Protein AF-0000000066241683 (afdb_homodimer)

Solvent-accessible surface area (backbone atoms only — not comparable to full-atom values): 30512 Å² total; per-residue (Å²): 129,79,74,42,75,42,76,74,38,98,75,38,31,28,34,49,40,86,74,66,66,78,47,90,75,51,71,66,55,51,52,49,51,51,51,48,42,44,70,28,36,32,40,36,34,70,77,44,78,60,50,72,69,34,48,52,57,54,53,53,76,71,37,61,63,39,70,35,85,46,64,78,62,69,60,90,68,86,56,95,47,70,44,50,43,79,68,26,42,50,40,84,86,68,41,68,40,52,83,85,31,67,54,40,51,52,53,52,52,40,45,40,52,26,32,60,52,56,29,41,89,65,25,35,26,39,40,36,41,35,34,70,38,65,4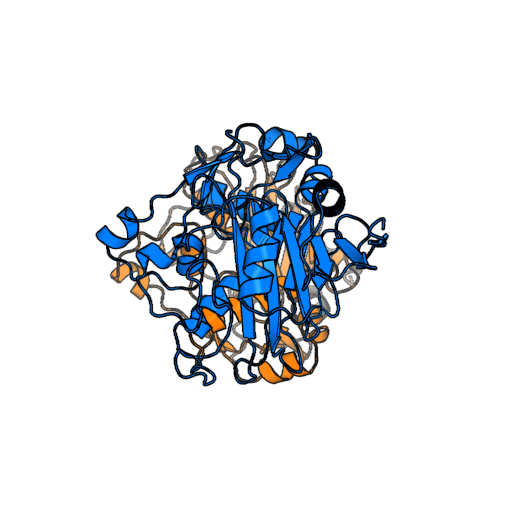4,97,54,62,55,28,38,38,35,23,35,20,36,63,34,46,70,66,46,56,66,70,56,56,60,66,42,61,90,36,31,27,33,11,24,68,59,41,41,39,42,76,37,69,53,68,90,64,53,71,69,60,49,63,74,48,56,62,31,77,39,50,33,61,43,67,39,88,73,64,65,45,51,18,47,56,66,45,44,32,47,62,34,29,65,96,43,60,55,41,62,22,38,51,52,53,50,51,52,49,57,60,29,62,35,70,93,36,45,48,75,45,75,84,49,66,10,25,33,41,35,34,33,32,70,40,30,35,33,24,43,42,71,49,60,70,86,45,58,34,34,32,40,31,40,37,19,41,37,72,67,81,126,130,79,72,42,77,43,77,74,40,98,73,38,32,28,34,50,41,83,73,65,67,77,46,87,74,52,72,65,55,51,52,50,50,51,52,47,43,44,70,28,36,31,42,36,32,71,76,43,78,61,50,73,69,33,47,50,56,52,52,53,75,71,36,61,63,40,70,36,84,46,61,80,63,70,59,90,66,83,57,95,48,70,45,48,43,79,68,25,39,49,40,83,87,69,40,69,41,52,83,85,31,66,53,40,51,54,52,54,52,40,43,40,50,26,33,61,53,56,28,41,90,66,26,34,26,40,40,36,40,35,33,70,38,66,44,97,53,61,55,28,40,38,35,23,36,20,36,62,35,47,70,67,46,57,67,69,56,54,60,65,42,59,88,35,32,26,34,11,23,69,59,41,41,38,41,77,36,68,53,68,92,64,53,70,69,59,52,65,73,48,56,61,32,78,39,50,33,60,42,67,41,87,75,63,65,45,50,19,47,57,65,43,43,32,46,60,37,29,64,96,44,60,55,41,60,23,38,50,51,52,50,51,52,50,57,60,28,63,34,72,94,36,45,48,75,46,78,83,47,65,11,25,33,41,36,34,32,32,70,39,29,35,34,23,42,42,72,50,62,72,84,47,58,34,33,32,40,30,41,37,19,41,37,72,68,83,125

InterPro domains:
  IPR003819 TauD/TfdA-like domain [PF02668] (7-280)
  IPR042098 Glutarate 2-hydroxylase superfamily [G3DSA:3.60.130.10] (1-287)
  IPR051178 TfdA dioxygenase [PTHR43779] (3-284)

pLDDT: mean 92.5, std 10.05, range [39.25, 98.88]

Organism: Cupriavidus pinatubonensis (strain JMP 134 / LMG 1197) (NCBI:txid264198)

Radius of gyration: 25.79 Å; Cα contacts (8 Å, |Δi|>4): 1199; chains: 2; bounding box: 47×79×65 Å

Secondary structure (DSSP, 8-state):
-PPEEEESSSSSEEEEES--TTSPPPHHHHHHHHHHHHH-SEEEE-S----HHHHHHHHHTTS-B---THHHHT---SSS-TTEEE-SSB-TTSSBPPTTSHHHHHHHHTTS-B-TTTTSSS-EEEEEEEEEE--SSB--EEEEEHHHHHHHS-HHHHHHHTT-EEEE-TTHHHHHTT-----HHHHHTS--EEEESEEE-TTT--EEE--STTEEEETTS-HHHHHHHHHHHHHHHTSGGGEEEEPP-TT-EEEEETTTEEEEEPPB-TTS--EEEEEEEE--S--/-PPEEEESSSSSEEEEES--TTSPPPHHHHHHHHHHHHH-SEEEE-S----HHHHHHHHHTTS-B---THHHHT---SSS-TTEEE-SSB-TTSSBPPTTSHHHHHHHHTTS-B-TTTTSSS-EEEEEEEEEE--SSB--EEEEEHHHHHHTS-HHHHHHHTT-EEEE-TTHHHHHTT-----HHHHHTS--EEEESEEE-TTT--EEE--STTEEEETTS-HHHHHHHHHHHHHHHTSGGGEEEEPP-TT-EEEEETTTEEEEEPPB-TTS--EEEEEEEE--S--

Foldseek 3Di:
DQWDWADPAPAAETETDPDALQDQDDPVRLVNVVLSCLRHFKYKYPQHQHDPVSVVNSLVSPADWDLDVCVVVVDDDCDPHSLKDWLWCADSVGHRHDCPDPSNLVQVLLQWWAFQQLFDPQRFFKKKKAWADDFPDFFKKKKFFQLVLLVPDDPVVNVVLPPKKFKFWPCQSVVVVPNDPDDPVRRVVRGIDIDRQWDADPRNRTIGGHAISRGQAIPPDDRVVRVVSRVVSVVSRPPPSRMDIDDDDHNMMMMGTSVGMIMGIIDDDSNTTTTMMMITHTPPPPD/DQWDWADPAPAAETETDPDALQDQDDPVRLVNVVLSCLRHFKYKYPQHQHDPVSVVNSLVSPADWDLDVCVVVVDDDCDPHSLKDWLWCADSVGHRHDCPDPSNLVQVLLQWWAFQQLFDPQRFFKKKKAWADDFPDFFKKKKFFQLVLLVPDDPVVNVVLPPKKFKFWPCQSVVVVPNPDDDPVRRVVRGIDIDRQWDADPSNRTIGGHAISRGQAIPPDDRVVRVVSRVVSVVSRPPPSRMDIDDDDHNMMMMGTSVGMIMGIIDDDSNTTTTMMMITHTPPPPD

Sequence (574 aa):
MSVVANPLHPLFAAGVEDIDLREALGSTEVREIERLMDEKSVLVFRGQPLSQDQQIAFARNFGPLEGGFIKVNQRPSRFKYAELADISNVSLDGKVAQRDAREVVGNFANQLWHSDSSFQQPAARYSMLSAVVVPPSGGDTEFCDMRAAYDALPRDLQSELEGLRAEHYALNSRFLLGDTDYSEAQRNAMPPVNWPLVRTHAGSGRKFLFIGAHASHVEGLPVAEGRMLLAELLEHATQREFVYRHRWNVGDLVMWDNRCVLHRGRRYDISARRELRRATTLDDAVVMSVVANPLHPLFAAGVEDIDLREALGSTEVREIERLMDEKSVLVFRGQPLSQDQQIAFARNFGPLEGGFIKVNQRPSRFKYAELADISNVSLDGKVAQRDAREVVGNFANQLWHSDSSFQQPAARYSMLSAVVVPPSGGDTEFCDMRAAYDALPRDLQSELEGLRAEHYALNSRFLLGDTDYSEAQRNAMPPVNWPLVRTHAGSGRKFLFIGAHASHVEGLPVAEGRMLLAELLEHATQREFVYRHRWNVGDLVMWDNRCVLHRGRRYDISARRELRRATTLDDAVV

Structure (mmCIF, N/CA/C/O backbone):
data_AF-0000000066241683-model_v1
#
loop_
_entity.id
_entity.type
_entity.pdbx_description
1 polymer 'Alpha-ketoglutarate-dependent 2,4-dichlorophenoxyacetate dioxygenase'
#
loop_
_atom_site.group_PDB
_atom_site.id
_atom_site.type_symbol
_atom_site.label_atom_id
_atom_site.label_alt_id
_atom_site.label_comp_id
_atom_site.label_asym_id
_atom_site.label_entity_id
_atom_site.label_seq_id
_atom_site.pdbx_PDB_ins_code
_atom_site.Cartn_x
_atom_site.Cartn_y
_atom_site.Cartn_z
_atom_site.occupancy
_atom_site.B_iso_or_equiv
_atom_site.auth_seq_id
_atom_site.auth_comp_id
_atom_site.auth_asym_id
_atom_site.auth_atom_id
_atom_site.pdbx_PDB_model_num
ATOM 1 N N . MET A 1 1 ? 5.574 -28.016 -34.969 1 59.03 1 MET A N 1
ATOM 2 C CA . MET A 1 1 ? 4.895 -26.766 -35.281 1 59.03 1 MET A CA 1
ATOM 3 C C . MET A 1 1 ? 5.324 -25.641 -34.344 1 59.03 1 MET A C 1
ATOM 5 O O . MET A 1 1 ? 5.656 -25.906 -33.188 1 59.03 1 MET A O 1
ATOM 9 N N . SER A 1 2 ? 5.633 -24.484 -34.875 1 77.62 2 SER A N 1
ATOM 10 C CA . SER A 1 2 ? 6.137 -23.344 -34.094 1 77.62 2 SER A CA 1
ATOM 11 C C . SER A 1 2 ? 5.031 -22.719 -33.281 1 77.62 2 SER A C 1
ATOM 13 O O . SER A 1 2 ? 3.883 -22.625 -33.719 1 77.62 2 SER A O 1
ATOM 15 N N . VAL A 1 3 ? 5.223 -22.5 -31.969 1 84.81 3 VAL A N 1
ATOM 16 C CA . VAL A 1 3 ? 4.246 -21.859 -31.094 1 84.81 3 VAL A CA 1
ATOM 17 C C . VAL A 1 3 ? 4.051 -20.406 -31.516 1 84.81 3 VAL A C 1
ATOM 19 O O . VAL A 1 3 ? 4.996 -19.75 -31.969 1 84.81 3 VAL A O 1
ATOM 22 N N . VAL A 1 4 ? 2.824 -20.031 -31.578 1 89.94 4 VAL A N 1
ATOM 23 C CA . VAL A 1 4 ? 2.48 -18.656 -31.922 1 89.94 4 VAL A CA 1
ATOM 24 C C . VAL A 1 4 ? 2.176 -17.875 -30.641 1 89.94 4 VAL A C 1
ATOM 26 O O . VAL A 1 4 ? 1.384 -18.312 -29.812 1 89.94 4 VAL A O 1
ATOM 29 N N . ALA A 1 5 ? 2.871 -16.734 -30.5 1 94.62 5 ALA A N 1
ATOM 30 C CA . ALA A 1 5 ? 2.656 -15.898 -29.312 1 94.62 5 ALA A CA 1
ATOM 31 C C . ALA A 1 5 ? 2.02 -14.57 -29.703 1 94.62 5 ALA A C 1
ATOM 33 O O . ALA A 1 5 ? 2.514 -13.867 -30.594 1 94.62 5 ALA A O 1
ATOM 34 N N . ASN A 1 6 ? 0.886 -14.227 -29.062 1 96.88 6 ASN A N 1
ATOM 35 C CA . ASN A 1 6 ? 0.207 -12.945 -29.25 1 96.88 6 ASN A CA 1
ATOM 36 C C . ASN A 1 6 ? 0.284 -12.086 -28 1 96.88 6 ASN A C 1
ATOM 38 O O . ASN A 1 6 ? -0.051 -12.539 -26.906 1 96.88 6 ASN A O 1
ATOM 42 N N . PRO A 1 7 ? 0.673 -10.828 -28.219 1 97.38 7 PRO A N 1
ATOM 43 C CA . PRO A 1 7 ? 0.812 -9.977 -27.047 1 97.38 7 PRO A CA 1
ATOM 44 C C . PRO A 1 7 ? -0.518 -9.719 -26.344 1 97.38 7 PRO A C 1
ATOM 46 O O . PRO A 1 7 ? -1.53 -9.469 -27 1 97.38 7 PRO A O 1
ATOM 49 N N . LEU A 1 8 ? -0.566 -9.844 -25.016 1 98.12 8 LEU A N 1
ATOM 50 C CA . LEU A 1 8 ? -1.713 -9.492 -24.188 1 98.12 8 LEU A CA 1
ATOM 51 C C . LEU A 1 8 ? -1.466 -8.188 -23.438 1 98.12 8 LEU A C 1
ATOM 53 O O . LEU A 1 8 ? -2.402 -7.586 -22.906 1 98.12 8 LEU A O 1
ATOM 57 N N . HIS A 1 9 ? -0.288 -7.797 -23.312 1 97.31 9 HIS A N 1
ATOM 58 C CA . HIS A 1 9 ? 0.233 -6.582 -22.703 1 97.31 9 HIS A CA 1
ATOM 59 C C . HIS A 1 9 ? 1.45 -6.059 -23.453 1 97.31 9 HIS A C 1
ATOM 61 O O . HIS A 1 9 ? 2.225 -6.84 -24.016 1 97.31 9 HIS A O 1
ATOM 67 N N . PRO A 1 10 ? 1.666 -4.801 -23.484 1 96.56 10 PRO A N 1
ATOM 68 C CA . PRO A 1 10 ? 2.766 -4.27 -24.297 1 96.56 10 PRO A CA 1
ATOM 69 C C . PRO A 1 10 ? 4.141 -4.664 -23.766 1 96.56 10 PRO A C 1
ATOM 71 O O . PRO A 1 10 ? 5.129 -4.637 -24.5 1 96.56 10 PRO A O 1
ATOM 74 N N . LEU A 1 11 ? 4.203 -5.137 -22.547 1 97.19 11 LEU A N 1
ATOM 75 C CA . LEU A 1 11 ? 5.52 -5.316 -21.953 1 97.19 11 LEU A CA 1
ATOM 76 C C . LEU A 1 11 ? 5.828 -6.797 -21.75 1 97.19 11 LEU A C 1
ATOM 78 O O . LEU A 1 11 ? 6.867 -7.285 -22.203 1 97.19 11 LEU A O 1
ATOM 82 N N . PHE A 1 12 ? 4.922 -7.605 -21.109 1 98.44 12 PHE A N 1
ATOM 83 C CA . PHE A 1 12 ? 5.539 -8.812 -20.562 1 98.44 12 PHE A CA 1
ATOM 84 C C . PHE A 1 12 ? 4.562 -9.977 -20.594 1 98.44 12 PHE A C 1
ATOM 86 O O . PHE A 1 12 ? 4.852 -11.047 -20.062 1 98.44 12 PHE A O 1
ATOM 93 N N . ALA A 1 13 ? 3.355 -9.883 -21.156 1 98.81 13 ALA A N 1
ATOM 94 C CA . ALA A 1 13 ? 2.385 -10.977 -21.172 1 98.81 13 ALA A CA 1
ATOM 95 C C . ALA A 1 13 ? 1.991 -11.336 -22.594 1 98.81 13 ALA A C 1
ATOM 97 O O . ALA A 1 13 ? 1.814 -10.453 -23.438 1 98.81 13 ALA A O 1
ATOM 98 N N . ALA A 1 14 ? 1.837 -12.625 -22.859 1 98.69 14 ALA A N 1
ATOM 99 C CA . ALA A 1 14 ? 1.447 -13.078 -24.188 1 98.69 14 ALA A CA 1
ATOM 100 C C . ALA A 1 14 ? 0.558 -14.32 -24.109 1 98.69 14 ALA A C 1
ATOM 102 O O . ALA A 1 14 ? 0.647 -15.094 -23.141 1 98.69 14 ALA A O 1
ATOM 103 N N . GLY A 1 15 ? -0.296 -14.43 -25.047 1 98.5 15 GLY A N 1
ATOM 104 C CA . GLY A 1 15 ? -1.033 -15.664 -25.266 1 98.5 15 GLY A CA 1
ATOM 105 C C . GLY A 1 15 ? -0.336 -16.625 -26.219 1 98.5 15 GLY A C 1
ATOM 106 O O . GLY A 1 15 ? 0.233 -16.188 -27.219 1 98.5 15 GLY A O 1
ATOM 107 N N . VAL A 1 16 ? -0.313 -17.875 -25.859 1 97.88 16 VAL A N 1
ATOM 108 C CA . VAL A 1 16 ? 0.325 -18.875 -26.703 1 97.88 16 VAL A CA 1
ATOM 109 C C . VAL A 1 16 ? -0.74 -19.75 -27.359 1 97.88 16 VAL A C 1
ATOM 111 O O . VAL A 1 16 ? -1.61 -20.297 -26.672 1 97.88 16 VAL A O 1
ATOM 114 N N . GLU A 1 17 ? -0.61 -19.891 -28.672 1 94.81 17 GLU A N 1
ATOM 115 C CA . GLU A 1 17 ? -1.575 -20.672 -29.438 1 94.81 17 GLU A CA 1
ATOM 116 C C . GLU A 1 17 ? -0.89 -21.797 -30.203 1 94.81 17 GLU A C 1
ATOM 118 O O . GLU A 1 17 ? 0.334 -21.938 -30.141 1 94.81 17 GLU A O 1
ATOM 123 N N . ASP A 1 18 ? -1.758 -22.688 -30.75 1 92.44 18 ASP A N 1
ATOM 124 C CA . ASP A 1 18 ? -1.333 -23.797 -31.609 1 92.44 18 ASP A CA 1
ATOM 125 C C . ASP A 1 18 ? -0.473 -24.781 -30.828 1 92.44 18 ASP A C 1
ATOM 127 O O . ASP A 1 18 ? 0.568 -25.234 -31.312 1 92.44 18 ASP A O 1
ATOM 131 N N . ILE A 1 19 ? -0.9 -24.984 -29.609 1 95.25 19 ILE A N 1
ATOM 132 C CA . ILE A 1 19 ? -0.24 -25.953 -28.766 1 95.25 19 ILE A CA 1
ATOM 133 C C . ILE A 1 19 ? -1.277 -26.672 -27.891 1 95.25 19 ILE A C 1
ATOM 135 O O . ILE A 1 19 ? -2.23 -26.047 -27.422 1 95.25 19 ILE A O 1
ATOM 139 N N . ASP A 1 20 ? -1.196 -27.938 -27.75 1 96.06 20 ASP A N 1
ATOM 140 C CA . ASP A 1 20 ? -2.033 -28.75 -26.859 1 96.06 20 ASP A CA 1
ATOM 141 C C . ASP A 1 20 ? -1.223 -29.297 -25.688 1 96.06 20 ASP A C 1
ATOM 143 O O . ASP A 1 20 ? -0.42 -30.219 -25.859 1 96.06 20 ASP A O 1
ATOM 147 N N . LEU A 1 21 ? -1.474 -28.797 -24.516 1 97.38 21 LEU A N 1
ATOM 148 C CA . LEU A 1 21 ? -0.665 -29.125 -23.344 1 97.38 21 LEU A CA 1
ATOM 149 C C . LEU A 1 21 ? -1.051 -30.484 -22.781 1 97.38 21 LEU A C 1
ATOM 151 O O . LEU A 1 21 ? -0.378 -31 -21.875 1 97.38 21 LEU A O 1
ATOM 155 N N . ARG A 1 22 ? -2.121 -31.094 -23.25 1 95.56 22 ARG A N 1
ATOM 156 C CA . ARG A 1 22 ? -2.555 -32.406 -22.797 1 95.56 22 ARG A CA 1
ATOM 157 C C . ARG A 1 22 ? -1.647 -33.5 -23.344 1 95.56 22 ARG A C 1
ATOM 159 O O . ARG A 1 22 ? -1.632 -34.625 -22.828 1 95.56 22 ARG A O 1
ATOM 166 N N . GLU A 1 23 ? -0.967 -33.062 -24.375 1 95.38 23 GLU A N 1
ATOM 167 C CA . GLU A 1 23 ? -0.037 -34 -25.016 1 95.38 23 GLU A CA 1
ATOM 168 C C . GLU A 1 23 ? 1.399 -33.719 -24.578 1 95.38 23 GLU A C 1
ATOM 170 O O . GLU A 1 23 ? 1.729 -32.625 -24.156 1 95.38 23 GLU A O 1
ATOM 175 N N . ALA A 1 24 ? 2.23 -34.781 -24.719 1 95.5 24 ALA A N 1
ATOM 176 C CA . ALA A 1 24 ? 3.648 -34.594 -24.422 1 95.5 24 ALA A CA 1
ATOM 177 C C . ALA A 1 24 ? 4.281 -33.562 -25.359 1 95.5 24 ALA A C 1
ATOM 179 O O . ALA A 1 24 ? 4.062 -33.594 -26.562 1 95.5 24 ALA A O 1
ATOM 180 N N . LEU A 1 25 ? 5.035 -32.719 -24.75 1 95.12 25 LEU A N 1
ATOM 181 C CA . LEU A 1 25 ? 5.711 -31.703 -25.562 1 95.12 25 LEU A CA 1
ATOM 182 C C . LEU A 1 25 ? 7.055 -32.219 -26.062 1 95.12 25 LEU A C 1
ATOM 184 O O . LEU A 1 25 ? 7.762 -32.938 -25.344 1 95.12 25 LEU A O 1
ATOM 188 N N . GLY A 1 26 ? 7.348 -31.875 -27.266 1 94 26 GLY A N 1
ATOM 189 C CA . GLY A 1 26 ? 8.688 -32.125 -27.766 1 94 26 GLY A CA 1
ATOM 190 C C . GLY A 1 26 ? 9.711 -31.125 -27.234 1 94 26 GLY A C 1
ATOM 191 O O . GLY A 1 26 ? 9.352 -30.094 -26.672 1 94 26 GLY A O 1
ATOM 192 N N . SER A 1 27 ? 10.984 -31.469 -27.5 1 94.88 27 SER A N 1
ATOM 193 C CA . SER A 1 27 ? 12.078 -30.625 -27.016 1 94.88 27 SER A CA 1
ATOM 194 C C . SER A 1 27 ? 12.031 -29.25 -27.656 1 94.88 27 SER A C 1
ATOM 196 O O . SER A 1 27 ? 12.375 -28.25 -27.016 1 94.88 27 SER A O 1
ATOM 198 N N . THR A 1 28 ? 11.633 -29.219 -28.812 1 94.56 28 THR A N 1
ATOM 199 C CA . THR A 1 28 ? 11.562 -27.953 -29.516 1 94.56 28 THR A CA 1
ATOM 200 C C . THR A 1 28 ? 10.492 -27.047 -28.906 1 94.56 28 THR A C 1
ATOM 202 O O . THR A 1 28 ? 10.719 -25.859 -28.703 1 94.56 28 THR A O 1
ATOM 205 N N . GLU A 1 29 ? 9.344 -27.578 -28.578 1 94.88 29 GLU A N 1
ATOM 206 C CA . GLU A 1 29 ? 8.258 -26.812 -27.969 1 94.88 29 GLU A CA 1
ATOM 207 C C . GLU A 1 29 ? 8.664 -26.297 -26.594 1 94.88 29 GLU A C 1
ATOM 209 O O . GLU A 1 29 ? 8.391 -25.141 -26.266 1 94.88 29 GLU A O 1
ATOM 214 N N . VAL A 1 30 ? 9.328 -27.094 -25.891 1 96.56 30 VAL A N 1
ATOM 215 C CA . VAL A 1 30 ? 9.773 -26.719 -24.547 1 96.56 30 VAL A CA 1
ATOM 216 C C . VAL A 1 30 ? 10.75 -25.547 -24.641 1 96.56 30 VAL A C 1
ATOM 218 O O . VAL A 1 30 ? 10.625 -24.562 -23.906 1 96.56 30 VAL A O 1
ATOM 221 N N . ARG A 1 31 ? 11.688 -25.641 -25.531 1 95.5 31 ARG A N 1
ATOM 222 C CA . ARG A 1 31 ? 12.68 -24.578 -25.719 1 95.5 31 ARG A CA 1
ATOM 223 C C . ARG A 1 31 ? 12.008 -23.281 -26.156 1 95.5 31 ARG A C 1
ATOM 225 O O . ARG A 1 31 ? 12.43 -22.203 -25.75 1 95.5 31 ARG A O 1
ATOM 232 N N . GLU A 1 32 ? 11.086 -23.422 -26.953 1 95.81 32 GLU A N 1
ATOM 233 C CA . GLU A 1 32 ? 10.367 -22.25 -27.422 1 95.81 32 GLU A CA 1
ATOM 234 C C . GLU A 1 32 ? 9.609 -21.562 -26.281 1 95.81 32 GLU A C 1
ATOM 236 O O . GLU A 1 32 ? 9.609 -20.344 -26.188 1 95.81 32 GLU A O 1
ATOM 241 N N . ILE A 1 33 ? 8.953 -22.312 -25.453 1 97.12 33 ILE A N 1
ATOM 242 C CA . ILE A 1 33 ? 8.234 -21.766 -24.312 1 97.12 33 ILE A CA 1
ATOM 243 C C . ILE A 1 33 ? 9.211 -21.078 -23.359 1 97.12 33 ILE A C 1
ATOM 245 O O . ILE A 1 33 ? 8.945 -19.984 -22.859 1 97.12 33 ILE A O 1
ATOM 249 N N . GLU A 1 34 ? 10.328 -21.688 -23.188 1 96.25 34 GLU A N 1
ATOM 250 C CA . GLU A 1 34 ? 11.344 -21.078 -22.312 1 96.25 34 GLU A CA 1
ATOM 251 C C . GLU A 1 34 ? 11.844 -19.766 -22.891 1 96.25 34 GLU A C 1
ATOM 253 O O . GLU A 1 34 ? 12.039 -18.797 -22.156 1 96.25 34 GLU A O 1
ATOM 258 N N . ARG A 1 35 ? 12.07 -19.781 -24.156 1 96.12 35 ARG A N 1
ATOM 259 C CA . ARG A 1 35 ? 12.5 -18.547 -24.812 1 96.12 35 ARG A CA 1
ATOM 260 C C . ARG A 1 35 ? 11.461 -17.438 -24.641 1 96.12 35 ARG A C 1
ATOM 262 O O . ARG A 1 35 ? 11.797 -16.297 -24.328 1 96.12 35 ARG A O 1
ATOM 269 N N . LEU A 1 36 ? 10.172 -17.812 -24.828 1 97 36 LEU A N 1
ATOM 270 C CA . LEU A 1 36 ? 9.086 -16.844 -24.672 1 97 36 LEU A CA 1
ATOM 271 C C . LEU A 1 36 ? 9 -16.359 -23.234 1 97 36 LEU A C 1
ATOM 273 O O . LEU A 1 36 ? 8.711 -15.188 -22.984 1 97 36 LEU A O 1
ATOM 277 N N . MET A 1 37 ? 9.25 -17.234 -22.312 1 97.38 37 MET A N 1
ATOM 278 C CA . MET A 1 37 ? 9.234 -16.875 -20.906 1 97.38 37 MET A CA 1
ATOM 279 C C . MET A 1 37 ? 10.336 -15.859 -20.594 1 97.38 37 MET A C 1
ATOM 281 O O . MET A 1 37 ? 10.125 -14.93 -19.812 1 97.38 37 MET A O 1
ATOM 285 N N . ASP A 1 38 ? 11.5 -16.016 -21.234 1 96.44 38 ASP A N 1
ATOM 286 C CA . ASP A 1 38 ? 12.602 -15.086 -21.031 1 96.44 38 ASP A CA 1
ATOM 287 C C . ASP A 1 38 ? 12.273 -13.711 -21.609 1 96.44 38 ASP A C 1
ATOM 289 O O . ASP A 1 38 ? 12.648 -12.688 -21.047 1 96.44 38 ASP A O 1
ATOM 293 N N . GLU A 1 39 ? 11.633 -13.734 -22.703 1 95.56 39 GLU A N 1
ATOM 294 C CA . GLU A 1 39 ? 11.266 -12.492 -23.375 1 95.56 39 GLU A CA 1
ATOM 295 C C . GLU A 1 39 ? 10.086 -11.812 -22.672 1 95.56 39 GLU A C 1
ATOM 297 O O . GLU A 1 39 ? 10.109 -10.609 -22.438 1 95.56 39 GLU A O 1
ATOM 302 N N . LYS A 1 40 ? 9.148 -12.711 -22.453 1 96.5 40 LYS A N 1
ATOM 303 C CA . LYS A 1 40 ? 7.984 -12.273 -21.688 1 96.5 40 LYS A CA 1
ATOM 304 C C . LYS A 1 40 ? 8.078 -12.727 -20.234 1 96.5 40 LYS A C 1
ATOM 306 O O . LYS A 1 40 ? 9.164 -13.055 -19.75 1 96.5 40 LYS A O 1
ATOM 311 N N . SER A 1 41 ? 7.32 -12.891 -19.484 1 97.75 41 SER A N 1
ATOM 312 C CA . SER A 1 41 ? 7.348 -13.375 -18.109 1 97.75 41 SER A CA 1
ATOM 313 C C . SER A 1 41 ? 5.984 -13.906 -17.672 1 97.75 41 SER A C 1
ATOM 315 O O . SER A 1 41 ? 5.84 -14.445 -16.578 1 97.75 41 SER A O 1
ATOM 317 N N . VAL A 1 42 ? 4.945 -13.758 -18.5 1 98.88 42 VAL A N 1
ATOM 318 C CA . VAL A 1 42 ? 3.623 -14.336 -18.281 1 98.88 42 VAL A CA 1
ATOM 319 C C . VAL A 1 42 ? 3.074 -14.898 -19.594 1 98.88 42 VAL A C 1
ATOM 321 O O . VAL A 1 42 ? 2.955 -14.172 -20.578 1 98.88 42 VAL A O 1
ATOM 324 N N . LEU A 1 43 ? 2.783 -16.156 -19.625 1 98.88 43 LEU A N 1
ATOM 325 C CA . LEU A 1 43 ? 2.191 -16.797 -20.781 1 98.88 43 LEU A CA 1
ATOM 326 C C . LEU A 1 43 ? 0.825 -17.391 -20.438 1 98.88 43 LEU A C 1
ATOM 328 O O . LEU A 1 43 ? 0.672 -18.062 -19.422 1 98.88 43 LEU A O 1
ATOM 332 N N . VAL A 1 44 ? -0.105 -17.125 -21.297 1 98.88 44 VAL A N 1
ATOM 333 C CA . VAL A 1 44 ? -1.468 -17.609 -21.109 1 98.88 44 VAL A CA 1
ATOM 334 C C . VAL A 1 44 ? -1.777 -18.672 -22.172 1 98.88 44 VAL A C 1
ATOM 336 O O . VAL A 1 44 ? -1.623 -18.406 -23.375 1 98.88 44 VAL A O 1
ATOM 339 N N . PHE A 1 45 ? -2.135 -19.844 -21.75 1 98.62 45 PHE A N 1
ATOM 340 C CA . PHE A 1 45 ? -2.619 -20.922 -22.609 1 98.62 45 PHE A CA 1
ATOM 341 C C . PHE A 1 45 ? -4.117 -21.125 -22.422 1 98.62 45 PHE A C 1
ATOM 343 O O . PHE A 1 45 ? -4.547 -21.656 -21.391 1 98.62 45 PHE A O 1
ATOM 350 N N . ARG A 1 46 ? -4.887 -20.781 -23.406 1 97.75 46 ARG A N 1
ATOM 351 C CA . ARG A 1 46 ? -6.336 -20.875 -23.281 1 97.75 46 ARG A CA 1
ATOM 352 C C . ARG A 1 46 ? -6.828 -22.266 -23.688 1 97.75 46 ARG A C 1
ATOM 354 O O . ARG A 1 46 ? -6.211 -22.922 -24.531 1 97.75 46 ARG A O 1
ATOM 361 N N . GLY A 1 47 ? -7.891 -22.656 -23.062 1 97.19 47 GLY A N 1
ATOM 362 C CA . GLY A 1 47 ? -8.578 -23.859 -23.484 1 97.19 47 GLY A CA 1
ATOM 363 C C . GLY A 1 47 ? -7.773 -25.125 -23.234 1 97.19 47 GLY A C 1
ATOM 364 O O . GLY A 1 47 ? -7.676 -25.984 -24.109 1 97.19 47 GLY A O 1
ATOM 365 N N . GLN A 1 48 ? -7.121 -25.156 -22.094 1 97.88 48 GLN A N 1
ATOM 366 C CA . GLN A 1 48 ? -6.309 -26.312 -21.719 1 97.88 48 GLN A CA 1
ATOM 367 C C . GLN A 1 48 ? -6.879 -27.016 -20.5 1 97.88 48 GLN A C 1
ATOM 369 O O . GLN A 1 48 ? -6.34 -26.875 -19.391 1 97.88 48 GLN A O 1
ATOM 374 N N . PRO A 1 49 ? -7.941 -27.812 -20.609 1 97 49 PRO A N 1
ATOM 375 C CA . PRO A 1 49 ? -8.516 -28.5 -19.453 1 97 49 PRO A CA 1
ATOM 376 C C . PRO A 1 49 ? -7.652 -29.672 -18.953 1 97 49 PRO A C 1
ATOM 378 O O . PRO A 1 49 ? -8.023 -30.828 -19.109 1 97 49 PRO A O 1
ATOM 381 N N . LEU A 1 50 ? -6.637 -29.406 -18.219 1 98.12 50 LEU A N 1
ATOM 382 C CA . LEU A 1 50 ? -5.602 -30.359 -17.844 1 98.12 50 LEU A CA 1
ATOM 383 C C . LEU A 1 50 ? -6.039 -31.188 -16.641 1 98.12 50 LEU A C 1
ATOM 385 O O . LEU A 1 50 ? -6.566 -30.656 -15.672 1 98.12 50 LEU A O 1
ATOM 389 N N . SER A 1 51 ? -5.777 -32.5 -16.75 1 97.69 51 SER A N 1
ATOM 390 C CA . SER A 1 51 ? -5.797 -33.312 -15.555 1 97.69 51 SER A CA 1
ATOM 391 C C . SER A 1 51 ? -4.59 -33.031 -14.664 1 97.69 51 SER A C 1
ATOM 393 O O . SER A 1 51 ? -3.652 -32.344 -15.086 1 97.69 51 SER A O 1
ATOM 395 N N . GLN A 1 52 ? -4.652 -33.531 -13.422 1 97.19 52 GLN A N 1
ATOM 396 C CA . GLN A 1 52 ? -3.504 -33.375 -12.531 1 97.19 52 GLN A CA 1
ATOM 397 C C . GLN A 1 52 ? -2.246 -33.969 -13.148 1 97.19 52 GLN A C 1
ATOM 399 O O . GLN A 1 52 ? -1.173 -33.375 -13.109 1 97.19 52 GLN A O 1
ATOM 404 N N . ASP A 1 53 ? -2.383 -35.188 -13.758 1 97.62 53 ASP A N 1
ATOM 405 C CA . ASP A 1 53 ? -1.259 -35.875 -14.383 1 97.62 53 ASP A CA 1
ATOM 406 C C . ASP A 1 53 ? -0.663 -35.031 -15.508 1 97.62 53 ASP A C 1
ATOM 408 O O . ASP A 1 53 ? 0.559 -34.906 -15.625 1 97.62 53 ASP A O 1
ATOM 412 N N . GLN A 1 54 ? -1.495 -34.5 -16.297 1 98.19 54 GLN A N 1
ATOM 413 C CA . GLN A 1 54 ? -1.059 -33.719 -17.438 1 98.19 54 GLN A CA 1
ATOM 414 C C . GLN A 1 54 ? -0.375 -32.406 -16.984 1 98.19 54 GLN A C 1
ATOM 416 O O . GLN A 1 54 ? 0.627 -32 -17.578 1 98.19 54 GLN A O 1
ATOM 421 N N . GLN A 1 55 ? -0.916 -31.75 -15.953 1 98 55 GLN A N 1
ATOM 422 C CA . GLN A 1 55 ? -0.305 -30.516 -15.445 1 98 55 GLN A CA 1
ATOM 423 C C . GLN A 1 55 ? 1.085 -30.797 -14.875 1 98 55 GLN A C 1
ATOM 425 O O . GLN A 1 55 ? 2.023 -30.031 -15.117 1 98 55 GLN A O 1
ATOM 430 N N . ILE A 1 56 ? 1.172 -31.875 -14.141 1 97.06 56 ILE A N 1
ATOM 431 C CA . ILE A 1 56 ? 2.455 -32.25 -13.562 1 97.06 56 ILE A CA 1
ATOM 432 C C . ILE A 1 56 ? 3.449 -32.562 -14.68 1 97.06 56 ILE A C 1
ATOM 434 O O . ILE A 1 56 ? 4.598 -32.125 -14.633 1 97.06 56 ILE A O 1
ATOM 438 N N . ALA A 1 57 ? 3.018 -33.312 -15.68 1 97.44 57 ALA A N 1
ATOM 439 C CA . ALA A 1 57 ? 3.879 -33.625 -16.812 1 97.44 57 ALA A CA 1
ATOM 440 C C . ALA A 1 57 ? 4.363 -32.375 -17.516 1 97.44 57 ALA A C 1
ATOM 442 O O . ALA A 1 57 ? 5.539 -32.281 -17.875 1 97.44 57 ALA A O 1
ATOM 443 N N . PHE A 1 58 ? 3.467 -31.484 -17.703 1 98.06 58 PHE A N 1
ATOM 444 C CA . PHE A 1 58 ? 3.818 -30.219 -18.328 1 98.06 58 PHE A CA 1
ATOM 445 C C . PHE A 1 58 ? 4.852 -29.469 -17.484 1 98.06 58 PHE A C 1
ATOM 447 O O . PHE A 1 58 ? 5.875 -29.031 -18.016 1 98.06 58 PHE A O 1
ATOM 454 N N . ALA A 1 59 ? 4.59 -29.297 -16.219 1 97.75 59 ALA A N 1
ATOM 455 C CA . ALA A 1 59 ? 5.441 -28.531 -15.328 1 97.75 59 ALA A CA 1
ATOM 456 C C . ALA A 1 59 ? 6.848 -29.109 -15.25 1 97.75 59 ALA A C 1
ATOM 458 O O . ALA A 1 59 ? 7.836 -28.375 -15.188 1 97.75 59 ALA A O 1
ATOM 459 N N . ARG A 1 60 ? 6.984 -30.406 -15.328 1 96.5 60 ARG A N 1
ATOM 460 C CA . ARG A 1 60 ? 8.258 -31.094 -15.172 1 96.5 60 ARG A CA 1
ATOM 461 C C . ARG A 1 60 ? 9.195 -30.812 -16.344 1 96.5 60 ARG A C 1
ATOM 463 O O . ARG A 1 60 ? 10.398 -31.047 -16.25 1 96.5 60 ARG A O 1
ATOM 470 N N . ASN A 1 61 ? 8.633 -30.328 -17.438 1 97.12 61 ASN A N 1
ATOM 471 C CA . ASN A 1 61 ? 9.477 -29.938 -18.562 1 97.12 61 ASN A CA 1
ATOM 472 C C . ASN A 1 61 ? 10.406 -28.781 -18.203 1 97.12 61 ASN A C 1
ATOM 474 O O . ASN A 1 61 ? 11.398 -28.547 -18.891 1 97.12 61 ASN A O 1
ATOM 478 N N . PHE A 1 62 ? 10.078 -28.078 -17.109 1 96.62 62 PHE A N 1
ATOM 479 C CA . PHE A 1 62 ? 10.742 -26.797 -16.906 1 96.62 62 PHE A CA 1
ATOM 480 C C . PHE A 1 62 ? 11.555 -26.812 -15.625 1 96.62 62 PHE A C 1
ATOM 482 O O . PHE A 1 62 ? 11.969 -25.75 -15.133 1 96.62 62 PHE A O 1
ATOM 489 N N . GLY A 1 63 ? 11.781 -27.922 -15.008 1 93.81 63 GLY A N 1
ATOM 490 C CA . GLY A 1 63 ? 12.641 -28.031 -13.836 1 93.81 63 GLY A CA 1
ATOM 491 C C . GLY A 1 63 ? 12.016 -28.844 -12.711 1 93.81 63 GLY A C 1
ATOM 492 O O . GLY A 1 63 ? 10.891 -29.328 -12.844 1 93.81 63 GLY A O 1
ATOM 493 N N . PRO A 1 64 ? 12.844 -29.016 -11.625 1 94.25 64 PRO A N 1
ATOM 494 C CA . PRO A 1 64 ? 12.305 -29.734 -10.461 1 94.25 64 PRO A CA 1
ATOM 495 C C . PRO A 1 64 ? 11.133 -29 -9.812 1 94.25 64 PRO A C 1
ATOM 497 O O . PRO A 1 64 ? 11.133 -27.766 -9.719 1 94.25 64 PRO A O 1
ATOM 500 N N . LEU A 1 65 ? 10.133 -29.781 -9.461 1 94.31 65 LEU A N 1
ATOM 501 C CA . LEU A 1 65 ? 8.953 -29.203 -8.82 1 94.31 65 LEU A CA 1
ATOM 502 C C . LEU A 1 65 ? 9.195 -28.969 -7.332 1 94.31 65 LEU A C 1
ATOM 504 O O . LEU A 1 65 ? 9.898 -29.75 -6.688 1 94.31 65 LEU A O 1
ATOM 508 N N . GLU A 1 66 ? 8.672 -27.875 -6.898 1 87.12 66 GLU A N 1
ATOM 509 C CA . GLU A 1 66 ? 8.703 -27.578 -5.469 1 87.12 66 GLU A CA 1
ATOM 510 C C . GLU A 1 66 ? 7.855 -28.578 -4.684 1 87.12 66 GLU A C 1
ATOM 512 O O . GLU A 1 66 ? 6.73 -28.891 -5.082 1 87.12 66 GLU A O 1
ATOM 517 N N . GLY A 1 67 ? 8.562 -29.422 -3.902 1 69.94 67 GLY A N 1
ATOM 518 C CA . GLY A 1 67 ? 7.879 -30.438 -3.123 1 69.94 67 GLY A CA 1
ATOM 519 C C . GLY A 1 67 ? 6.977 -29.875 -2.047 1 69.94 67 GLY A C 1
ATOM 520 O O . GLY A 1 67 ? 6.555 -30.578 -1.137 1 69.94 67 GLY A O 1
ATOM 521 N N . GLY A 1 68 ? 6.27 -28.719 -2.32 1 54.88 68 GLY A N 1
ATOM 522 C CA . GLY A 1 68 ? 5.266 -28.109 -1.472 1 54.88 68 GLY A CA 1
ATOM 523 C C . GLY A 1 68 ? 5.824 -27.594 -0.156 1 54.88 68 GLY A C 1
ATOM 524 O O . GLY A 1 68 ? 6.711 -28.219 0.43 1 54.88 68 GLY A O 1
ATOM 525 N N . PHE A 1 69 ? 5.934 -26.328 0.074 1 50.88 69 PHE A N 1
ATOM 526 C CA . PHE A 1 69 ? 5.977 -25.891 1.462 1 50.88 69 PHE A CA 1
ATOM 527 C C . PHE A 1 69 ? 5.137 -26.797 2.35 1 50.88 69 PHE A C 1
ATOM 529 O O . PHE A 1 69 ? 5.066 -26.594 3.564 1 50.88 69 PHE A O 1
ATOM 536 N N . ILE A 1 70 ? 4.312 -27.609 1.714 1 47.31 70 ILE A N 1
ATOM 537 C CA . ILE A 1 70 ? 3.389 -28.547 2.34 1 47.31 70 ILE A CA 1
ATOM 538 C C . ILE A 1 70 ? 4.168 -29.547 3.203 1 47.31 70 ILE A C 1
ATOM 540 O O . ILE A 1 70 ? 3.586 -30.219 4.051 1 47.31 70 ILE A O 1
ATOM 544 N N . LYS A 1 71 ? 5.285 -29.781 2.797 1 46.75 71 LYS A N 1
ATOM 545 C CA . LYS A 1 71 ? 5.918 -30.766 3.666 1 46.75 71 LYS A CA 1
ATOM 546 C C . LYS A 1 71 ? 5.812 -30.359 5.133 1 46.75 71 LYS A C 1
ATOM 548 O O . LYS A 1 71 ? 5.668 -31.219 6.012 1 46.75 71 LYS A O 1
ATOM 553 N N . VAL A 1 72 ? 5.965 -29.016 5.324 1 44.03 72 VAL A N 1
ATOM 554 C CA . VAL A 1 72 ? 5.969 -28.656 6.738 1 44.03 72 VAL A CA 1
ATOM 555 C C . VAL A 1 72 ? 4.578 -28.875 7.328 1 44.03 72 VAL A C 1
ATOM 557 O O . VAL A 1 72 ? 4.441 -29.234 8.5 1 44.03 72 VAL A O 1
ATOM 560 N N . ASN A 1 73 ? 3.484 -28.625 6.516 1 50.28 73 ASN A N 1
ATOM 561 C CA . ASN A 1 73 ? 2.219 -28.641 7.242 1 50.28 73 ASN A CA 1
ATOM 562 C C . ASN A 1 73 ? 1.521 -29.984 7.141 1 50.28 73 ASN A C 1
ATOM 564 O O . ASN A 1 73 ? 0.472 -30.203 7.754 1 50.28 73 ASN A O 1
ATOM 568 N N . GLN A 1 74 ? 2.322 -31.031 6.496 1 54.31 74 GLN A N 1
ATOM 569 C CA . GLN A 1 74 ? 1.752 -32.375 6.445 1 54.31 74 GLN A CA 1
ATOM 570 C C . GLN A 1 74 ? 0.234 -32.312 6.301 1 54.31 74 GLN A C 1
ATOM 572 O O . GLN A 1 74 ? -0.482 -33.094 6.93 1 54.31 74 GLN A O 1
ATOM 577 N N . ARG A 1 75 ? -0.26 -31.375 5.586 1 64.12 75 ARG A N 1
ATOM 578 C CA . ARG A 1 75 ? -1.713 -31.25 5.543 1 64.12 75 ARG A CA 1
ATOM 579 C C . ARG A 1 75 ? -2.311 -32.156 4.465 1 64.12 75 ARG A C 1
ATOM 581 O O . ARG A 1 75 ? -1.703 -32.344 3.414 1 64.12 75 ARG A O 1
ATOM 588 N N . PRO A 1 76 ? -3.428 -32.719 4.84 1 74.88 76 PRO A N 1
ATOM 589 C CA . PRO A 1 76 ? -4.148 -33.5 3.83 1 74.88 76 PRO A CA 1
ATOM 590 C C . PRO A 1 76 ? -4.48 -32.688 2.58 1 74.88 76 PRO A C 1
ATOM 592 O O . PRO A 1 76 ? -4.699 -31.484 2.666 1 74.88 76 PRO A O 1
ATOM 595 N N . SER A 1 77 ? -4.285 -33.375 1.415 1 80.62 77 SER A N 1
ATOM 596 C CA . SER A 1 77 ? -4.555 -32.719 0.139 1 80.62 77 SER A CA 1
ATOM 597 C C . SER A 1 77 ? -5.656 -33.438 -0.632 1 80.62 77 SER A C 1
ATOM 599 O O . SER A 1 77 ? -5.801 -34.656 -0.52 1 80.62 77 SER A O 1
ATOM 601 N N . ARG A 1 78 ? -6.43 -32.656 -1.349 1 87.31 78 ARG A N 1
ATOM 602 C CA . ARG A 1 78 ? -7.457 -33.188 -2.229 1 87.31 78 ARG A CA 1
ATOM 603 C C . ARG A 1 78 ? -6.844 -33.75 -3.518 1 87.31 78 ARG A C 1
ATOM 605 O O . ARG A 1 78 ? -7.516 -34.406 -4.297 1 87.31 78 ARG A O 1
ATOM 612 N N . PHE A 1 79 ? -5.516 -33.531 -3.641 1 90.62 79 PHE A N 1
ATOM 613 C CA . PHE A 1 79 ? -4.906 -33.844 -4.934 1 90.62 79 PHE A CA 1
ATOM 614 C C . PHE A 1 79 ? -4.062 -35.094 -4.867 1 90.62 79 PHE A C 1
ATOM 616 O O . PHE A 1 79 ? -3.623 -35.5 -3.787 1 90.62 79 PHE A O 1
ATOM 623 N N . LYS A 1 80 ? -3.893 -35.625 -6 1 91.44 80 LYS A N 1
ATOM 624 C CA . LYS A 1 80 ? -3.098 -36.844 -6.176 1 91.44 80 LYS A CA 1
ATOM 625 C C . LYS A 1 80 ? -1.615 -36.562 -5.941 1 91.44 80 LYS A C 1
ATOM 627 O O . LYS A 1 80 ? -0.892 -37.406 -5.434 1 91.44 80 LYS A O 1
ATOM 632 N N . TYR A 1 81 ? -1.188 -35.406 -6.305 1 92.44 81 TYR A N 1
ATOM 633 C CA . TYR A 1 81 ? 0.226 -35.031 -6.258 1 92.44 81 TYR A CA 1
ATOM 634 C C . TYR A 1 81 ? 0.491 -34 -5.176 1 92.44 81 TYR A C 1
ATOM 636 O O . TYR A 1 81 ? -0.152 -32.938 -5.145 1 92.44 81 TYR A O 1
ATOM 644 N N . ALA A 1 82 ? 1.461 -34.219 -4.395 1 89.19 82 ALA A N 1
ATOM 645 C CA . ALA A 1 82 ? 1.861 -33.281 -3.354 1 89.19 82 ALA A CA 1
ATOM 646 C C . ALA A 1 82 ? 2.443 -32 -3.963 1 89.19 82 ALA A C 1
ATOM 648 O O . ALA A 1 82 ? 2.447 -30.938 -3.326 1 89.19 82 ALA A O 1
ATOM 649 N N . GLU A 1 83 ? 2.914 -32.125 -5.18 1 92.31 83 GLU A N 1
ATOM 650 C CA . GLU A 1 83 ? 3.561 -31 -5.859 1 92.31 83 GLU A CA 1
ATOM 651 C C . GLU A 1 83 ? 2.533 -29.984 -6.371 1 92.31 83 GLU A C 1
ATOM 653 O O . GLU A 1 83 ? 2.885 -28.875 -6.75 1 92.31 83 GLU A O 1
ATOM 658 N N . LEU A 1 84 ? 1.27 -30.422 -6.324 1 93.69 84 LEU A N 1
ATOM 659 C CA . LEU A 1 84 ? 0.216 -29.484 -6.719 1 93.69 84 LEU A CA 1
ATOM 660 C C . LEU A 1 84 ? -0.345 -28.75 -5.5 1 93.69 84 LEU A C 1
ATOM 662 O O . LEU A 1 84 ? -0.817 -29.391 -4.555 1 93.69 84 LEU A O 1
ATOM 666 N N . ALA A 1 85 ? -0.253 -27.484 -5.52 1 91.88 85 ALA A N 1
ATOM 667 C CA . ALA A 1 85 ? -0.867 -26.672 -4.473 1 91.88 85 ALA A CA 1
ATOM 668 C C . ALA A 1 85 ? -2.338 -26.406 -4.777 1 91.88 85 ALA A C 1
ATOM 670 O O . ALA A 1 85 ? -2.693 -26.078 -5.914 1 91.88 85 ALA A O 1
ATOM 671 N N . ASP A 1 86 ? -3.145 -26.562 -3.781 1 91.75 86 ASP A N 1
ATOM 672 C CA . ASP A 1 86 ? -4.57 -26.281 -3.895 1 91.75 86 ASP A CA 1
ATOM 673 C C . ASP A 1 86 ? -4.867 -24.812 -3.584 1 91.75 86 ASP A C 1
ATOM 675 O O . ASP A 1 86 ? -4.887 -24.406 -2.418 1 91.75 86 ASP A O 1
ATOM 679 N N . ILE A 1 87 ? -5.152 -24.031 -4.551 1 91.44 87 ILE A N 1
ATOM 680 C CA . ILE A 1 87 ? -5.441 -22.594 -4.426 1 91.44 87 ILE A CA 1
ATOM 681 C C . ILE A 1 87 ? -6.949 -22.375 -4.484 1 91.44 87 ILE A C 1
ATOM 683 O O . ILE A 1 87 ? -7.414 -21.359 -5.008 1 91.44 87 ILE A O 1
ATOM 687 N N . SER A 1 88 ? -7.703 -23.297 -4.07 1 92.06 88 SER A N 1
ATOM 688 C CA . SER A 1 88 ? -9.164 -23.266 -4.137 1 92.06 88 SER A CA 1
ATOM 689 C C . SER A 1 88 ? -9.758 -22.766 -2.824 1 92.06 88 SER A C 1
ATOM 691 O O . SER A 1 88 ? -9.047 -22.609 -1.832 1 92.06 88 SER A O 1
ATOM 693 N N . ASN A 1 89 ? -11.023 -22.375 -2.873 1 92.19 89 ASN A N 1
ATOM 694 C CA . ASN A 1 89 ? -11.766 -22.109 -1.646 1 92.19 89 ASN A CA 1
ATOM 695 C C . ASN A 1 89 ? -12.656 -23.281 -1.259 1 92.19 89 ASN A C 1
ATOM 697 O O . ASN A 1 89 ? -13.766 -23.094 -0.77 1 92.19 89 ASN A O 1
ATOM 701 N N . VAL A 1 90 ? -12.172 -24.484 -1.538 1 91.44 90 VAL A N 1
ATOM 702 C CA . VAL A 1 90 ? -12.938 -25.688 -1.271 1 91.44 90 VAL A CA 1
ATOM 703 C C . VAL A 1 90 ? -12.227 -26.531 -0.202 1 91.44 90 VAL A C 1
ATOM 705 O O . VAL A 1 90 ? -11 -26.625 -0.204 1 91.44 90 VAL A O 1
ATOM 708 N N . SER A 1 91 ? -13.023 -27.062 0.671 1 88.31 91 SER A N 1
ATOM 709 C CA . SER A 1 91 ? -12.508 -27.875 1.757 1 88.31 91 SER A CA 1
ATOM 710 C C . SER A 1 91 ? -12.141 -29.281 1.264 1 88.31 91 SER A C 1
ATOM 712 O O . SER A 1 91 ? -12.359 -29.609 0.096 1 88.31 91 SER A O 1
ATOM 714 N N . LEU A 1 92 ? -11.555 -30.109 2.145 1 86.69 92 LEU A N 1
ATOM 715 C CA . LEU A 1 92 ? -11.094 -31.453 1.813 1 86.69 92 LEU A CA 1
ATOM 716 C C . LEU A 1 92 ? -12.25 -32.312 1.292 1 86.69 92 LEU A C 1
ATOM 718 O O . LEU A 1 92 ? -12.055 -33.188 0.442 1 86.69 92 LEU A O 1
ATOM 722 N N . ASP A 1 93 ? -13.453 -31.938 1.755 1 87.5 93 ASP A N 1
ATOM 723 C CA . ASP A 1 93 ? -14.617 -32.719 1.344 1 87.5 93 ASP A CA 1
ATOM 724 C C . ASP A 1 93 ? -15.227 -32.188 0.06 1 87.5 93 ASP A C 1
ATOM 726 O O . ASP A 1 93 ? -16.281 -32.625 -0.379 1 87.5 93 ASP A O 1
ATOM 730 N N . GLY A 1 94 ? -14.656 -31.172 -0.456 1 87.44 94 GLY A N 1
ATOM 731 C CA . GLY A 1 94 ? -15.055 -30.672 -1.763 1 87.44 94 GLY A CA 1
ATOM 732 C C . GLY A 1 94 ? -16.125 -29.594 -1.691 1 87.44 94 GLY A C 1
ATOM 733 O O . GLY A 1 94 ? -16.703 -29.219 -2.709 1 87.44 94 GLY A O 1
ATOM 734 N N . LYS A 1 95 ? -16.375 -29.156 -0.49 1 91.38 95 LYS A N 1
ATOM 735 C CA . LYS A 1 95 ? -17.359 -28.094 -0.328 1 91.38 95 LYS A CA 1
ATOM 736 C C . LYS A 1 95 ? -16.688 -26.734 -0.162 1 91.38 95 LYS A C 1
ATOM 738 O O . LYS A 1 95 ? -15.539 -26.656 0.265 1 91.38 95 LYS A O 1
ATOM 743 N N . VAL A 1 96 ? -17.453 -25.719 -0.6 1 93.06 96 VAL A N 1
ATOM 744 C CA . VAL A 1 96 ? -16.938 -24.375 -0.396 1 93.06 96 VAL A CA 1
ATOM 745 C C . VAL A 1 96 ? -16.656 -24.141 1.09 1 93.06 96 VAL A C 1
ATOM 747 O O . VAL A 1 96 ? -17.531 -24.375 1.931 1 93.06 96 VAL A O 1
ATOM 750 N N . ALA A 1 97 ? -15.461 -23.719 1.392 1 89.25 97 ALA A N 1
ATOM 751 C CA . ALA A 1 97 ? -15.031 -23.547 2.775 1 89.25 97 ALA A CA 1
ATOM 752 C C . ALA A 1 97 ? -15.742 -22.375 3.432 1 89.25 97 ALA A C 1
ATOM 754 O O . ALA A 1 97 ? -16.156 -21.422 2.75 1 89.25 97 ALA A O 1
ATOM 755 N N . GLN A 1 98 ? -15.828 -22.469 4.68 1 85 98 GLN A N 1
ATOM 756 C CA . GLN A 1 98 ? -16.422 -21.375 5.434 1 85 98 GLN A CA 1
ATOM 757 C C . GLN A 1 98 ? -15.5 -20.156 5.422 1 85 98 GLN A C 1
ATOM 759 O O . GLN A 1 98 ? -14.297 -20.266 5.203 1 85 98 GLN A O 1
ATOM 764 N N . ARG A 1 99 ? -16.094 -19.047 5.68 1 81 99 ARG A N 1
ATOM 765 C CA . ARG A 1 99 ? -15.438 -17.75 5.559 1 81 99 ARG A CA 1
ATOM 766 C C . ARG A 1 99 ? -14.195 -17.672 6.445 1 81 99 ARG A C 1
ATOM 768 O O . ARG A 1 99 ? -13.211 -17.016 6.098 1 81 99 ARG A O 1
ATOM 775 N N . ASP A 1 100 ? -14.219 -18.328 7.559 1 78 100 ASP A N 1
ATOM 776 C CA . ASP A 1 100 ? -13.125 -18.234 8.523 1 78 100 ASP A CA 1
ATOM 777 C C . ASP A 1 100 ? -12.18 -19.422 8.406 1 78 100 ASP A C 1
ATOM 779 O O . ASP A 1 100 ? -11.242 -19.562 9.195 1 78 100 ASP A O 1
ATOM 783 N N . ALA A 1 101 ? -12.484 -20.219 7.395 1 81 101 ALA A N 1
ATOM 784 C CA . ALA A 1 101 ? -11.648 -21.406 7.207 1 81 101 ALA A CA 1
ATOM 785 C C . ALA A 1 101 ? -10.25 -21.016 6.727 1 81 101 ALA A C 1
ATOM 787 O O . ALA A 1 101 ? -10.062 -19.953 6.148 1 81 101 ALA A O 1
ATOM 788 N N . ARG A 1 102 ? -9.305 -21.859 6.996 1 75.56 102 ARG A N 1
ATOM 789 C CA . ARG A 1 102 ? -7.906 -21.641 6.652 1 75.56 102 ARG A CA 1
ATOM 790 C C . ARG A 1 102 ? -7.738 -21.391 5.156 1 75.56 102 ARG A C 1
ATOM 792 O O . ARG A 1 102 ? -6.93 -20.562 4.746 1 75.56 102 ARG A O 1
ATOM 799 N N . GLU A 1 103 ? -8.445 -22.172 4.363 1 78.12 103 GLU A N 1
ATOM 800 C CA . GLU A 1 103 ? -8.375 -22.031 2.912 1 78.12 103 GLU A CA 1
ATOM 801 C C . GLU A 1 103 ? -8.711 -20.609 2.486 1 78.12 103 GLU A C 1
ATOM 803 O O . GLU A 1 103 ? -8.07 -20.047 1.597 1 78.12 103 GLU A O 1
ATOM 808 N N . VAL A 1 104 ? -9.625 -20.094 3.168 1 79.38 104 VAL A N 1
ATOM 809 C CA . VAL A 1 104 ? -10.109 -18.766 2.818 1 79.38 104 VAL A CA 1
ATOM 810 C C . VAL A 1 104 ? -9.117 -17.719 3.289 1 79.38 104 VAL A C 1
ATOM 812 O O . VAL A 1 104 ? -8.797 -16.781 2.553 1 79.38 104 VAL A O 1
ATOM 815 N N . VAL A 1 105 ? -8.562 -17.875 4.461 1 77.31 105 VAL A N 1
ATOM 816 C CA . VAL A 1 105 ? -7.578 -16.938 4.996 1 77.31 105 VAL A CA 1
ATOM 817 C C . VAL A 1 105 ? -6.344 -16.922 4.098 1 77.31 105 VAL A C 1
ATOM 819 O O . VAL A 1 105 ? -5.789 -15.852 3.814 1 77.31 105 VAL A O 1
ATOM 822 N N . GLY A 1 106 ? -5.926 -18.094 3.709 1 79.94 106 GLY A N 1
ATOM 823 C CA . GLY A 1 106 ? -4.812 -18.188 2.775 1 79.94 106 GLY A CA 1
ATOM 824 C C . GLY A 1 106 ? -5.059 -17.438 1.48 1 79.94 106 GLY A C 1
ATOM 825 O O . GLY A 1 106 ? -4.145 -16.812 0.939 1 79.94 106 GLY A O 1
ATOM 826 N N . ASN A 1 107 ? -6.23 -17.484 1.063 1 85 107 ASN A N 1
ATOM 827 C CA . ASN A 1 107 ? -6.59 -16.812 -0.177 1 85 107 ASN A CA 1
ATOM 828 C C . ASN A 1 107 ? -6.5 -15.297 -0.03 1 85 107 ASN A C 1
ATOM 830 O O . ASN A 1 107 ? -6.211 -14.594 -0.998 1 85 107 ASN A O 1
ATOM 834 N N . PHE A 1 108 ? -6.695 -14.797 1.189 1 88.12 108 PHE A N 1
ATOM 835 C CA . PHE A 1 108 ? -6.539 -13.367 1.405 1 88.12 108 PHE A CA 1
ATOM 836 C C . PHE A 1 108 ? -5.074 -12.961 1.317 1 88.12 108 PHE A C 1
ATOM 838 O O . PHE A 1 108 ? -4.746 -11.922 0.746 1 88.12 108 PHE A O 1
ATOM 845 N N . ALA A 1 109 ? -4.266 -13.812 1.807 1 88.56 109 ALA A N 1
ATOM 846 C CA . ALA A 1 109 ? -2.836 -13.531 1.72 1 88.56 109 ALA A CA 1
ATOM 847 C C . ALA A 1 109 ? -2.373 -13.484 0.266 1 88.56 109 ALA A C 1
ATOM 849 O O . ALA A 1 109 ? -1.479 -12.711 -0.084 1 88.56 109 ALA A O 1
ATOM 850 N N . ASN A 1 110 ? -3.051 -14.273 -0.563 1 93.5 110 ASN A N 1
ATOM 851 C CA . ASN A 1 110 ? -2.713 -14.328 -1.981 1 93.5 110 ASN A CA 1
ATOM 852 C C . ASN A 1 110 ? -3.135 -13.047 -2.703 1 93.5 110 ASN A C 1
ATOM 854 O O . ASN A 1 110 ? -2.795 -12.852 -3.869 1 93.5 110 ASN A O 1
ATOM 858 N N . GLN A 1 111 ? -3.816 -12.227 -1.985 1 95.88 111 GLN A N 1
ATOM 859 C CA . GLN A 1 111 ? -4.219 -10.953 -2.586 1 95.88 111 GLN A CA 1
ATOM 860 C C . GLN A 1 111 ? -3.164 -9.875 -2.355 1 95.88 111 GLN A C 1
ATOM 862 O O . GLN A 1 111 ? -3.297 -8.758 -2.852 1 95.88 111 GLN A O 1
ATOM 867 N N . LEU A 1 112 ? -2.152 -10.203 -1.632 1 96.94 112 LEU A N 1
ATOM 868 C CA . LEU A 1 112 ? -0.974 -9.352 -1.53 1 96.94 112 LEU A CA 1
ATOM 869 C C . LEU A 1 112 ? -0.022 -9.594 -2.695 1 96.94 112 LEU A C 1
ATOM 871 O O . LEU A 1 112 ? 0.15 -10.734 -3.133 1 96.94 112 LEU A O 1
ATOM 875 N N . TRP A 1 113 ? 0.561 -8.516 -3.23 1 98.5 113 TRP A N 1
ATOM 876 C CA . TRP A 1 113 ? 1.576 -8.688 -4.266 1 98.5 113 TRP A CA 1
ATOM 877 C C . TRP A 1 113 ? 2.748 -9.516 -3.748 1 98.5 113 TRP A C 1
ATOM 879 O O . TRP A 1 113 ? 3.402 -9.133 -2.775 1 98.5 113 TRP A O 1
ATOM 889 N N . HIS A 1 114 ? 3.023 -10.656 -4.422 1 98.19 114 HIS A N 1
ATOM 890 C CA . HIS A 1 114 ? 4.094 -11.516 -3.924 1 98.19 114 HIS A CA 1
ATOM 891 C C . HIS A 1 114 ? 4.742 -12.297 -5.059 1 98.19 114 HIS A C 1
ATOM 893 O O . HIS A 1 114 ? 4.203 -12.352 -6.168 1 98.19 114 HIS A O 1
ATOM 899 N N . SER A 1 115 ? 5.926 -12.758 -4.844 1 97.5 115 SER A N 1
ATOM 900 C CA . SER A 1 115 ? 6.586 -13.82 -5.594 1 97.5 115 SER A CA 1
ATOM 901 C C . SER A 1 115 ? 6.555 -15.133 -4.824 1 97.5 115 SER A C 1
ATOM 903 O O . SER A 1 115 ? 6.848 -15.172 -3.627 1 97.5 115 SER A O 1
ATOM 905 N N . ASP A 1 116 ? 6.164 -16.141 -5.508 1 95.69 116 ASP A N 1
ATOM 906 C CA . ASP A 1 116 ? 6.066 -17.422 -4.828 1 95.69 116 ASP A CA 1
ATOM 907 C C . ASP A 1 116 ? 7.422 -17.859 -4.285 1 95.69 116 ASP A C 1
ATOM 909 O O . ASP A 1 116 ? 8.438 -17.781 -4.98 1 95.69 116 ASP A O 1
ATOM 913 N N . SER A 1 117 ? 7.441 -18.266 -3.006 1 93.69 117 SER A N 1
ATOM 914 C CA . SER A 1 117 ? 8.562 -18.922 -2.346 1 93.69 117 SER A CA 1
ATOM 915 C C . SER A 1 117 ? 9.805 -18.031 -2.35 1 93.69 117 SER A C 1
ATOM 917 O O . SER A 1 117 ? 10.93 -18.531 -2.432 1 93.69 117 SER A O 1
ATOM 919 N N . SER A 1 118 ? 9.625 -16.766 -2.359 1 95.44 118 SER A N 1
ATOM 920 C CA . SER A 1 118 ? 10.766 -15.852 -2.262 1 95.44 118 SER A CA 1
ATOM 921 C C . SER A 1 118 ? 11.438 -15.953 -0.895 1 95.44 118 SER A C 1
ATOM 923 O O . SER A 1 118 ? 12.539 -15.438 -0.697 1 95.44 118 SER A O 1
ATOM 925 N N . PHE A 1 119 ? 10.82 -16.641 0.063 1 95.19 119 PHE A N 1
ATOM 926 C CA . PHE A 1 119 ? 11.297 -16.766 1.437 1 95.19 119 PHE A CA 1
ATOM 927 C C . PHE A 1 119 ? 12.164 -18 1.599 1 95.19 119 PHE A C 1
ATOM 929 O O . PHE A 1 119 ? 12.516 -18.375 2.719 1 95.19 119 PHE A O 1
ATOM 936 N N . GLN A 1 120 ? 12.484 -18.656 0.491 1 91.81 120 GLN A N 1
ATOM 937 C CA . GLN A 1 120 ? 13.359 -19.812 0.558 1 91.81 120 GLN A CA 1
ATOM 938 C C . GLN A 1 120 ? 14.438 -19.75 -0.516 1 91.81 120 GLN A C 1
ATOM 940 O O . GLN A 1 120 ? 14.344 -18.969 -1.46 1 91.81 120 GLN A O 1
ATOM 945 N N . GLN A 1 121 ? 15.469 -20.609 -0.273 1 89.75 121 GLN A N 1
ATOM 946 C CA . GLN A 1 121 ? 16.562 -20.781 -1.227 1 89.75 121 GLN A CA 1
ATOM 947 C C . GLN A 1 121 ? 16.75 -22.25 -1.596 1 89.75 121 GLN A C 1
ATOM 949 O O . GLN A 1 121 ? 17.016 -23.078 -0.728 1 89.75 121 GLN A O 1
ATOM 954 N N . PRO A 1 122 ? 16.625 -22.562 -2.967 1 92.12 122 PRO A N 1
ATOM 955 C CA . PRO A 1 122 ? 16.281 -21.672 -4.07 1 92.12 122 PRO A CA 1
ATOM 956 C C . PRO A 1 122 ? 14.836 -21.172 -4.012 1 92.12 122 PRO A C 1
ATOM 958 O O . PRO A 1 122 ? 13.977 -21.859 -3.443 1 92.12 122 PRO A O 1
ATOM 961 N N . ALA A 1 123 ? 14.602 -20.047 -4.609 1 93.81 123 ALA A N 1
ATOM 962 C CA . ALA A 1 123 ? 13.242 -19.531 -4.758 1 93.81 123 ALA A CA 1
ATOM 963 C C . ALA A 1 123 ? 12.531 -20.203 -5.93 1 93.81 123 ALA A C 1
ATOM 965 O O . ALA A 1 123 ? 13.117 -21.031 -6.633 1 93.81 123 ALA A O 1
ATOM 966 N N . ALA A 1 124 ? 11.289 -19.891 -6.078 1 96.06 124 ALA A N 1
ATOM 967 C CA . ALA A 1 124 ? 10.539 -20.422 -7.207 1 96.06 124 ALA A CA 1
ATOM 968 C C . ALA A 1 124 ? 11.016 -19.812 -8.523 1 96.06 124 ALA A C 1
ATOM 970 O O . ALA A 1 124 ? 11.414 -18.641 -8.562 1 96.06 124 ALA A O 1
ATOM 971 N N . ARG A 1 125 ? 10.977 -20.594 -9.562 1 96.5 125 ARG A N 1
ATOM 972 C CA . ARG A 1 125 ? 11.242 -20.125 -10.914 1 96.5 125 ARG A CA 1
ATOM 973 C C . ARG A 1 125 ? 9.938 -19.844 -11.664 1 96.5 125 ARG A C 1
ATOM 975 O O . ARG A 1 125 ? 9.516 -18.688 -11.758 1 96.5 125 ARG A O 1
ATOM 982 N N . TYR A 1 126 ? 9.219 -20.891 -12.055 1 97.88 126 TYR A N 1
ATOM 983 C CA . TYR A 1 126 ? 7.941 -20.734 -12.734 1 97.88 126 TYR A CA 1
ATOM 984 C C . TYR A 1 126 ? 6.797 -21.25 -11.875 1 97.88 126 TYR A C 1
ATOM 986 O O . TYR A 1 126 ? 6.922 -22.297 -11.234 1 97.88 126 TYR A O 1
ATOM 994 N N . SER A 1 127 ? 5.785 -20.547 -11.805 1 98.06 127 SER A N 1
ATOM 995 C CA . SER A 1 127 ? 4.504 -21.062 -11.336 1 98.06 127 SER A CA 1
ATOM 996 C C . SER A 1 127 ? 3.514 -21.203 -12.484 1 98.06 127 SER A C 1
ATOM 998 O O . SER A 1 127 ? 3.582 -20.469 -13.469 1 98.06 127 SER A O 1
ATOM 1000 N N . MET A 1 128 ? 2.719 -22.203 -12.391 1 98.44 128 MET A N 1
ATOM 1001 C CA . MET A 1 128 ? 1.726 -22.547 -13.406 1 98.44 128 MET A CA 1
ATOM 1002 C C . MET A 1 128 ? 0.375 -22.844 -12.766 1 98.44 128 MET A C 1
ATOM 1004 O O . MET A 1 128 ? 0.22 -23.844 -12.055 1 98.44 128 MET A O 1
ATOM 1008 N N . LEU A 1 129 ? -0.559 -22.016 -13.016 1 98.12 129 LEU A N 1
ATOM 1009 C CA . LEU A 1 129 ? -1.883 -22.094 -12.414 1 98.12 129 LEU A CA 1
ATOM 1010 C C . LEU A 1 129 ? -2.926 -22.531 -13.438 1 98.12 129 LEU A C 1
ATOM 1012 O O . LEU A 1 129 ? -3.037 -21.922 -14.508 1 98.12 129 LEU A O 1
ATOM 1016 N N . SER A 1 130 ? -3.623 -23.594 -13.109 1 98.44 130 SER A N 1
ATOM 1017 C CA . SER A 1 130 ? -4.668 -24.125 -13.977 1 98.44 130 SER A CA 1
ATOM 1018 C C . SER A 1 130 ? -6.055 -23.844 -13.398 1 98.44 130 SER A C 1
ATOM 1020 O O . SER A 1 130 ? -6.309 -24.109 -12.227 1 98.44 130 SER A O 1
ATOM 1022 N N . ALA A 1 131 ? -6.934 -23.391 -14.211 1 98.44 131 ALA A N 1
ATOM 1023 C CA . ALA A 1 131 ? -8.281 -23.031 -13.766 1 98.44 131 ALA A CA 1
ATOM 1024 C C . ALA A 1 131 ? -9.25 -24.188 -13.992 1 98.44 131 ALA A C 1
ATOM 1026 O O . ALA A 1 131 ? -9.539 -24.547 -15.133 1 98.44 131 ALA A O 1
ATOM 1027 N N . VAL A 1 132 ? -9.805 -24.688 -12.953 1 97.44 132 VAL A N 1
ATOM 1028 C CA . VAL A 1 132 ? -10.758 -25.797 -13.016 1 97.44 132 VAL A CA 1
ATOM 1029 C C . VAL A 1 132 ? -12.18 -25.25 -12.867 1 97.44 132 VAL A C 1
ATOM 1031 O O . VAL A 1 132 ? -13.07 -25.609 -13.648 1 97.44 132 VAL A O 1
ATOM 1034 N N . VAL A 1 133 ? -12.438 -24.422 -11.859 1 97.62 133 VAL A N 1
ATOM 1035 C CA . VAL A 1 133 ? -13.688 -23.703 -11.633 1 97.62 133 VAL A CA 1
ATOM 1036 C C . VAL A 1 133 ? -13.398 -22.219 -11.367 1 97.62 133 VAL A C 1
ATOM 1038 O O . VAL A 1 133 ? -12.539 -21.891 -10.547 1 97.62 133 VAL A O 1
ATOM 1041 N N . VAL A 1 134 ? -14.086 -21.375 -12.062 1 97.5 134 VAL A N 1
ATOM 1042 C CA . VAL A 1 134 ? -13.883 -19.938 -11.914 1 97.5 134 VAL A CA 1
ATOM 1043 C C . VAL A 1 134 ? -15.172 -19.281 -11.43 1 97.5 134 VAL A C 1
ATOM 1045 O O . VAL A 1 134 ? -16.266 -19.656 -11.867 1 97.5 134 VAL A O 1
ATOM 1048 N N . PRO A 1 135 ? -15.07 -18.344 -10.508 1 96.06 135 PRO A N 1
ATOM 1049 C CA . PRO A 1 135 ? -16.281 -17.641 -10.07 1 96.06 135 PRO A CA 1
ATOM 1050 C C . PRO A 1 135 ? -16.891 -16.766 -11.172 1 96.06 135 PRO A C 1
ATOM 1052 O O . PRO A 1 135 ? -16.203 -16.422 -12.133 1 96.06 135 PRO A O 1
ATOM 1055 N N . PRO A 1 136 ? -18.188 -16.438 -11.031 1 94.69 136 PRO A N 1
ATOM 1056 C CA . PRO A 1 136 ? -18.859 -15.672 -12.07 1 94.69 136 PRO A CA 1
ATOM 1057 C C . PRO A 1 136 ? -18.297 -14.266 -12.227 1 94.69 136 PRO A C 1
ATOM 1059 O O . PRO A 1 136 ? -18.406 -13.672 -13.297 1 94.69 136 PRO A O 1
ATOM 1062 N N . SER A 1 137 ? -17.828 -13.742 -11.117 1 92.69 137 SER A N 1
ATOM 1063 C CA . SER A 1 137 ? -17.219 -12.414 -11.172 1 92.69 137 SER A CA 1
ATOM 1064 C C . SER A 1 137 ? -16.047 -12.297 -10.211 1 92.69 137 SER A C 1
ATOM 1066 O O . SER A 1 137 ? -16.016 -12.953 -9.172 1 92.69 137 SER A O 1
ATOM 1068 N N . GLY A 1 138 ? -15.078 -11.43 -10.688 1 93.25 138 GLY A N 1
ATOM 1069 C CA . GLY A 1 138 ? -13.898 -11.25 -9.859 1 93.25 138 GLY A CA 1
ATOM 1070 C C . GLY A 1 138 ? -12.938 -12.422 -9.93 1 93.25 138 GLY A C 1
ATOM 1071 O O . GLY A 1 138 ? -13.016 -13.242 -10.852 1 93.25 138 GLY A O 1
ATOM 1072 N N . GLY A 1 139 ? -11.969 -12.422 -9.055 1 95.44 139 GLY A N 1
ATOM 1073 C CA . GLY A 1 139 ? -11.016 -13.516 -8.93 1 95.44 139 GLY A CA 1
ATOM 1074 C C . GLY A 1 139 ? -9.906 -13.461 -9.961 1 95.44 139 GLY A C 1
ATOM 1075 O O . GLY A 1 139 ? -9.188 -14.445 -10.164 1 95.44 139 GLY A O 1
ATOM 1076 N N . ASP A 1 140 ? -9.766 -12.344 -10.594 1 97.75 140 ASP A N 1
ATOM 1077 C CA . ASP A 1 140 ? -8.68 -12.164 -11.555 1 97.75 140 ASP A CA 1
ATOM 1078 C C . ASP A 1 140 ? -7.316 -12.281 -10.883 1 97.75 140 ASP A C 1
ATOM 1080 O O . ASP A 1 140 ? -7.219 -12.219 -9.656 1 97.75 140 ASP A O 1
ATOM 1084 N N . THR A 1 141 ? -6.34 -12.578 -11.648 1 98.56 141 THR A N 1
ATOM 1085 C CA . THR A 1 141 ? -4.957 -12.516 -11.195 1 98.56 141 THR A CA 1
ATOM 1086 C C . THR A 1 141 ? -4.223 -11.352 -11.859 1 98.56 141 THR A C 1
ATOM 1088 O O . THR A 1 141 ? -4.305 -11.18 -13.078 1 98.56 141 THR A O 1
ATOM 1091 N N . GLU A 1 142 ? -3.604 -10.531 -11.078 1 98.69 142 GLU A N 1
ATOM 1092 C CA . GLU A 1 142 ? -2.773 -9.453 -11.602 1 98.69 142 GLU A CA 1
ATOM 1093 C C . GLU A 1 142 ? -1.29 -9.797 -11.5 1 98.69 142 GLU A C 1
ATOM 1095 O O . GLU A 1 142 ? -0.855 -10.406 -10.516 1 98.69 142 GLU A O 1
ATOM 1100 N N . PHE A 1 143 ? -0.591 -9.406 -12.531 1 98.88 143 PHE A N 1
ATOM 1101 C CA . PHE A 1 143 ? 0.853 -9.594 -12.617 1 98.88 143 PHE A CA 1
ATOM 1102 C C . PHE A 1 143 ? 1.559 -8.266 -12.852 1 98.88 143 PHE A C 1
ATOM 1104 O O . PHE A 1 143 ? 1.081 -7.43 -13.625 1 98.88 143 PHE A O 1
ATOM 1111 N N . CYS A 1 144 ? 2.648 -8.023 -12.211 1 98.31 144 CYS A N 1
ATOM 1112 C CA . CYS A 1 144 ? 3.393 -6.812 -12.531 1 98.31 144 CYS A CA 1
ATOM 1113 C C . CYS A 1 144 ? 4.816 -7.141 -12.961 1 98.31 144 CYS A C 1
ATOM 1115 O O . CYS A 1 144 ? 5.438 -8.055 -12.414 1 98.31 144 CYS A O 1
ATOM 1117 N N . ASP A 1 145 ? 5.332 -6.488 -13.93 1 98.75 145 ASP A N 1
ATOM 1118 C CA . ASP A 1 145 ? 6.656 -6.652 -14.523 1 98.75 145 ASP A CA 1
ATOM 1119 C C . ASP A 1 145 ? 7.723 -5.926 -13.711 1 98.75 145 ASP A C 1
ATOM 1121 O O . ASP A 1 145 ? 7.883 -4.707 -13.836 1 98.75 145 ASP A O 1
ATOM 1125 N N . MET A 1 146 ? 8.555 -6.66 -13.062 1 98.69 146 MET A N 1
ATOM 1126 C CA . MET A 1 146 ? 9.523 -6.066 -12.141 1 98.69 146 MET A CA 1
ATOM 1127 C C . MET A 1 146 ? 10.766 -5.594 -12.891 1 98.69 146 MET A C 1
ATOM 1129 O O . MET A 1 146 ? 11.555 -4.816 -12.359 1 98.69 146 MET A O 1
ATOM 1133 N N . ARG A 1 147 ? 10.992 -6.098 -14.133 1 98.62 147 ARG A N 1
ATOM 1134 C CA . ARG A 1 147 ? 12.07 -5.574 -14.969 1 98.62 147 ARG A CA 1
ATOM 1135 C C . ARG A 1 147 ? 11.734 -4.18 -15.484 1 98.62 147 ARG A C 1
ATOM 1137 O O . ARG A 1 147 ? 12.555 -3.262 -15.375 1 98.62 147 ARG A O 1
ATOM 1144 N N . ALA A 1 148 ? 10.547 -4.074 -16 1 98.62 148 ALA A N 1
ATOM 1145 C CA . ALA A 1 148 ? 10.109 -2.768 -16.5 1 98.62 148 ALA A CA 1
ATOM 1146 C C . ALA A 1 148 ? 10.039 -1.75 -15.367 1 98.62 148 ALA A C 1
ATOM 1148 O O . ALA A 1 148 ? 10.391 -0.583 -15.547 1 98.62 148 ALA A O 1
ATOM 1149 N N . ALA A 1 149 ? 9.555 -2.182 -14.219 1 98.62 149 ALA A N 1
ATOM 1150 C CA . ALA A 1 149 ? 9.484 -1.292 -13.062 1 98.62 149 ALA A CA 1
ATOM 1151 C C . ALA A 1 149 ? 10.867 -0.772 -12.688 1 98.62 149 ALA A C 1
ATOM 1153 O O . ALA A 1 149 ? 11.039 0.414 -12.398 1 98.62 149 ALA A O 1
ATOM 1154 N N . TYR A 1 150 ? 11.82 -1.671 -12.672 1 98.69 150 TYR A N 1
ATOM 1155 C CA . TYR A 1 150 ? 13.18 -1.257 -12.352 1 98.69 150 TYR A CA 1
ATOM 1156 C C . TYR A 1 150 ? 13.695 -0.25 -13.375 1 98.69 150 TYR A C 1
ATOM 1158 O O . TYR A 1 150 ? 14.258 0.785 -13.008 1 98.69 150 TYR A O 1
ATOM 1166 N N . ASP A 1 151 ? 13.469 -0.551 -14.656 1 98.56 151 ASP A N 1
ATOM 1167 C CA . ASP A 1 151 ? 13.922 0.324 -15.734 1 98.56 151 ASP A CA 1
ATOM 1168 C C . ASP A 1 151 ? 13.352 1.731 -15.57 1 98.56 151 ASP A C 1
ATOM 1170 O O . ASP A 1 151 ? 13.992 2.715 -15.938 1 98.56 151 ASP A O 1
ATOM 1174 N N . ALA A 1 152 ? 12.203 1.795 -15.008 1 98.38 152 ALA A N 1
ATOM 1175 C CA . ALA A 1 152 ? 11.477 3.062 -14.961 1 98.38 152 ALA A CA 1
ATOM 1176 C C . ALA A 1 152 ? 11.836 3.854 -13.703 1 98.38 152 ALA A C 1
ATOM 1178 O O . ALA A 1 152 ? 11.414 5 -13.547 1 98.38 152 ALA A O 1
ATOM 1179 N N . LEU A 1 153 ? 12.602 3.301 -12.797 1 97.69 153 LEU A N 1
ATOM 1180 C CA . LEU A 1 153 ? 13.023 4.039 -11.609 1 97.69 153 LEU A CA 1
ATOM 1181 C C . LEU A 1 153 ? 13.93 5.203 -11.992 1 97.69 153 LEU A C 1
ATOM 1183 O O . LEU A 1 153 ? 14.758 5.086 -12.898 1 97.69 153 LEU A O 1
ATOM 1187 N N . PRO A 1 154 ? 13.797 6.266 -11.227 1 94.5 154 PRO A N 1
ATOM 1188 C CA . PRO A 1 154 ? 14.82 7.305 -11.391 1 94.5 154 PRO A CA 1
ATOM 1189 C C . PRO A 1 154 ? 16.234 6.785 -11.141 1 94.5 154 PRO A C 1
ATOM 1191 O O . PRO A 1 154 ? 16.438 5.934 -10.273 1 94.5 154 PRO A O 1
ATOM 1194 N N . ARG A 1 155 ? 17.203 7.355 -11.805 1 95.69 155 ARG A N 1
ATOM 1195 C CA . ARG A 1 155 ? 18.594 6.883 -11.75 1 95.69 155 ARG A CA 1
ATOM 1196 C C . ARG A 1 155 ? 19.141 6.969 -10.336 1 95.69 155 ARG A C 1
ATOM 1198 O O . ARG A 1 155 ? 19.891 6.094 -9.898 1 95.69 155 ARG A O 1
ATOM 1205 N N . ASP A 1 156 ? 18.797 7.984 -9.648 1 92.56 156 ASP A N 1
ATOM 1206 C CA . ASP A 1 156 ? 19.297 8.156 -8.289 1 92.56 156 ASP A CA 1
ATOM 1207 C C . ASP A 1 156 ? 18.781 7.055 -7.367 1 92.56 156 ASP A C 1
ATOM 1209 O O . ASP A 1 156 ? 19.516 6.555 -6.512 1 92.56 156 ASP A O 1
ATOM 1213 N N . LEU A 1 157 ? 17.594 6.668 -7.586 1 93.88 157 LEU A N 1
ATOM 1214 C CA . LEU A 1 157 ? 17.047 5.586 -6.773 1 93.88 157 LEU A CA 1
ATOM 1215 C C . LEU A 1 157 ? 17.656 4.246 -7.176 1 93.88 157 LEU A C 1
ATOM 1217 O O . LEU A 1 157 ? 17.938 3.406 -6.316 1 93.88 157 LEU A O 1
ATOM 1221 N N . GLN A 1 158 ? 17.859 4.008 -8.477 1 97.25 158 GLN A N 1
ATOM 1222 C CA . GLN A 1 158 ? 18.562 2.799 -8.906 1 97.25 158 GLN A CA 1
ATOM 1223 C C . GLN A 1 158 ? 19.922 2.676 -8.227 1 97.25 158 GLN A C 1
ATOM 1225 O O . GLN A 1 158 ? 20.281 1.607 -7.727 1 97.25 158 GLN A O 1
ATOM 1230 N N . SER A 1 159 ? 20.594 3.773 -8.141 1 96.38 159 SER A N 1
ATOM 1231 C CA . SER A 1 159 ? 21.906 3.793 -7.52 1 96.38 159 SER A CA 1
ATOM 1232 C C . SER A 1 159 ? 21.812 3.5 -6.023 1 96.38 159 SER A C 1
ATOM 1234 O O . SER A 1 159 ? 22.656 2.77 -5.48 1 96.38 159 SER A O 1
ATOM 1236 N N . GLU A 1 160 ? 20.844 4.039 -5.398 1 93.94 160 GLU A N 1
ATOM 1237 C CA . GLU A 1 160 ? 20.641 3.832 -3.969 1 93.94 160 GLU A CA 1
ATOM 1238 C C . GLU A 1 160 ? 20.375 2.361 -3.658 1 93.94 160 GLU A C 1
ATOM 1240 O O . GLU A 1 160 ? 20.75 1.869 -2.594 1 93.94 160 GLU A O 1
ATOM 1245 N N . LEU A 1 161 ? 19.719 1.686 -4.562 1 97.5 161 LEU A N 1
ATOM 1246 C CA . LEU A 1 161 ? 19.281 0.314 -4.32 1 97.5 161 LEU A CA 1
ATOM 1247 C C . LEU A 1 161 ? 20.438 -0.664 -4.512 1 97.5 161 LEU A C 1
ATOM 1249 O O . LEU A 1 161 ? 20.375 -1.811 -4.062 1 97.5 161 LEU A O 1
ATOM 1253 N N . GLU A 1 162 ? 21.453 -0.247 -5.207 1 95 162 GLU A N 1
ATOM 1254 C CA . GLU A 1 162 ? 22.578 -1.124 -5.48 1 95 162 GLU A CA 1
ATOM 1255 C C . GLU A 1 162 ? 23.234 -1.618 -4.188 1 95 162 GLU A C 1
ATOM 1257 O O . GLU A 1 162 ? 23.531 -0.822 -3.301 1 95 162 GLU A O 1
ATOM 1262 N N . GLY A 1 163 ? 23.328 -2.938 -4.07 1 95.81 163 GLY A N 1
ATOM 1263 C CA . GLY A 1 163 ? 24 -3.551 -2.936 1 95.81 163 GLY A CA 1
ATOM 1264 C C . GLY A 1 163 ? 23.062 -3.828 -1.771 1 95.81 163 GLY A C 1
ATOM 1265 O O . GLY A 1 163 ? 23.422 -4.559 -0.845 1 95.81 163 GLY A O 1
ATOM 1266 N N . LEU A 1 164 ? 21.906 -3.24 -1.756 1 97.88 164 LEU A N 1
ATOM 1267 C CA . LEU A 1 164 ? 20.969 -3.486 -0.67 1 97.88 164 LEU A CA 1
ATOM 1268 C C . LEU A 1 164 ? 20.391 -4.891 -0.767 1 97.88 164 LEU A C 1
ATOM 1270 O O . LEU A 1 164 ? 20.281 -5.449 -1.86 1 97.88 164 LEU A O 1
ATOM 1274 N N . ARG A 1 165 ? 20.062 -5.434 0.355 1 98.44 165 ARG A N 1
ATOM 1275 C CA . ARG A 1 165 ? 19.469 -6.758 0.457 1 98.44 165 ARG A CA 1
ATOM 1276 C C . ARG A 1 165 ? 18.219 -6.723 1.331 1 98.44 165 ARG A C 1
ATOM 1278 O O . ARG A 1 165 ? 18.141 -5.941 2.279 1 98.44 165 ARG A O 1
ATOM 1285 N N . ALA A 1 166 ? 17.297 -7.539 1.021 1 98.19 166 ALA A N 1
ATOM 1286 C CA . ALA A 1 166 ? 16.062 -7.629 1.799 1 98.19 166 ALA A CA 1
ATOM 1287 C C . ALA A 1 166 ? 15.867 -9.031 2.361 1 98.19 166 ALA A C 1
ATOM 1289 O O . ALA A 1 166 ? 16.141 -10.023 1.682 1 98.19 166 ALA A O 1
ATOM 1290 N N . GLU A 1 167 ? 15.406 -9.047 3.553 1 97.88 167 GLU A N 1
ATOM 1291 C CA . GLU A 1 167 ? 15.023 -10.305 4.191 1 97.88 167 GLU A CA 1
ATOM 1292 C C . GLU A 1 167 ? 13.602 -10.711 3.807 1 97.88 167 GLU A C 1
ATOM 1294 O O . GLU A 1 167 ? 12.664 -9.938 3.982 1 97.88 167 GLU A O 1
ATOM 1299 N N . HIS A 1 168 ? 13.508 -11.875 3.227 1 97.56 168 HIS A N 1
ATOM 1300 C CA . HIS A 1 168 ? 12.203 -12.453 2.912 1 97.56 168 HIS A CA 1
ATOM 1301 C C . HIS A 1 168 ? 11.805 -13.508 3.939 1 97.56 168 HIS A C 1
ATOM 1303 O O . HIS A 1 168 ? 12.547 -14.461 4.18 1 97.56 168 HIS A O 1
ATOM 1309 N N . TYR A 1 169 ? 10.68 -13.297 4.5 1 96.12 169 TYR A N 1
ATOM 1310 C CA . TYR A 1 169 ? 10.195 -14.133 5.594 1 96.12 169 TYR A CA 1
ATOM 1311 C C . TYR A 1 169 ? 8.781 -14.625 5.312 1 96.12 169 TYR A C 1
ATOM 1313 O O . TYR A 1 169 ? 7.879 -13.82 5.043 1 96.12 169 TYR A O 1
ATOM 1321 N N . ALA A 1 170 ? 8.57 -15.898 5.391 1 92.88 170 ALA A N 1
ATOM 1322 C CA . ALA A 1 170 ? 7.309 -16.531 5.012 1 92.88 170 ALA A CA 1
ATOM 1323 C C . ALA A 1 170 ? 6.148 -15.977 5.832 1 92.88 170 ALA A C 1
ATOM 1325 O O . ALA A 1 170 ? 5.062 -15.734 5.301 1 92.88 170 ALA A O 1
ATOM 1326 N N . LEU A 1 171 ? 6.371 -15.695 7.082 1 92.19 171 LEU A N 1
ATOM 1327 C CA . LEU A 1 171 ? 5.289 -15.328 7.988 1 92.19 171 LEU A CA 1
ATOM 1328 C C . LEU A 1 171 ? 4.984 -13.836 7.887 1 92.19 171 LEU A C 1
ATOM 1330 O O . LEU A 1 171 ? 3.986 -13.359 8.438 1 92.19 171 LEU A O 1
ATOM 1334 N N . ASN A 1 172 ? 5.812 -13.055 7.195 1 94 172 ASN A N 1
ATOM 1335 C CA . ASN A 1 172 ? 5.566 -11.617 7.098 1 94 172 ASN A CA 1
ATOM 1336 C C . ASN A 1 172 ? 4.207 -11.32 6.473 1 94 172 ASN A C 1
ATOM 1338 O O . ASN A 1 172 ? 3.48 -10.445 6.945 1 94 172 ASN A O 1
ATOM 1342 N N . SER A 1 173 ? 3.852 -12.062 5.426 1 92.31 173 SER A N 1
ATOM 1343 C CA . SER A 1 173 ? 2.557 -11.859 4.781 1 92.31 173 SER A CA 1
ATOM 1344 C C . SER A 1 173 ? 1.41 -12.18 5.734 1 92.31 173 SER A C 1
ATOM 1346 O O . SER A 1 173 ? 0.369 -11.523 5.707 1 92.31 173 SER A O 1
ATOM 1348 N N . ARG A 1 174 ? 1.603 -13.164 6.59 1 89.12 174 ARG A N 1
ATOM 1349 C CA . ARG A 1 174 ? 0.599 -13.539 7.578 1 89.12 174 ARG A CA 1
ATOM 1350 C C . ARG A 1 174 ? 0.487 -12.484 8.672 1 89.12 174 ARG A C 1
ATOM 1352 O O . ARG A 1 174 ? -0.617 -12.141 9.102 1 89.12 174 ARG A O 1
ATOM 1359 N N . PHE A 1 175 ? 1.655 -11.969 9.062 1 89.81 175 PHE A N 1
ATOM 1360 C CA . PHE A 1 175 ? 1.679 -10.914 10.07 1 89.81 175 PHE A CA 1
ATOM 1361 C C . PHE A 1 175 ? 0.93 -9.68 9.594 1 89.81 175 PHE A C 1
ATOM 1363 O O . PHE A 1 175 ? 0.164 -9.078 10.344 1 89.81 175 PHE A O 1
ATOM 1370 N N . LEU A 1 176 ? 1.102 -9.336 8.359 1 90.38 176 LEU A N 1
ATOM 1371 C CA . LEU A 1 176 ? 0.444 -8.18 7.77 1 90.38 176 LEU A CA 1
ATOM 1372 C C . LEU A 1 176 ? -1.073 -8.312 7.848 1 90.38 176 LEU A C 1
ATOM 1374 O O . LEU A 1 176 ? -1.788 -7.312 7.906 1 90.38 176 LEU A O 1
ATOM 1378 N N . LEU A 1 177 ? -1.518 -9.547 7.914 1 89.75 177 LEU A N 1
ATOM 1379 C CA . LEU A 1 177 ? -2.953 -9.797 7.906 1 89.75 177 LEU A CA 1
ATOM 1380 C C . LEU A 1 177 ? -3.447 -10.18 9.297 1 89.75 177 LEU A C 1
ATOM 1382 O O . LEU A 1 177 ? -4.57 -10.664 9.445 1 89.75 177 LEU A O 1
ATOM 1386 N N . GLY A 1 178 ? -2.576 -10.039 10.273 1 86.69 178 GLY A N 1
ATOM 1387 C CA . GLY A 1 178 ? -2.992 -10.148 11.664 1 86.69 178 GLY A CA 1
ATOM 1388 C C . GLY A 1 178 ? -2.812 -11.539 12.234 1 86.69 178 GLY A C 1
ATOM 1389 O O . GLY A 1 178 ? -3.199 -11.805 13.375 1 86.69 178 GLY A O 1
ATOM 1390 N N . ASP A 1 179 ? -2.324 -12.398 11.43 1 86.5 179 ASP A N 1
ATOM 1391 C CA . ASP A 1 179 ? -2.008 -13.734 11.93 1 86.5 179 ASP A CA 1
ATOM 1392 C C . ASP A 1 179 ? -0.609 -13.781 12.539 1 86.5 179 ASP A C 1
ATOM 1394 O O . ASP A 1 179 ? 0.371 -14.039 11.836 1 86.5 179 ASP A O 1
ATOM 1398 N N . THR A 1 180 ? -0.565 -13.57 13.859 1 86 180 THR A N 1
ATOM 1399 C CA . THR A 1 180 ? 0.734 -13.43 14.508 1 86 180 THR A CA 1
ATOM 1400 C C . THR A 1 180 ? 0.947 -14.531 15.539 1 86 180 THR A C 1
ATOM 1402 O O . THR A 1 180 ? 1.91 -14.492 16.312 1 86 180 THR A O 1
ATOM 1405 N N . ASP A 1 181 ? 0.06 -15.453 15.547 1 85.75 181 ASP A N 1
ATOM 1406 C CA . ASP A 1 181 ? 0.084 -16.453 16.609 1 85.75 181 ASP A CA 1
ATOM 1407 C C . ASP A 1 181 ? 0.95 -17.656 16.203 1 85.75 181 ASP A C 1
ATOM 1409 O O . ASP A 1 181 ? 0.43 -18.703 15.82 1 85.75 181 ASP A O 1
ATOM 1413 N N . TYR A 1 182 ? 2.17 -17.516 16.281 1 89.19 182 TYR A N 1
ATOM 1414 C CA . TYR A 1 182 ? 3.152 -18.547 16 1 89.19 182 TYR A CA 1
ATOM 1415 C C . TYR A 1 182 ? 4.125 -18.703 17.172 1 89.19 182 TYR A C 1
ATOM 1417 O O . TYR A 1 182 ? 4.57 -17.703 17.75 1 89.19 182 TYR A O 1
ATOM 1425 N N . SER A 1 183 ? 4.395 -19.906 17.562 1 90.94 183 SER A N 1
ATOM 1426 C CA . SER A 1 183 ? 5.387 -20.172 18.594 1 90.94 183 SER A CA 1
ATOM 1427 C C . SER A 1 183 ? 6.801 -19.891 18.094 1 90.94 183 SER A C 1
ATOM 1429 O O . SER A 1 183 ? 7.02 -19.781 16.891 1 90.94 183 SER A O 1
ATOM 1431 N N . GLU A 1 184 ? 7.637 -19.703 19.031 1 91 184 GLU A N 1
ATOM 1432 C CA . GLU A 1 184 ? 9.039 -19.516 18.656 1 91 184 GLU A CA 1
ATOM 1433 C C . GLU A 1 184 ? 9.547 -20.703 17.828 1 91 184 GLU A C 1
ATOM 1435 O O . GLU A 1 184 ? 10.312 -20.516 16.891 1 91 184 GLU A O 1
ATOM 1440 N N . ALA A 1 185 ? 9.164 -21.859 18.203 1 90.38 185 ALA A N 1
ATOM 1441 C CA . ALA A 1 185 ? 9.57 -23.062 17.484 1 90.38 185 ALA A CA 1
ATOM 1442 C C . ALA A 1 185 ? 9.078 -23.031 16.047 1 90.38 185 ALA A C 1
ATOM 1444 O O . ALA A 1 185 ? 9.812 -23.391 15.125 1 90.38 185 ALA A O 1
ATOM 1445 N N . GLN A 1 186 ? 7.871 -22.578 15.812 1 87.19 186 GLN A N 1
ATOM 1446 C CA . GLN A 1 186 ? 7.301 -22.469 14.469 1 87.19 186 GLN A CA 1
ATOM 1447 C C . GLN A 1 186 ? 8.047 -21.422 13.641 1 87.19 186 GLN A C 1
ATOM 1449 O O . GLN A 1 186 ? 8.336 -21.656 12.461 1 87.19 186 GLN A O 1
ATOM 1454 N N . ARG A 1 187 ? 8.328 -20.328 14.242 1 89 187 ARG A N 1
ATOM 1455 C CA . ARG A 1 187 ? 9.055 -19.266 13.57 1 89 187 ARG A CA 1
ATOM 1456 C C . ARG A 1 187 ? 10.461 -19.703 13.188 1 89 187 ARG A C 1
ATOM 1458 O O . ARG A 1 187 ? 10.922 -19.453 12.07 1 89 187 ARG A O 1
ATOM 1465 N N . ASN A 1 188 ? 11.094 -20.469 14.094 1 89.06 188 ASN A N 1
ATOM 1466 C CA . ASN A 1 188 ? 12.453 -20.922 13.859 1 89.06 188 ASN A CA 1
ATOM 1467 C C . ASN A 1 188 ? 12.508 -21.984 12.75 1 89.06 188 ASN A C 1
ATOM 1469 O O . ASN A 1 188 ? 13.547 -22.172 12.117 1 89.06 188 ASN A O 1
ATOM 1473 N N . ALA A 1 189 ? 11.438 -22.641 12.539 1 86.75 189 ALA A N 1
ATOM 1474 C CA . ALA A 1 189 ? 11.359 -23.672 11.508 1 86.75 189 ALA A CA 1
ATOM 1475 C C . ALA A 1 189 ? 11.266 -23.031 10.117 1 86.75 189 ALA A C 1
ATOM 1477 O O . ALA A 1 189 ? 11.453 -23.719 9.109 1 86.75 189 ALA A O 1
ATOM 1478 N N . MET A 1 190 ? 11.039 -21.766 10.039 1 88.12 190 MET A N 1
ATOM 1479 C CA . MET A 1 190 ? 10.922 -21.031 8.789 1 88.12 190 MET A CA 1
ATOM 1480 C C . MET A 1 190 ? 11.836 -19.812 8.781 1 88.12 190 MET A C 1
ATOM 1482 O O . MET A 1 190 ? 11.367 -18.672 8.711 1 88.12 190 MET A O 1
ATOM 1486 N N . PRO A 1 191 ? 13.094 -20.109 8.797 1 91.69 191 PRO A N 1
ATOM 1487 C CA . PRO A 1 191 ? 14 -18.953 8.844 1 91.69 191 PRO A CA 1
ATOM 1488 C C . PRO A 1 191 ? 13.898 -18.078 7.598 1 91.69 191 PRO A C 1
ATOM 1490 O O . PRO A 1 191 ? 13.641 -18.594 6.5 1 91.69 191 PRO A O 1
ATOM 1493 N N . PRO A 1 192 ? 14.07 -16.781 7.758 1 94.56 192 PRO A N 1
ATOM 1494 C CA . PRO A 1 192 ? 14.07 -15.891 6.602 1 94.56 192 PRO A CA 1
ATOM 1495 C C . PRO A 1 192 ? 15.289 -16.078 5.703 1 94.56 192 PRO A C 1
ATOM 1497 O O . PRO A 1 192 ? 16.266 -16.719 6.109 1 94.56 192 PRO A O 1
ATOM 1500 N N . VAL A 1 193 ? 15.18 -15.641 4.516 1 95.81 193 VAL A N 1
ATOM 1501 C CA . VAL A 1 193 ? 16.266 -15.664 3.547 1 95.81 193 VAL A CA 1
ATOM 1502 C C . VAL A 1 193 ? 16.547 -14.242 3.051 1 95.81 193 VAL A C 1
ATOM 1504 O O . VAL A 1 193 ? 15.617 -13.469 2.818 1 95.81 193 VAL A O 1
ATOM 1507 N N . ASN A 1 194 ? 17.812 -13.961 2.826 1 97.06 194 ASN A N 1
ATOM 1508 C CA . ASN A 1 194 ? 18.203 -12.648 2.342 1 97.06 194 ASN A CA 1
ATOM 1509 C C . ASN A 1 194 ? 18.469 -12.656 0.842 1 97.06 194 ASN A C 1
ATOM 1511 O O . ASN A 1 194 ? 19.172 -13.539 0.343 1 97.06 194 ASN A O 1
ATOM 1515 N N . TRP A 1 195 ? 17.906 -11.688 0.138 1 97.5 195 TRP A N 1
ATOM 1516 C CA . TRP A 1 195 ? 18.109 -11.539 -1.298 1 97.5 195 TRP A CA 1
ATOM 1517 C C . TRP A 1 195 ? 18.562 -10.125 -1.636 1 97.5 195 TRP A C 1
ATOM 1519 O O . TRP A 1 195 ? 18.156 -9.164 -0.979 1 97.5 195 TRP A O 1
ATOM 1529 N N . PRO A 1 196 ? 19.438 -9.984 -2.703 1 97.81 196 PRO A N 1
ATOM 1530 C CA . PRO A 1 196 ? 19.609 -8.625 -3.223 1 97.81 196 PRO A CA 1
ATOM 1531 C C . PRO A 1 196 ? 18.297 -7.992 -3.67 1 97.81 196 PRO A C 1
ATOM 1533 O O . PRO A 1 196 ? 17.453 -8.672 -4.254 1 97.81 196 PRO A O 1
ATOM 1536 N N . LEU A 1 197 ? 18.125 -6.703 -3.398 1 98 197 LEU A N 1
ATOM 1537 C CA . LEU A 1 197 ? 16.938 -5.977 -3.828 1 98 197 LEU A CA 1
ATOM 1538 C C . LEU A 1 197 ? 16.859 -5.895 -5.348 1 98 197 LEU A C 1
ATOM 1540 O O . LEU A 1 197 ? 15.773 -5.844 -5.926 1 98 197 LEU A O 1
ATOM 1544 N N . VAL A 1 198 ? 18.031 -5.816 -5.949 1 98.38 198 VAL A N 1
ATOM 1545 C CA . VAL A 1 198 ? 18.141 -5.773 -7.402 1 98.38 198 VAL A CA 1
ATOM 1546 C C . VAL A 1 198 ? 18.906 -7.004 -7.895 1 98.38 198 VAL A C 1
ATOM 1548 O O . VAL A 1 198 ? 20.047 -7.238 -7.48 1 98.38 198 VAL A O 1
ATOM 1551 N N . ARG A 1 199 ? 18.234 -7.73 -8.695 1 97.25 199 ARG A N 1
ATOM 1552 C CA . ARG A 1 199 ? 18.828 -8.953 -9.234 1 97.25 199 ARG A CA 1
ATOM 1553 C C . ARG A 1 199 ? 18.844 -8.93 -10.758 1 97.25 199 ARG A C 1
ATOM 1555 O O . ARG A 1 199 ? 18.156 -8.117 -11.383 1 97.25 199 ARG A O 1
ATOM 1562 N N . THR A 1 200 ? 19.625 -9.773 -11.359 1 97 200 THR A N 1
ATOM 1563 C CA . THR A 1 200 ? 19.719 -9.898 -12.812 1 97 200 THR A CA 1
ATOM 1564 C C . THR A 1 200 ? 19.047 -11.18 -13.281 1 97 200 THR A C 1
ATOM 1566 O O . THR A 1 200 ? 19.328 -12.266 -12.766 1 97 200 THR A O 1
ATOM 1569 N N . HIS A 1 201 ? 18.219 -11.031 -14.242 1 96.38 201 HIS A N 1
ATOM 1570 C CA . HIS A 1 201 ? 17.484 -12.164 -14.797 1 96.38 201 HIS A CA 1
ATOM 1571 C C . HIS A 1 201 ? 18.391 -13.023 -15.672 1 96.38 201 HIS A C 1
ATOM 1573 O O . HIS A 1 201 ? 18.969 -12.531 -16.641 1 96.38 201 HIS A O 1
ATOM 1579 N N . ALA A 1 202 ? 18.625 -14.266 -15.383 1 91.94 202 ALA A N 1
ATOM 1580 C CA . ALA A 1 202 ? 19.531 -15.156 -16.094 1 91.94 202 ALA A CA 1
ATOM 1581 C C . ALA A 1 202 ? 19.125 -15.305 -17.562 1 91.94 202 ALA A C 1
ATOM 1583 O O . ALA A 1 202 ? 19.984 -15.406 -18.438 1 91.94 202 ALA A O 1
ATOM 1584 N N . GLY A 1 203 ? 17.969 -15.227 -17.984 1 91.62 203 GLY A N 1
ATOM 1585 C CA . GLY A 1 203 ? 17.516 -15.414 -19.359 1 91.62 203 GLY A CA 1
ATOM 1586 C C . GLY A 1 203 ? 17.609 -14.156 -20.188 1 91.62 203 GLY A C 1
ATOM 1587 O O . GLY A 1 203 ? 18.234 -14.156 -21.25 1 91.62 203 GLY A O 1
ATOM 1588 N N . SER A 1 204 ? 17.25 -13.078 -19.672 1 94.44 204 SER A N 1
ATOM 1589 C CA . SER A 1 204 ? 17.172 -11.844 -20.453 1 94.44 204 SER A CA 1
ATOM 1590 C C . SER A 1 204 ? 18.344 -10.922 -20.141 1 94.44 204 SER A C 1
ATOM 1592 O O . SER A 1 204 ? 18.609 -9.984 -20.891 1 94.44 204 SER A O 1
ATOM 1594 N N . GLY A 1 205 ? 18.984 -11.078 -19.016 1 96.56 205 GLY A N 1
ATOM 1595 C CA . GLY A 1 205 ? 20.078 -10.203 -18.609 1 96.56 205 GLY A CA 1
ATOM 1596 C C . GLY A 1 205 ? 19.609 -8.891 -18.031 1 96.56 205 GLY A C 1
ATOM 1597 O O . GLY A 1 205 ? 20.406 -8.078 -17.578 1 96.56 205 GLY A O 1
ATOM 1598 N N . ARG A 1 206 ? 18.328 -8.664 -17.969 1 97.25 206 ARG A N 1
ATOM 1599 C CA . ARG A 1 206 ? 17.781 -7.422 -17.438 1 97.25 206 ARG A CA 1
ATOM 1600 C C . ARG A 1 206 ? 17.719 -7.449 -15.914 1 97.25 206 ARG A C 1
ATOM 1602 O O . ARG A 1 206 ? 17.625 -8.523 -15.312 1 97.25 206 ARG A O 1
ATOM 1609 N N . LYS A 1 207 ? 17.812 -6.266 -15.344 1 98 207 LYS A N 1
ATOM 1610 C CA . LYS A 1 207 ? 17.688 -6.156 -13.891 1 98 207 LYS A CA 1
ATOM 1611 C C . LYS A 1 207 ? 16.234 -6.07 -13.469 1 98 207 LYS A C 1
ATOM 1613 O O . LYS A 1 207 ? 15.375 -5.648 -14.25 1 98 207 LYS A O 1
ATOM 1618 N N . PHE A 1 208 ? 15.945 -6.516 -12.266 1 98 208 PHE A N 1
ATOM 1619 C CA . PHE A 1 208 ? 14.586 -6.457 -11.734 1 98 208 PHE A CA 1
ATOM 1620 C C . PHE A 1 208 ? 14.609 -6.25 -10.227 1 98 208 PHE A C 1
ATOM 1622 O O . PHE A 1 208 ? 15.625 -6.504 -9.57 1 98 208 PHE A O 1
ATOM 1629 N N . LEU A 1 209 ? 13.531 -5.684 -9.68 1 98.38 209 LEU A N 1
ATOM 1630 C CA . LEU A 1 209 ? 13.312 -5.559 -8.242 1 98.38 209 LEU A CA 1
ATOM 1631 C C . LEU A 1 209 ? 12.82 -6.875 -7.652 1 98.38 209 LEU A C 1
ATOM 1633 O O . LEU A 1 209 ? 11.906 -7.5 -8.188 1 98.38 209 LEU A O 1
ATOM 1637 N N . PHE A 1 210 ? 13.461 -7.395 -6.57 1 98.06 210 PHE A N 1
ATOM 1638 C CA . PHE A 1 210 ? 13.016 -8.602 -5.895 1 98.06 210 PHE A CA 1
ATOM 1639 C C . PHE A 1 210 ? 12.469 -8.281 -4.512 1 98.06 210 PHE A C 1
ATOM 1641 O O . PHE A 1 210 ? 13.203 -8.32 -3.523 1 98.06 210 PHE A O 1
ATOM 1648 N N . ILE A 1 211 ? 11.18 -7.945 -4.43 1 98.31 211 ILE A N 1
ATOM 1649 C CA . ILE A 1 211 ? 10.453 -7.48 -3.254 1 98.31 211 ILE A CA 1
ATOM 1650 C C . ILE A 1 211 ? 9.094 -8.172 -3.18 1 98.31 211 ILE A C 1
ATOM 1652 O O . ILE A 1 211 ? 8.914 -9.258 -3.74 1 98.31 211 ILE A O 1
ATOM 1656 N N . GLY A 1 212 ? 8.133 -7.613 -2.463 1 97.75 212 GLY A N 1
ATOM 1657 C CA . GLY A 1 212 ? 6.809 -8.188 -2.307 1 97.75 212 GLY A CA 1
ATOM 1658 C C . GLY A 1 212 ? 6.406 -8.383 -0.856 1 97.75 212 GLY A C 1
ATOM 1659 O O . GLY A 1 212 ? 7.094 -7.91 0.051 1 97.75 212 GLY A O 1
ATOM 1660 N N . ALA A 1 213 ? 5.375 -9.125 -0.691 1 96.88 213 ALA A N 1
ATOM 1661 C CA . ALA A 1 213 ? 4.727 -9.258 0.611 1 96.88 213 ALA A CA 1
ATOM 1662 C C . ALA A 1 213 ? 5.637 -9.969 1.607 1 96.88 213 ALA A C 1
ATOM 1664 O O . ALA A 1 213 ? 5.488 -9.805 2.82 1 96.88 213 ALA A O 1
ATOM 1665 N N . HIS A 1 214 ? 6.594 -10.734 1.14 1 97.5 214 HIS A N 1
ATOM 1666 C CA . HIS A 1 214 ? 7.449 -11.5 2.039 1 97.5 214 HIS A CA 1
ATOM 1667 C C . HIS A 1 214 ? 8.695 -10.711 2.416 1 97.5 214 HIS A C 1
ATOM 1669 O O . HIS A 1 214 ? 9.43 -11.102 3.33 1 97.5 214 HIS A O 1
ATOM 1675 N N . ALA A 1 215 ? 9 -9.641 1.684 1 97.81 215 ALA A N 1
ATOM 1676 C CA . ALA A 1 215 ? 10.125 -8.781 2.045 1 97.81 215 ALA A CA 1
ATOM 1677 C C . ALA A 1 215 ? 9.789 -7.934 3.271 1 97.81 215 ALA A C 1
ATOM 1679 O O . ALA A 1 215 ? 8.961 -7.023 3.201 1 97.81 215 ALA A O 1
ATOM 1680 N N . SER A 1 216 ? 10.5 -8.195 4.352 1 95.19 216 SER A N 1
ATOM 1681 C CA . SER A 1 216 ? 10.086 -7.641 5.633 1 95.19 216 SER A CA 1
ATOM 1682 C C . SER A 1 216 ? 11.023 -6.527 6.086 1 95.19 216 SER A C 1
ATOM 1684 O O . SER A 1 216 ? 10.609 -5.609 6.797 1 95.19 216 SER A O 1
ATOM 1686 N N . HIS A 1 217 ? 12.266 -6.711 5.703 1 94 217 HIS A N 1
ATOM 1687 C CA . HIS A 1 217 ? 13.312 -5.809 6.172 1 94 217 HIS A CA 1
ATOM 1688 C C . HIS A 1 217 ? 14.406 -5.641 5.121 1 94 217 HIS A C 1
ATOM 1690 O O . HIS A 1 217 ? 14.641 -6.539 4.312 1 94 217 HIS A O 1
ATOM 1696 N N . VAL A 1 218 ? 14.977 -4.418 5.188 1 96.88 218 VAL A N 1
ATOM 1697 C CA . VAL A 1 218 ? 16.172 -4.195 4.379 1 96.88 218 VAL A CA 1
ATOM 1698 C C . VAL A 1 218 ? 17.406 -4.215 5.27 1 96.88 218 VAL A C 1
ATOM 1700 O O . VAL A 1 218 ? 17.484 -3.488 6.262 1 96.88 218 VAL A O 1
ATOM 1703 N N . GLU A 1 219 ? 18.359 -5.047 4.961 1 96.69 219 GLU A N 1
ATOM 1704 C CA . GLU A 1 219 ? 19.578 -5.199 5.746 1 96.69 219 GLU A CA 1
ATOM 1705 C C . GLU A 1 219 ? 20.328 -3.881 5.852 1 96.69 219 GLU A C 1
ATOM 1707 O O . GLU A 1 219 ? 20.531 -3.189 4.848 1 96.69 219 GLU A O 1
ATOM 1712 N N . GLY A 1 220 ? 20.719 -3.555 7.098 1 92.75 220 GLY A N 1
ATOM 1713 C CA . GLY A 1 220 ? 21.547 -2.381 7.301 1 92.75 220 GLY A CA 1
ATOM 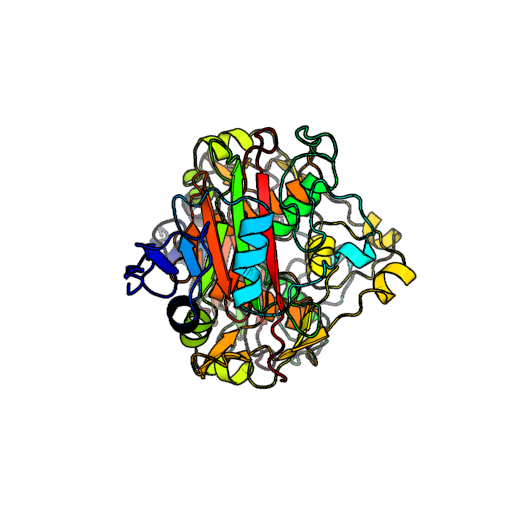1714 C C . GLY A 1 220 ? 20.75 -1.107 7.504 1 92.75 220 GLY A C 1
ATOM 1715 O O . GLY A 1 220 ? 21.312 -0.053 7.797 1 92.75 220 GLY A O 1
ATOM 1716 N N . LEU A 1 221 ? 19.484 -1.133 7.324 1 91 221 LEU A N 1
ATOM 1717 C CA . LEU A 1 221 ? 18.625 0.02 7.562 1 91 221 LEU A CA 1
ATOM 1718 C C . LEU A 1 221 ? 17.75 -0.194 8.797 1 91 221 LEU A C 1
ATOM 1720 O O . LEU A 1 221 ? 17.359 -1.323 9.094 1 91 221 LEU A O 1
ATOM 1724 N N . PRO A 1 222 ? 17.516 0.965 9.492 1 89.25 222 PRO A N 1
ATOM 1725 C CA . PRO A 1 222 ? 16.469 0.83 10.516 1 89.25 222 PRO A CA 1
ATOM 1726 C C . PRO A 1 222 ? 15.172 0.26 9.953 1 89.25 222 PRO A C 1
ATOM 1728 O O . PRO A 1 222 ? 14.82 0.525 8.797 1 89.25 222 PRO A O 1
ATOM 1731 N N . VAL A 1 223 ? 14.422 -0.498 10.766 1 90.5 223 VAL A N 1
ATOM 1732 C CA . VAL A 1 223 ? 13.258 -1.267 10.32 1 90.5 223 VAL A CA 1
ATOM 1733 C C . VAL A 1 223 ? 12.258 -0.342 9.633 1 90.5 223 VAL A C 1
ATOM 1735 O O . VAL A 1 223 ? 11.789 -0.639 8.531 1 90.5 223 VAL A O 1
ATOM 1738 N N . ALA A 1 224 ? 11.977 0.779 10.242 1 90.94 224 ALA A N 1
ATOM 1739 C CA . ALA A 1 224 ? 10.992 1.702 9.695 1 90.94 224 ALA A CA 1
ATOM 1740 C C . ALA A 1 224 ? 11.43 2.229 8.336 1 90.94 224 ALA A C 1
ATOM 1742 O O . ALA A 1 224 ? 10.633 2.27 7.391 1 90.94 224 ALA A O 1
ATOM 1743 N N . GLU A 1 225 ? 12.648 2.604 8.234 1 91.5 225 GLU A N 1
ATOM 1744 C CA . GLU A 1 225 ? 13.195 3.121 6.98 1 91.5 225 GLU A CA 1
ATOM 1745 C C . GLU A 1 225 ? 13.164 2.061 5.883 1 91.5 225 GLU A C 1
ATOM 1747 O O . GLU A 1 225 ? 12.781 2.346 4.746 1 91.5 225 GLU A O 1
ATOM 1752 N N . GLY A 1 226 ? 13.609 0.888 6.242 1 94.44 226 GLY A N 1
ATOM 1753 C CA . GLY A 1 226 ? 13.586 -0.205 5.281 1 94.44 226 GLY A CA 1
ATOM 1754 C C . GLY A 1 226 ? 12.195 -0.543 4.789 1 94.44 226 GLY A C 1
ATOM 1755 O O . GLY A 1 226 ? 11.984 -0.75 3.59 1 94.44 226 GLY A O 1
ATOM 1756 N N . ARG A 1 227 ? 11.227 -0.585 5.688 1 94.69 227 ARG A N 1
ATOM 1757 C CA . ARG A 1 227 ? 9.859 -0.909 5.312 1 94.69 227 ARG A CA 1
ATOM 1758 C C . ARG A 1 227 ? 9.258 0.187 4.438 1 94.69 227 ARG A C 1
ATOM 1760 O O . ARG A 1 227 ? 8.516 -0.101 3.492 1 94.69 227 ARG A O 1
ATOM 1767 N N . MET A 1 228 ? 9.562 1.409 4.727 1 94.5 228 MET A N 1
ATOM 1768 C CA . MET A 1 228 ? 9.07 2.502 3.895 1 94.5 228 MET A CA 1
ATOM 1769 C C . MET A 1 228 ? 9.672 2.441 2.496 1 94.5 228 MET A C 1
ATOM 1771 O O . MET A 1 228 ? 8.992 2.723 1.509 1 94.5 228 MET A O 1
ATOM 1775 N N . LEU A 1 229 ? 10.969 2.104 2.432 1 95.38 229 LEU A N 1
ATOM 1776 C CA . LEU A 1 229 ? 11.602 1.926 1.129 1 95.38 229 LEU A CA 1
ATOM 1777 C C . LEU A 1 229 ? 10.914 0.819 0.336 1 95.38 229 LEU A C 1
ATOM 1779 O O . LEU A 1 229 ? 10.586 1.004 -0.838 1 95.38 229 LEU A O 1
ATOM 1783 N N . LEU A 1 230 ? 10.664 -0.309 0.976 1 97.62 230 LEU A N 1
ATOM 1784 C CA . LEU A 1 230 ? 10 -1.431 0.324 1 97.62 230 LEU A CA 1
ATOM 1785 C C . LEU A 1 230 ? 8.602 -1.033 -0.146 1 97.62 230 LEU A C 1
ATOM 1787 O O . LEU A 1 230 ? 8.188 -1.395 -1.25 1 97.62 230 LEU A O 1
ATOM 1791 N N . ALA A 1 231 ? 7.906 -0.307 0.69 1 96.19 231 ALA A N 1
ATOM 1792 C CA . ALA A 1 231 ? 6.566 0.153 0.334 1 96.19 231 ALA A CA 1
ATOM 1793 C C . ALA A 1 231 ? 6.609 1.075 -0.881 1 96.19 231 ALA A C 1
ATOM 1795 O O . ALA A 1 231 ? 5.766 0.975 -1.773 1 96.19 231 ALA A O 1
ATOM 1796 N N . GLU A 1 232 ? 7.531 1.966 -0.903 1 95.19 232 GLU A N 1
ATOM 1797 C CA . GLU A 1 232 ? 7.688 2.891 -2.021 1 95.19 232 GLU A CA 1
ATOM 1798 C C . GLU A 1 232 ? 7.98 2.145 -3.318 1 95.19 232 GLU A C 1
ATOM 1800 O O . GLU A 1 232 ? 7.406 2.457 -4.363 1 95.19 232 GLU A O 1
ATOM 1805 N N . LEU A 1 233 ? 8.875 1.206 -3.221 1 98 233 LEU A N 1
ATOM 1806 C CA . LEU A 1 233 ? 9.227 0.421 -4.398 1 98 233 LEU A CA 1
ATOM 1807 C C . LEU A 1 233 ? 8.031 -0.391 -4.891 1 98 233 LEU A C 1
ATOM 1809 O O . LEU A 1 233 ? 7.812 -0.503 -6.098 1 98 233 LEU A O 1
ATOM 1813 N N . LEU A 1 234 ? 7.293 -0.942 -3.965 1 98.06 234 LEU A N 1
ATOM 1814 C CA . LEU A 1 234 ? 6.113 -1.713 -4.34 1 98.06 234 LEU A CA 1
ATOM 1815 C C . LEU A 1 234 ? 5.07 -0.821 -5.008 1 98.06 234 LEU A C 1
ATOM 1817 O O . LEU A 1 234 ? 4.473 -1.203 -6.016 1 98.06 234 LEU A O 1
ATOM 1821 N N . GLU A 1 235 ? 4.859 0.333 -4.434 1 96.44 235 GLU A N 1
ATOM 1822 C CA . GLU A 1 235 ? 3.939 1.298 -5.027 1 96.44 235 GLU A CA 1
ATOM 1823 C C . GLU A 1 235 ? 4.352 1.647 -6.453 1 96.44 235 GLU A C 1
ATOM 1825 O O . GLU A 1 235 ? 3.508 1.71 -7.352 1 96.44 235 GLU A O 1
ATOM 1830 N N . HIS A 1 236 ? 5.602 1.878 -6.68 1 96.81 236 HIS A N 1
ATOM 1831 C CA . HIS A 1 236 ? 6.125 2.168 -8.008 1 96.81 236 HIS A CA 1
ATOM 1832 C C . HIS A 1 236 ? 5.895 0.998 -8.961 1 96.81 236 HIS A C 1
ATOM 1834 O O . HIS A 1 236 ? 5.379 1.183 -10.07 1 96.81 236 HIS A O 1
ATOM 1840 N N . ALA A 1 237 ? 6.16 -0.184 -8.484 1 98.31 237 ALA A N 1
ATOM 1841 C CA . ALA A 1 237 ? 6.184 -1.366 -9.344 1 98.31 237 ALA A CA 1
ATOM 1842 C C . ALA A 1 237 ? 4.77 -1.783 -9.742 1 98.31 237 ALA A C 1
ATOM 1844 O O . ALA A 1 237 ? 4.578 -2.484 -10.734 1 98.31 237 ALA A O 1
ATOM 1845 N N . THR A 1 238 ? 3.783 -1.396 -8.961 1 97.88 238 THR A N 1
ATOM 1846 C CA . THR A 1 238 ? 2.439 -1.912 -9.195 1 97.88 238 THR A CA 1
ATOM 1847 C C . THR A 1 238 ? 1.56 -0.854 -9.859 1 97.88 238 THR A C 1
ATOM 1849 O O . THR A 1 238 ? 0.331 -0.944 -9.812 1 97.88 238 THR A O 1
ATOM 1852 N N . GLN A 1 239 ? 2.18 0.153 -10.461 1 96.25 239 GLN A N 1
ATOM 1853 C CA . GLN A 1 239 ? 1.448 1.102 -11.289 1 96.25 239 GLN A CA 1
ATOM 1854 C C . GLN A 1 239 ? 0.824 0.407 -12.5 1 96.25 239 GLN A C 1
ATOM 1856 O O . GLN A 1 239 ? 1.347 -0.601 -12.984 1 96.25 239 GLN A O 1
ATOM 1861 N N . ARG A 1 240 ? -0.22 0.943 -13.008 1 95 240 ARG A N 1
ATOM 1862 C CA . ARG A 1 240 ? -1.066 0.306 -14.016 1 95 240 ARG A CA 1
ATOM 1863 C C . ARG A 1 240 ? -0.27 -0.024 -15.273 1 95 240 ARG A C 1
ATOM 1865 O O . ARG A 1 240 ? -0.536 -1.029 -15.938 1 95 240 ARG A O 1
ATOM 1872 N N . GLU A 1 241 ? 0.708 0.794 -15.609 1 96.44 241 GLU A N 1
ATOM 1873 C CA . GLU A 1 241 ? 1.462 0.597 -16.844 1 96.44 241 GLU A CA 1
ATOM 1874 C C . GLU A 1 241 ? 2.314 -0.667 -16.766 1 96.44 241 GLU A C 1
ATOM 1876 O O . GLU A 1 241 ? 2.732 -1.197 -17.797 1 96.44 241 GLU A O 1
ATOM 1881 N N . PHE A 1 242 ? 2.545 -1.181 -15.531 1 98.25 242 PHE A N 1
ATOM 1882 C CA . PHE A 1 242 ? 3.395 -2.354 -15.367 1 98.25 242 PHE A CA 1
ATOM 1883 C C . PHE A 1 242 ? 2.559 -3.586 -15.047 1 98.25 242 PHE A C 1
ATOM 1885 O O . PHE A 1 242 ? 3.1 -4.637 -14.695 1 98.25 242 PHE A O 1
ATOM 1892 N N . VAL A 1 243 ? 1.226 -3.49 -15.109 1 98.5 243 VAL A N 1
ATOM 1893 C CA . VAL A 1 243 ? 0.387 -4.559 -14.57 1 98.5 243 VAL A CA 1
ATOM 1894 C C . VAL A 1 243 ? -0.458 -5.164 -15.688 1 98.5 243 VAL A C 1
ATOM 1896 O O . VAL A 1 243 ? -1.023 -4.438 -16.516 1 98.5 243 VAL A O 1
ATOM 1899 N N . TYR A 1 244 ? -0.482 -6.426 -15.812 1 98.81 244 TYR A N 1
ATOM 1900 C CA . TYR A 1 244 ? -1.41 -7.199 -16.625 1 98.81 244 TYR A CA 1
ATOM 1901 C C . TYR A 1 244 ? -2.451 -7.898 -15.758 1 98.81 244 TYR A C 1
ATOM 1903 O O . TYR A 1 244 ? -2.107 -8.547 -14.773 1 98.81 244 TYR A O 1
ATOM 1911 N N . ARG A 1 245 ? -3.666 -7.746 -16.047 1 98.38 245 ARG A N 1
ATOM 1912 C CA . ARG A 1 245 ? -4.762 -8.406 -15.344 1 98.38 245 ARG A CA 1
ATOM 1913 C C . ARG A 1 245 ? -5.359 -9.523 -16.188 1 98.38 245 ARG A C 1
ATOM 1915 O O . ARG A 1 245 ? -5.867 -9.281 -17.281 1 98.38 245 ARG A O 1
ATOM 1922 N N . HIS A 1 246 ? -5.332 -10.734 -15.664 1 98.81 246 HIS A N 1
ATOM 1923 C CA . HIS A 1 246 ? -5.863 -11.891 -16.375 1 98.81 246 HIS A CA 1
ATOM 1924 C C . HIS A 1 246 ? -7.262 -12.242 -15.875 1 98.81 246 HIS A C 1
ATOM 1926 O O . HIS A 1 246 ? -7.445 -12.555 -14.695 1 98.81 246 HIS A O 1
ATOM 1932 N N . ARG A 1 247 ? -8.164 -12.234 -16.75 1 98.06 247 ARG A N 1
ATOM 1933 C CA . ARG A 1 247 ? -9.508 -12.75 -16.484 1 98.06 247 ARG A CA 1
ATOM 1934 C C . ARG A 1 247 ? -9.602 -14.227 -16.859 1 98.06 247 ARG A C 1
ATOM 1936 O O . ARG A 1 247 ? -9.438 -14.594 -18.016 1 98.06 247 ARG A O 1
ATOM 1943 N N . TRP A 1 248 ? -10 -14.984 -15.938 1 98.38 248 TRP A N 1
ATOM 1944 C CA . TRP A 1 248 ? -9.898 -16.438 -16.062 1 98.38 248 TRP A CA 1
ATOM 1945 C C . TRP A 1 248 ? -11.078 -16.984 -16.859 1 98.38 248 TRP A C 1
ATOM 1947 O O . TRP A 1 248 ? -12.211 -16.547 -16.688 1 98.38 248 TRP A O 1
ATOM 1957 N N . ASN A 1 249 ? -10.781 -17.922 -17.688 1 97.81 249 ASN A N 1
ATOM 1958 C CA . ASN A 1 249 ? -11.727 -18.906 -18.219 1 97.81 249 ASN A CA 1
ATOM 1959 C C . ASN A 1 249 ? -11.383 -20.312 -17.766 1 97.81 249 ASN A C 1
ATOM 1961 O O . ASN A 1 249 ? -10.211 -20.656 -17.594 1 97.81 249 ASN A O 1
ATOM 1965 N N . VAL A 1 250 ? -12.453 -21.062 -17.594 1 98.12 250 VAL A N 1
ATOM 1966 C CA . VAL A 1 250 ? -12.211 -22.469 -17.297 1 98.12 250 VAL A CA 1
ATOM 1967 C C . VAL A 1 250 ? -11.32 -23.078 -18.375 1 98.12 250 VAL A C 1
ATOM 1969 O O . VAL A 1 250 ? -11.539 -22.859 -19.562 1 98.12 250 VAL A O 1
ATOM 1972 N N . GLY A 1 251 ? -10.234 -23.766 -17.938 1 98.25 251 GLY A N 1
ATOM 1973 C CA . GLY A 1 251 ? -9.32 -24.406 -18.859 1 98.25 251 GLY A CA 1
ATOM 1974 C C . GLY A 1 251 ? -8.078 -23.594 -19.141 1 98.25 251 GLY A C 1
ATOM 1975 O O . GLY A 1 251 ? -7.133 -24.094 -19.766 1 98.25 251 GLY A O 1
ATOM 1976 N N . ASP A 1 252 ? -8.031 -22.375 -18.656 1 98.62 252 ASP A N 1
ATOM 1977 C CA . ASP A 1 252 ? -6.824 -21.578 -18.812 1 98.62 252 ASP A CA 1
ATOM 1978 C C . ASP A 1 252 ? -5.672 -22.156 -18 1 98.62 252 ASP A C 1
ATOM 1980 O O . ASP A 1 252 ? -5.867 -22.625 -16.875 1 98.62 252 ASP A O 1
ATOM 1984 N N . LEU A 1 253 ? -4.531 -22.172 -18.562 1 98.81 253 LEU A N 1
ATOM 1985 C CA . LEU A 1 253 ? -3.283 -22.281 -17.812 1 98.81 253 LEU A CA 1
ATOM 1986 C C . LEU A 1 253 ? -2.445 -21.016 -17.969 1 98.81 253 LEU A C 1
ATOM 1988 O O . LEU A 1 253 ? -2.178 -20.578 -19.078 1 98.81 253 LEU A O 1
ATOM 1992 N N . VAL A 1 254 ? -2.08 -20.406 -16.828 1 98.88 254 VAL A N 1
ATOM 1993 C CA . VAL A 1 254 ? -1.191 -19.25 -16.859 1 98.88 254 VAL A CA 1
ATOM 1994 C C . VAL A 1 254 ? 0.136 -19.609 -16.188 1 98.88 254 VAL A C 1
ATOM 1996 O O . VAL A 1 254 ? 0.156 -20.125 -15.07 1 98.88 254 VAL A O 1
ATOM 1999 N N . MET A 1 255 ? 1.18 -19.406 -16.906 1 98.88 255 MET A N 1
ATOM 2000 C CA . MET A 1 255 ? 2.549 -19.625 -16.453 1 98.88 255 MET A CA 1
ATOM 2001 C C . MET A 1 255 ? 3.287 -18.297 -16.281 1 98.88 255 MET A C 1
ATOM 2003 O O . MET A 1 255 ? 3.213 -17.438 -17.156 1 98.88 255 MET A O 1
ATOM 2007 N N . TRP A 1 256 ? 3.955 -18.109 -15.117 1 98.81 256 TRP A N 1
ATOM 2008 C CA . TRP A 1 256 ? 4.691 -16.859 -14.961 1 98.81 256 TRP A CA 1
ATOM 2009 C C . TRP A 1 256 ? 6.039 -17.094 -14.289 1 98.81 256 TRP A C 1
ATOM 2011 O O . TRP A 1 256 ? 6.242 -18.125 -13.648 1 98.81 256 TRP A O 1
ATOM 2021 N N . ASP A 1 257 ? 6.941 -16.203 -14.477 1 98.44 257 ASP A N 1
ATOM 2022 C CA . ASP A 1 257 ? 8.312 -16.25 -13.984 1 98.44 257 ASP A CA 1
ATOM 2023 C C . ASP A 1 257 ? 8.453 -15.5 -12.656 1 98.44 257 ASP A C 1
ATOM 2025 O O . ASP A 1 257 ? 8.57 -14.273 -12.641 1 98.44 257 ASP A O 1
ATOM 2029 N N . ASN A 1 258 ? 8.547 -16.219 -11.562 1 97.81 258 ASN A N 1
ATOM 2030 C CA . ASN A 1 258 ? 8.578 -15.641 -10.227 1 97.81 258 ASN A CA 1
ATOM 2031 C C . ASN A 1 258 ? 9.836 -14.805 -10 1 97.81 258 ASN A C 1
ATOM 2033 O O . ASN A 1 258 ? 9.898 -14 -9.078 1 97.81 258 ASN A O 1
ATOM 2037 N N . ARG A 1 259 ? 10.828 -14.961 -10.828 1 96.25 259 ARG A N 1
ATOM 2038 C CA . ARG A 1 259 ? 12.07 -14.219 -10.664 1 96.25 259 ARG A CA 1
ATOM 2039 C C . ARG A 1 259 ? 11.867 -12.734 -10.938 1 96.25 259 ARG A C 1
ATOM 2041 O O . ARG A 1 259 ? 12.492 -11.883 -10.305 1 96.25 259 ARG A O 1
ATOM 2048 N N . CYS A 1 260 ? 10.906 -12.469 -11.852 1 97.69 260 CYS A N 1
ATOM 2049 C CA . CYS A 1 260 ? 10.82 -11.078 -12.266 1 97.69 260 CYS A CA 1
ATOM 2050 C C . CYS A 1 260 ? 9.375 -10.617 -12.367 1 97.69 260 CYS A C 1
ATOM 2052 O O . CYS A 1 260 ? 9.07 -9.656 -13.07 1 97.69 260 CYS A O 1
ATOM 2054 N N . VAL A 1 261 ? 8.438 -11.336 -11.695 1 98.5 261 VAL A N 1
ATOM 2055 C CA . VAL A 1 261 ? 7.02 -10.984 -11.688 1 98.5 261 VAL A CA 1
ATOM 2056 C C . VAL A 1 261 ? 6.477 -11.086 -10.258 1 98.5 261 VAL A C 1
ATOM 2058 O O . VAL A 1 261 ? 6.762 -12.055 -9.547 1 98.5 261 VAL A O 1
ATOM 2061 N N . LEU A 1 262 ? 5.812 -10.055 -9.781 1 98.75 262 LEU A N 1
ATOM 2062 C CA . LEU A 1 262 ? 4.891 -10.211 -8.664 1 98.75 262 LEU A CA 1
ATOM 2063 C C . LEU A 1 262 ? 3.482 -10.523 -9.156 1 98.75 262 LEU A C 1
ATOM 2065 O O . LEU A 1 262 ? 3.119 -10.172 -10.281 1 98.75 262 LEU A O 1
ATOM 2069 N N . HIS A 1 263 ? 2.758 -11.188 -8.359 1 98.81 263 HIS A N 1
ATOM 2070 C CA . HIS A 1 263 ? 1.364 -11.445 -8.703 1 98.81 263 HIS A CA 1
ATOM 2071 C C . HIS A 1 263 ? 0.473 -11.398 -7.469 1 98.81 263 HIS A C 1
ATOM 2073 O O . HIS A 1 263 ? 0.966 -11.445 -6.34 1 98.81 263 HIS A O 1
ATOM 2079 N N . ARG A 1 264 ? -0.782 -11.25 -7.684 1 98.25 264 ARG A N 1
ATOM 2080 C CA . ARG A 1 264 ? -1.788 -11.297 -6.625 1 98.25 264 ARG A CA 1
ATOM 2081 C C . ARG A 1 264 ? -3.146 -11.719 -7.18 1 98.25 264 ARG A C 1
ATOM 2083 O O . ARG A 1 264 ? -3.455 -11.445 -8.344 1 98.25 264 ARG A O 1
ATOM 2090 N N . GLY A 1 265 ? -3.883 -12.391 -6.359 1 96.81 265 GLY A N 1
ATOM 2091 C CA . GLY A 1 265 ? -5.289 -12.609 -6.664 1 96.81 265 GLY A CA 1
ATOM 2092 C C . GLY A 1 265 ? -6.168 -11.43 -6.297 1 96.81 265 GLY A C 1
ATOM 2093 O O . GLY A 1 265 ? -5.883 -10.711 -5.336 1 96.81 265 GLY A O 1
ATOM 2094 N N . ARG A 1 266 ? -7.184 -11.258 -7.043 1 95.31 266 ARG A N 1
ATOM 2095 C CA . ARG A 1 266 ? -8.148 -10.211 -6.734 1 95.31 266 ARG A CA 1
ATOM 2096 C C . ARG A 1 266 ? -9.375 -10.789 -6.035 1 95.31 266 ARG A C 1
ATOM 2098 O O . ARG A 1 266 ? -9.641 -11.992 -6.117 1 95.31 266 ARG A O 1
ATOM 2105 N N . ARG A 1 267 ? -10.023 -9.922 -5.418 1 91.31 267 ARG A N 1
ATOM 2106 C CA . ARG A 1 267 ? -11.164 -10.32 -4.602 1 91.31 267 ARG A CA 1
ATOM 2107 C C . ARG A 1 267 ? -12.289 -10.875 -5.473 1 91.31 267 ARG A C 1
ATOM 2109 O O . ARG A 1 267 ? -12.438 -10.484 -6.633 1 91.31 267 ARG A O 1
ATOM 2116 N N . TYR A 1 268 ? -13.055 -11.781 -4.906 1 91.81 268 TYR A N 1
ATOM 2117 C CA . TYR A 1 268 ? -14.289 -12.336 -5.449 1 91.81 268 TYR A CA 1
ATOM 2118 C C . TYR A 1 268 ? -15.227 -12.781 -4.332 1 91.81 268 TYR A C 1
ATOM 2120 O O . TYR A 1 268 ? -14.852 -12.766 -3.158 1 91.81 268 TYR A O 1
ATOM 2128 N N . ASP A 1 269 ? -16.438 -13.086 -4.68 1 90.5 269 ASP A N 1
ATOM 2129 C CA . ASP A 1 269 ? -17.391 -13.625 -3.703 1 90.5 269 ASP A CA 1
ATOM 2130 C C . ASP A 1 269 ? -16.922 -14.977 -3.174 1 90.5 269 ASP A C 1
ATOM 2132 O O . ASP A 1 269 ? -16.938 -15.977 -3.898 1 90.5 269 ASP A O 1
ATOM 2136 N N . ILE A 1 270 ? -16.578 -15.016 -1.931 1 88.69 270 ILE A N 1
ATOM 2137 C CA . ILE A 1 270 ? -15.953 -16.203 -1.349 1 88.69 270 ILE A CA 1
ATOM 2138 C C . ILE A 1 270 ? -16.969 -17.344 -1.273 1 88.69 270 ILE A C 1
ATOM 2140 O O . ILE A 1 270 ? -16.609 -18.484 -1.028 1 88.69 270 ILE A O 1
ATOM 2144 N N . SER A 1 271 ? -18.203 -17 -1.419 1 90.19 271 SER A N 1
ATOM 2145 C CA . SER A 1 271 ? -19.219 -18.031 -1.44 1 90.19 271 SER A CA 1
ATOM 2146 C C . SER A 1 271 ? -19.297 -18.703 -2.807 1 90.19 271 SER A C 1
ATOM 2148 O O . SER A 1 271 ? -19.906 -19.766 -2.949 1 90.19 271 SER A O 1
ATOM 2150 N N . ALA A 1 272 ? -18.719 -18.109 -3.783 1 93.81 272 ALA A N 1
ATOM 2151 C CA . ALA A 1 272 ? -18.672 -18.719 -5.113 1 93.81 272 ALA A CA 1
ATOM 2152 C C . ALA A 1 272 ? -17.516 -19.703 -5.219 1 93.81 272 ALA A C 1
ATOM 2154 O O . ALA A 1 272 ? -16.391 -19.391 -4.82 1 93.81 272 ALA A O 1
ATOM 2155 N N . ARG A 1 273 ? -17.812 -20.844 -5.727 1 94.94 273 ARG A N 1
ATOM 2156 C CA . ARG A 1 273 ? -16.812 -21.891 -5.859 1 94.94 273 ARG A CA 1
ATOM 2157 C C . ARG A 1 273 ? -15.695 -21.469 -6.816 1 94.94 273 ARG A C 1
ATOM 2159 O O . ARG A 1 273 ? -15.969 -20.922 -7.883 1 94.94 273 ARG A O 1
ATOM 2166 N N . ARG A 1 274 ? -14.508 -21.703 -6.422 1 95.81 274 ARG A N 1
ATOM 2167 C CA . ARG A 1 274 ? -13.305 -21.453 -7.211 1 95.81 274 ARG A CA 1
ATOM 2168 C C . ARG A 1 274 ? -12.273 -22.547 -7.008 1 95.81 274 ARG A C 1
ATOM 2170 O O . ARG A 1 274 ? -11.922 -22.875 -5.871 1 95.81 274 ARG A O 1
ATOM 2177 N N . GLU A 1 275 ? -11.812 -23.125 -8.109 1 95.62 275 GLU A N 1
ATOM 2178 C CA . GLU A 1 275 ? -10.805 -24.188 -8.023 1 95.62 275 GLU A CA 1
ATOM 2179 C C . GLU A 1 275 ? -9.656 -23.938 -8.992 1 95.62 275 GLU A C 1
ATOM 2181 O O . GLU A 1 275 ? -9.844 -24 -10.211 1 95.62 275 GLU A O 1
ATOM 2186 N N . LEU A 1 276 ? -8.523 -23.688 -8.43 1 95.62 276 LEU A N 1
ATOM 2187 C CA . LEU A 1 276 ? -7.273 -23.547 -9.164 1 95.62 276 LEU A CA 1
ATOM 2188 C C . LEU A 1 276 ? -6.203 -24.469 -8.594 1 95.62 276 LEU A C 1
ATOM 2190 O O . LEU A 1 276 ? -6.156 -24.703 -7.387 1 95.62 276 LEU A O 1
ATOM 2194 N N . ARG A 1 277 ? -5.355 -24.984 -9.453 1 95.25 277 ARG A N 1
ATOM 2195 C CA . ARG A 1 277 ? -4.223 -25.828 -9.078 1 95.25 277 ARG A CA 1
ATOM 2196 C C . ARG A 1 277 ? -2.906 -25.219 -9.555 1 95.25 277 ARG A C 1
ATOM 2198 O O . ARG A 1 277 ? -2.791 -24.797 -10.703 1 95.25 277 ARG A O 1
ATOM 2205 N N . ARG A 1 278 ? -1.952 -25.266 -8.664 1 96.56 278 ARG A N 1
ATOM 2206 C CA . ARG A 1 278 ? -0.69 -24.641 -9.031 1 96.56 278 ARG A CA 1
ATOM 2207 C C . ARG A 1 278 ? 0.467 -25.625 -8.93 1 96.56 278 ARG A C 1
ATOM 2209 O O . ARG A 1 278 ? 0.58 -26.359 -7.945 1 96.56 278 ARG A O 1
ATOM 2216 N N . ALA A 1 279 ? 1.234 -25.719 -9.93 1 96.88 279 ALA A N 1
ATOM 2217 C CA . ALA A 1 279 ? 2.559 -26.328 -9.898 1 96.88 279 ALA A CA 1
ATOM 2218 C C . ALA A 1 279 ? 3.656 -25.266 -9.922 1 96.88 279 ALA A C 1
ATOM 2220 O O . ALA A 1 279 ? 3.516 -24.234 -10.586 1 96.88 279 ALA A O 1
ATOM 2221 N N . THR A 1 280 ? 4.711 -25.469 -9.195 1 97.06 280 THR A N 1
ATOM 2222 C CA . THR A 1 280 ? 5.793 -24.5 -9.109 1 97.06 280 THR A CA 1
ATOM 2223 C C . THR A 1 280 ? 7.148 -25.188 -9.266 1 97.06 280 THR A C 1
ATOM 2225 O O . THR A 1 280 ? 7.398 -26.219 -8.656 1 97.06 280 THR A O 1
ATOM 2228 N N . THR A 1 281 ? 7.988 -24.656 -10.148 1 96.56 281 THR A N 1
ATOM 2229 C CA . THR A 1 281 ? 9.352 -25.156 -10.281 1 96.56 281 THR A CA 1
ATOM 2230 C C . THR A 1 281 ? 10.32 -24.281 -9.492 1 96.56 281 THR A C 1
ATOM 2232 O O . THR A 1 281 ? 10.016 -23.141 -9.172 1 96.56 281 THR A O 1
ATOM 2235 N N . LEU A 1 282 ? 11.461 -24.828 -9.172 1 94.75 282 LEU A N 1
ATOM 2236 C CA . LEU A 1 282 ? 12.484 -24.125 -8.398 1 94.75 282 LEU A CA 1
ATOM 2237 C C . LEU A 1 282 ? 13.508 -23.469 -9.32 1 94.75 282 LEU A C 1
ATOM 2239 O O . LEU A 1 282 ? 13.781 -23.969 -10.406 1 94.75 282 LEU A O 1
ATOM 2243 N N . ASP A 1 283 ? 13.984 -22.297 -8.875 1 91.88 283 ASP A N 1
ATOM 2244 C CA . ASP A 1 283 ? 15.055 -21.609 -9.586 1 91.88 283 ASP A CA 1
ATOM 2245 C C . ASP A 1 283 ? 16.422 -22.203 -9.258 1 91.88 283 ASP A C 1
ATOM 2247 O O . ASP A 1 283 ? 17.188 -21.641 -8.484 1 91.88 283 ASP A O 1
ATOM 2251 N N . ASP A 1 284 ? 16.766 -23.359 -9.648 1 75.06 284 ASP A N 1
ATOM 2252 C CA . ASP A 1 284 ? 17.953 -24.109 -9.273 1 75.06 284 ASP A CA 1
ATOM 2253 C C . ASP A 1 284 ? 19.188 -23.594 -10.016 1 75.06 284 ASP A C 1
ATOM 2255 O O . ASP A 1 284 ? 20.234 -24.25 -10.023 1 75.06 284 ASP A O 1
ATOM 2259 N N . ALA A 1 285 ? 18.953 -22.531 -10.711 1 60.19 285 ALA A N 1
ATOM 2260 C CA . ALA A 1 285 ? 20.172 -22.031 -11.344 1 60.19 285 ALA A CA 1
ATOM 2261 C C . ALA A 1 285 ? 21.172 -21.562 -10.289 1 60.19 285 ALA A C 1
ATOM 2263 O O . ALA A 1 285 ? 20.797 -20.984 -9.273 1 60.19 285 ALA A O 1
ATOM 2264 N N . VAL A 1 286 ? 22.031 -22.453 -9.789 1 44.81 286 VAL A N 1
ATOM 2265 C CA . VAL A 1 286 ? 23.125 -22.188 -8.852 1 44.81 286 VAL A CA 1
ATOM 2266 C C . VAL A 1 286 ? 23.5 -20.719 -8.898 1 44.81 286 VAL A C 1
ATOM 2268 O O . VAL A 1 286 ? 23.875 -20.188 -9.953 1 44.81 286 VAL A O 1
ATOM 2271 N N . VAL A 1 287 ? 22.766 -19.828 -8.047 1 39.25 287 VAL A N 1
ATOM 2272 C CA . VAL A 1 287 ? 23.391 -18.531 -7.887 1 39.25 287 VAL A CA 1
ATOM 2273 C C . VAL A 1 287 ? 24.812 -18.703 -7.355 1 39.25 287 VAL A C 1
ATOM 2275 O O . VAL A 1 287 ? 25.062 -19.531 -6.48 1 39.25 287 VAL A O 1
ATOM 2278 N N . MET B 1 1 ? -11.195 42.812 1.052 1 59.09 1 MET B N 1
ATOM 2279 C CA . MET B 1 1 ? -10.82 42.344 -0.274 1 59.09 1 MET B CA 1
ATOM 2280 C C . MET B 1 1 ? -11.102 40.844 -0.407 1 59.09 1 MET B C 1
ATOM 2282 O O . MET B 1 1 ? -11.047 40.094 0.58 1 59.09 1 MET B O 1
ATOM 2286 N N . SER B 1 2 ? -11.703 40.438 -1.514 1 77.44 2 SER B N 1
ATOM 2287 C CA . SER B 1 2 ? -12.109 39.062 -1.739 1 77.44 2 SER B CA 1
ATOM 2288 C C . SER B 1 2 ? -10.898 38.156 -2.023 1 77.44 2 SER B C 1
ATOM 2290 O O . SER B 1 2 ? -9.953 38.594 -2.689 1 77.44 2 SER B O 1
ATOM 2292 N N . VAL B 1 3 ? -10.742 37.031 -1.34 1 84.69 3 VAL B N 1
ATOM 2293 C CA . VAL B 1 3 ? -9.648 36.094 -1.573 1 84.69 3 VAL B CA 1
ATOM 2294 C C . VAL B 1 3 ? -9.781 35.469 -2.969 1 84.69 3 VAL B C 1
ATOM 2296 O O . VAL B 1 3 ? -10.891 35.25 -3.447 1 84.69 3 VAL B O 1
ATOM 2299 N N . VAL B 1 4 ? -8.68 35.469 -3.645 1 89.81 4 VAL B N 1
ATOM 2300 C CA . VAL B 1 4 ? -8.625 34.875 -4.973 1 89.81 4 VAL B CA 1
ATOM 2301 C C . VAL B 1 4 ? -8.078 33.438 -4.871 1 89.81 4 VAL B C 1
ATOM 2303 O O . VAL B 1 4 ? -7.027 33.219 -4.262 1 89.81 4 VAL B O 1
ATOM 2306 N N . ALA B 1 5 ? -8.852 32.531 -5.438 1 94.69 5 ALA B N 1
ATOM 2307 C CA . ALA B 1 5 ? -8.422 31.125 -5.414 1 94.69 5 ALA B CA 1
ATOM 2308 C C . ALA B 1 5 ? -8.102 30.625 -6.82 1 94.69 5 ALA B C 1
ATOM 2310 O O . ALA B 1 5 ? -8.914 30.766 -7.734 1 94.69 5 ALA B O 1
ATOM 2311 N N . ASN B 1 6 ? -6.883 30.078 -7.02 1 96.88 6 ASN B N 1
ATOM 2312 C CA . ASN B 1 6 ? -6.465 29.469 -8.281 1 96.88 6 ASN B CA 1
ATOM 2313 C C . ASN B 1 6 ? -6.293 27.969 -8.148 1 96.88 6 ASN B C 1
ATOM 2315 O O . ASN B 1 6 ? -5.602 27.484 -7.246 1 96.88 6 ASN B O 1
ATOM 2319 N N . PRO B 1 7 ? -6.895 27.25 -9.102 1 97.31 7 PRO B N 1
ATOM 2320 C CA . PRO B 1 7 ? -6.801 25.797 -8.984 1 97.31 7 PRO B CA 1
ATOM 2321 C C . PRO B 1 7 ? -5.371 25.281 -9.133 1 97.31 7 PRO B C 1
ATOM 2323 O O . PRO B 1 7 ? -4.633 25.734 -10.008 1 97.31 7 PRO B O 1
ATOM 2326 N N . LEU B 1 8 ? -4.934 24.391 -8.266 1 98.12 8 LEU B N 1
ATOM 2327 C CA . LEU B 1 8 ? -3.654 23.703 -8.352 1 98.12 8 LEU B CA 1
ATOM 2328 C C . LEU B 1 8 ? -3.848 22.25 -8.805 1 98.12 8 LEU B C 1
ATOM 2330 O O . LEU B 1 8 ? -2.889 21.594 -9.211 1 98.12 8 LEU B O 1
ATOM 2334 N N . HIS B 1 9 ? -4.992 21.75 -8.695 1 97.31 9 HIS B N 1
ATOM 2335 C CA . HIS B 1 9 ? -5.469 20.422 -9.086 1 97.31 9 HIS B CA 1
ATOM 2336 C C . HIS B 1 9 ? -6.91 20.484 -9.586 1 97.31 9 HIS B C 1
ATOM 2338 O O . HIS B 1 9 ? -7.699 21.312 -9.125 1 97.31 9 HIS B O 1
ATOM 2344 N N . PRO B 1 10 ? -7.289 19.672 -10.477 1 96.62 10 PRO B N 1
ATOM 2345 C CA . PRO B 1 10 ? -8.633 19.781 -11.055 1 96.62 10 PRO B CA 1
ATOM 2346 C C . PRO B 1 10 ? -9.734 19.453 -10.039 1 96.62 10 PRO B C 1
ATOM 2348 O O . PRO B 1 10 ? -10.883 19.859 -10.227 1 96.62 10 PRO B O 1
ATOM 2351 N N . LEU B 1 11 ? -9.383 18.859 -8.945 1 97.19 11 LEU B N 1
ATOM 2352 C CA . LEU B 1 11 ? -10.438 18.344 -8.07 1 97.19 11 LEU B CA 1
ATOM 2353 C C . LEU B 1 11 ? -10.477 19.125 -6.758 1 97.19 11 LEU B C 1
ATOM 2355 O O . LEU B 1 11 ? -11.523 19.641 -6.371 1 97.19 11 LEU B O 1
ATOM 2359 N N . PHE B 1 12 ? -9.328 19.297 -6.027 1 98.44 12 PHE B N 1
ATOM 2360 C CA . PHE B 1 12 ? -9.602 19.578 -4.625 1 98.44 12 PHE B CA 1
ATOM 2361 C C . PHE B 1 12 ? -8.531 20.5 -4.047 1 98.44 12 PHE B C 1
ATOM 2363 O O . PHE B 1 12 ? -8.508 20.75 -2.84 1 98.44 12 PHE B O 1
ATOM 2370 N N . ALA B 1 13 ? -7.551 21 -4.789 1 98.81 13 ALA B N 1
ATOM 2371 C CA . ALA B 1 13 ? -6.488 21.859 -4.262 1 98.81 13 ALA B CA 1
ATOM 2372 C C . ALA B 1 13 ? -6.477 23.219 -4.961 1 98.81 13 ALA B C 1
ATOM 2374 O O . ALA B 1 13 ? -6.664 23.297 -6.18 1 98.81 13 ALA B O 1
ATOM 2375 N N . ALA B 1 14 ? -6.23 24.266 -4.207 1 98.69 14 ALA B N 1
ATOM 2376 C CA . ALA B 1 14 ? -6.18 25.609 -4.773 1 98.69 14 ALA B CA 1
ATOM 2377 C C . ALA B 1 14 ? -5.148 26.469 -4.055 1 98.69 14 ALA B C 1
ATOM 2379 O O . ALA B 1 14 ? -4.855 26.25 -2.877 1 98.69 14 ALA B O 1
ATOM 2380 N N . GLY B 1 15 ? -4.594 27.359 -4.781 1 98.56 15 GLY B N 1
ATOM 2381 C CA . GLY B 1 15 ? -3.791 28.422 -4.199 1 98.56 15 GLY B CA 1
ATOM 2382 C C . GLY B 1 15 ? -4.598 29.672 -3.865 1 98.56 15 GLY B C 1
ATOM 2383 O O . GLY B 1 15 ? -5.48 30.062 -4.629 1 98.56 15 GLY B O 1
ATOM 2384 N N . VAL B 1 16 ? -4.352 30.219 -2.701 1 97.88 16 VAL B N 1
ATOM 2385 C CA . VAL B 1 16 ? -5.066 31.422 -2.277 1 97.88 16 VAL B CA 1
ATOM 2386 C C . VAL B 1 16 ? -4.125 32.625 -2.32 1 97.88 16 VAL B C 1
ATOM 2388 O O . VAL B 1 16 ? -3.037 32.594 -1.744 1 97.88 16 VAL B O 1
ATOM 2391 N N . GLU B 1 17 ? -4.605 33.656 -2.973 1 94.69 17 GLU B N 1
ATOM 2392 C CA . GLU B 1 17 ? -3.807 34.875 -3.131 1 94.69 17 GLU B CA 1
ATOM 2393 C C . GLU B 1 17 ? -4.523 36.094 -2.553 1 94.69 17 GLU B C 1
ATOM 2395 O O . GLU B 1 17 ? -5.645 35.969 -2.053 1 94.69 17 GLU B O 1
ATOM 2400 N N . ASP B 1 18 ? -3.75 37.188 -2.465 1 92.31 18 ASP B N 1
ATOM 2401 C CA . ASP B 1 18 ? -4.25 38.5 -2.025 1 92.31 18 ASP B CA 1
ATOM 2402 C C . ASP B 1 18 ? -4.707 38.438 -0.571 1 92.31 18 ASP B C 1
ATOM 2404 O O . ASP B 1 18 ? -5.777 38.969 -0.233 1 92.31 18 ASP B O 1
ATOM 2408 N N . ILE B 1 19 ? -3.92 37.719 0.173 1 95.19 19 ILE B N 1
ATOM 2409 C CA . ILE B 1 19 ? -4.172 37.625 1.607 1 95.19 19 ILE B CA 1
ATOM 2410 C C . ILE B 1 19 ? -2.848 37.562 2.363 1 95.19 19 ILE B C 1
ATOM 2412 O O . ILE B 1 19 ? -1.889 36.938 1.909 1 95.19 19 ILE B O 1
ATOM 2416 N N . ASP B 1 20 ? -2.721 38.281 3.426 1 96.06 20 ASP B N 1
ATOM 2417 C CA . ASP B 1 20 ? -1.568 38.281 4.32 1 96.06 20 ASP B CA 1
ATOM 2418 C C . ASP B 1 20 ? -1.931 37.656 5.668 1 96.06 20 ASP B C 1
ATOM 2420 O O . ASP B 1 20 ? -2.617 38.281 6.48 1 96.06 20 ASP B O 1
ATOM 2424 N N . LEU B 1 21 ? -1.416 36.469 5.93 1 97.31 21 LEU B N 1
ATOM 2425 C CA . LEU B 1 21 ? -1.81 35.719 7.109 1 97.31 21 LEU B CA 1
ATOM 2426 C C . LEU B 1 21 ? -1.101 36.219 8.359 1 97.31 21 LEU B C 1
ATOM 2428 O O . LEU B 1 21 ? -1.415 35.812 9.469 1 97.31 21 LEU B O 1
ATOM 2432 N N . ARG B 1 22 ? -0.139 37.125 8.219 1 95.69 22 ARG B N 1
ATOM 2433 C CA . ARG B 1 22 ? 0.577 37.688 9.352 1 95.69 22 ARG B CA 1
ATOM 2434 C C . ARG B 1 22 ? -0.296 38.719 10.094 1 95.69 22 ARG B C 1
ATOM 2436 O O . ARG B 1 22 ? -0.015 39.062 11.242 1 95.69 22 ARG B O 1
ATOM 2443 N N . GLU B 1 23 ? -1.297 39.094 9.344 1 95.38 23 GLU B N 1
ATOM 2444 C CA . GLU B 1 23 ? -2.24 40.062 9.914 1 95.38 23 GLU B CA 1
ATOM 2445 C C . GLU B 1 23 ? -3.512 39.344 10.391 1 95.38 23 GLU B C 1
ATOM 2447 O O . GLU B 1 23 ? -3.852 38.281 9.898 1 95.38 23 GLU B O 1
ATOM 2452 N N . ALA B 1 24 ? -4.207 40.031 11.312 1 95.44 24 ALA B N 1
ATOM 2453 C CA . ALA B 1 24 ? -5.492 39.5 11.766 1 95.44 24 ALA B CA 1
ATOM 2454 C C . ALA B 1 24 ? -6.496 39.438 10.617 1 95.44 24 ALA B C 1
ATOM 2456 O O . ALA B 1 24 ? -6.625 40.406 9.852 1 95.44 24 ALA B O 1
ATOM 2457 N N . LEU B 1 25 ? -7.145 38.344 10.562 1 95.12 25 LEU B N 1
ATOM 2458 C CA . LEU B 1 25 ? -8.156 38.188 9.516 1 95.12 25 LEU B CA 1
ATOM 2459 C C . LEU B 1 25 ? -9.5 38.719 9.984 1 95.12 25 LEU B C 1
ATOM 2461 O O . LEU B 1 25 ? -9.875 38.562 11.148 1 95.12 25 LEU B O 1
ATOM 2465 N N . GLY B 1 26 ? -10.172 39.375 9.078 1 94 26 GLY B N 1
ATOM 2466 C CA . GLY B 1 26 ? -11.555 39.719 9.352 1 94 26 GLY B CA 1
ATOM 2467 C C . GLY B 1 26 ? -12.508 38.531 9.219 1 94 26 GLY B C 1
ATOM 2468 O O . GLY B 1 26 ? -12.148 37.5 8.688 1 94 26 GLY B O 1
ATOM 2469 N N . SER B 1 27 ? -13.75 38.781 9.68 1 94.88 27 SER B N 1
ATOM 2470 C CA . SER B 1 27 ? -14.766 37.75 9.648 1 94.88 27 SER B CA 1
ATOM 2471 C C . SER B 1 27 ? -15.094 37.312 8.219 1 94.88 27 SER B C 1
ATOM 2473 O O . SER B 1 27 ? -15.367 36.156 7.957 1 94.88 27 SER B O 1
ATOM 2475 N N . THR B 1 28 ? -15.047 38.219 7.398 1 94.5 28 THR B N 1
ATOM 2476 C CA . THR B 1 28 ? -15.344 37.938 6 1 94.5 28 THR B CA 1
ATOM 2477 C C . THR B 1 28 ? -14.273 37.031 5.391 1 94.5 28 THR B C 1
ATOM 2479 O O . THR B 1 28 ? -14.594 36.062 4.691 1 94.5 28 THR B O 1
ATOM 2482 N N . GLU B 1 29 ? -13.016 37.281 5.656 1 94.88 29 GLU B N 1
ATOM 2483 C CA . GLU B 1 29 ? -11.914 36.469 5.148 1 94.88 29 GLU B CA 1
ATOM 2484 C C . GLU B 1 29 ? -11.977 35.062 5.691 1 94.88 29 GLU B C 1
ATOM 2486 O O . GLU B 1 29 ? -11.781 34.094 4.953 1 94.88 29 GLU B O 1
ATOM 2491 N N . VAL B 1 30 ? -12.305 34.969 6.91 1 96.56 30 VAL B N 1
ATOM 2492 C CA . VAL B 1 30 ? -12.391 33.656 7.559 1 96.56 30 VAL B CA 1
ATOM 2493 C C . VAL B 1 30 ? -13.5 32.812 6.914 1 96.56 30 VAL B C 1
ATOM 2495 O O . VAL B 1 30 ? -13.297 31.656 6.582 1 96.56 30 VAL B O 1
ATOM 2498 N N . ARG B 1 31 ? -14.625 33.438 6.703 1 95.5 31 ARG B N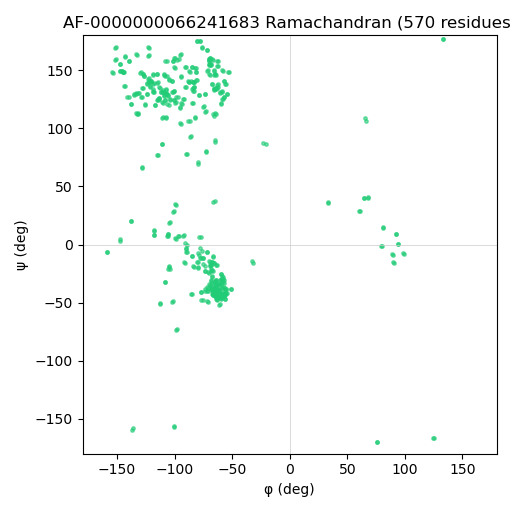 1
ATOM 2499 C CA . ARG B 1 31 ? -15.75 32.75 6.082 1 95.5 31 ARG B CA 1
ATOM 2500 C C . ARG B 1 31 ? -15.414 32.312 4.66 1 95.5 31 ARG B C 1
ATOM 2502 O O . ARG B 1 31 ? -15.836 31.25 4.215 1 95.5 31 ARG B O 1
ATOM 2509 N N . GLU B 1 32 ? -14.742 33.125 4.027 1 95.75 32 GLU B N 1
ATOM 2510 C CA . GLU B 1 32 ? -14.352 32.812 2.654 1 95.75 32 GLU B CA 1
ATOM 2511 C C . GLU B 1 32 ? -13.398 31.625 2.615 1 95.75 32 GLU B C 1
ATOM 2513 O O . GLU B 1 32 ? -13.523 30.734 1.76 1 95.75 32 GLU B O 1
ATOM 2518 N N . ILE B 1 33 ? -12.453 31.562 3.494 1 97.12 33 ILE B N 1
ATOM 2519 C CA . ILE B 1 33 ? -11.508 30.453 3.568 1 97.12 33 ILE B CA 1
ATOM 2520 C C . ILE B 1 33 ? -12.258 29.172 3.904 1 97.12 33 ILE B C 1
ATOM 2522 O O . ILE B 1 33 ? -12.008 28.125 3.303 1 97.12 33 ILE B O 1
ATOM 2526 N N . GLU B 1 34 ? -13.195 29.281 4.762 1 96.25 34 GLU B N 1
ATOM 2527 C CA . GLU B 1 34 ? -13.992 28.109 5.125 1 96.25 34 GLU B CA 1
ATOM 2528 C C . GLU B 1 34 ? -14.805 27.609 3.936 1 96.25 34 GLU B C 1
ATOM 2530 O O . GLU B 1 34 ? -14.906 26.391 3.715 1 96.25 34 GLU B O 1
ATOM 2535 N N . ARG B 1 35 ? -15.367 28.531 3.26 1 96.06 35 ARG B N 1
ATOM 2536 C CA . ARG B 1 35 ? -16.125 28.172 2.066 1 96.06 35 ARG B CA 1
ATOM 2537 C C . ARG B 1 35 ? -15.234 27.469 1.051 1 96.06 35 ARG B C 1
ATOM 2539 O O . ARG B 1 35 ? -15.617 26.438 0.478 1 96.06 35 ARG B O 1
ATOM 2546 N N . LEU B 1 36 ? -14.016 28.016 0.856 1 97 36 LEU B N 1
ATOM 2547 C CA . LEU B 1 36 ? -13.062 27.406 -0.078 1 97 36 LEU B CA 1
ATOM 2548 C C . LEU B 1 36 ? -12.641 26.031 0.396 1 97 36 LEU B C 1
ATOM 2550 O O . LEU B 1 36 ? -12.453 25.109 -0.417 1 97 36 LEU B O 1
ATOM 2554 N N . MET B 1 37 ? -12.508 25.875 1.675 1 97.38 37 MET B N 1
ATOM 2555 C CA . MET B 1 37 ? -12.141 24.578 2.24 1 97.38 37 MET B CA 1
ATOM 2556 C C . MET B 1 37 ? -13.227 23.547 1.987 1 97.38 37 MET B C 1
ATOM 2558 O O . MET B 1 37 ? -12.938 22.391 1.701 1 97.38 37 MET B O 1
ATOM 2562 N N . ASP B 1 38 ? -14.492 23.984 2.049 1 96.44 38 ASP B N 1
ATOM 2563 C CA . ASP B 1 38 ? -15.609 23.078 1.785 1 96.44 38 ASP B CA 1
ATOM 2564 C C . ASP B 1 38 ? -15.641 22.656 0.319 1 96.44 38 ASP B C 1
ATOM 2566 O O . ASP B 1 38 ? -15.961 21.5 0.005 1 96.44 38 ASP B O 1
ATOM 2570 N N . GLU B 1 39 ? -15.328 23.562 -0.508 1 95.5 39 GLU B N 1
ATOM 2571 C CA . GLU B 1 39 ? -15.336 23.297 -1.942 1 95.5 39 GLU B CA 1
ATOM 2572 C C . GLU B 1 39 ? -14.109 22.5 -2.359 1 95.5 39 GLU B C 1
ATOM 2574 O O . GLU B 1 39 ? -14.219 21.531 -3.115 1 95.5 39 GLU B O 1
ATOM 2579 N N . LYS B 1 40 ? -13.039 23.062 -1.821 1 96.5 40 LYS B N 1
ATOM 2580 C CA . LYS B 1 40 ? -11.773 22.359 -2.018 1 96.5 40 LYS B CA 1
ATOM 2581 C C . LYS B 1 40 ? -11.391 21.562 -0.774 1 96.5 40 LYS B C 1
ATOM 2583 O O . LYS B 1 40 ? -12.242 21.266 0.073 1 96.5 40 LYS B O 1
ATOM 2588 N N . SER B 1 41 ? -10.422 21.203 -0.415 1 97.69 41 SER B N 1
ATOM 2589 C CA . SER B 1 41 ? -9.992 20.484 0.783 1 97.69 41 SER B CA 1
ATOM 2590 C C . SER B 1 41 ? -8.508 20.688 1.049 1 97.69 41 SER B C 1
ATOM 2592 O O . SER B 1 41 ? -7.984 20.234 2.072 1 97.69 41 SER B O 1
ATOM 2594 N N . VAL B 1 42 ? -7.785 21.344 0.142 1 98.88 42 VAL B N 1
ATOM 2595 C CA . VAL B 1 42 ? -6.387 21.734 0.327 1 98.88 42 VAL B CA 1
ATOM 2596 C C . VAL B 1 42 ? -6.168 23.156 -0.197 1 98.88 42 VAL B C 1
ATOM 2598 O O . VAL B 1 42 ? -6.43 23.438 -1.368 1 98.88 42 VAL B O 1
ATOM 2601 N N . LEU B 1 43 ? -5.738 24.031 0.642 1 98.88 43 LEU B N 1
ATOM 2602 C CA . LEU B 1 43 ? -5.422 25.406 0.262 1 98.88 43 LEU B CA 1
ATOM 2603 C C . LEU B 1 43 ? -3.951 25.719 0.516 1 98.88 43 LEU B C 1
ATOM 2605 O O . LEU B 1 43 ? -3.426 25.406 1.591 1 98.88 43 LEU B O 1
ATOM 2609 N N . VAL B 1 44 ? -3.344 26.281 -0.459 1 98.88 44 VAL B N 1
ATOM 2610 C CA . VAL B 1 44 ? -1.935 26.656 -0.378 1 98.88 44 VAL B CA 1
ATOM 2611 C C . VAL B 1 44 ? -1.803 28.172 -0.32 1 98.88 44 VAL B C 1
ATOM 2613 O O . VAL B 1 44 ? -2.322 28.891 -1.187 1 98.88 44 VAL B O 1
ATOM 2616 N N . PHE B 1 45 ? -1.193 28.688 0.711 1 98.56 45 PHE B N 1
ATOM 2617 C CA . PHE B 1 45 ? -0.835 30.094 0.862 1 98.56 45 PHE B CA 1
ATOM 2618 C C . PHE B 1 45 ? 0.668 30.281 0.707 1 98.56 45 PHE B C 1
ATOM 2620 O O . PHE B 1 45 ? 1.44 29.938 1.6 1 98.56 45 PHE B O 1
ATOM 2627 N N . ARG B 1 46 ? 1.075 30.875 -0.372 1 97.75 46 ARG B N 1
ATOM 2628 C CA . ARG B 1 46 ? 2.5 31.047 -0.643 1 97.75 46 ARG B CA 1
ATOM 2629 C C . ARG B 1 46 ? 3.031 32.312 0.006 1 97.75 46 ARG B C 1
ATOM 2631 O O . ARG B 1 46 ? 2.297 33.281 0.165 1 97.75 46 ARG B O 1
ATOM 2638 N N . GLY B 1 47 ? 4.27 32.25 0.385 1 97.19 47 GLY B N 1
ATOM 2639 C CA . GLY B 1 47 ? 4.965 33.438 0.841 1 97.19 47 GLY B CA 1
ATOM 2640 C C . GLY B 1 47 ? 4.438 33.969 2.162 1 97.19 47 GLY B C 1
ATOM 2641 O O . GLY B 1 47 ? 4.203 35.156 2.305 1 97.19 47 GLY B O 1
ATOM 2642 N N . GLN B 1 48 ? 4.148 33.031 3.066 1 97.81 48 GLN B N 1
ATOM 2643 C CA . GLN B 1 48 ? 3.635 33.406 4.383 1 97.81 48 GLN B CA 1
ATOM 2644 C C . GLN B 1 48 ? 4.617 33.031 5.484 1 97.81 48 GLN B C 1
ATOM 2646 O O . GLN B 1 48 ? 4.402 32.062 6.207 1 97.81 48 GLN B O 1
ATOM 2651 N N . PRO B 1 49 ? 5.711 33.781 5.711 1 96.94 49 PRO B N 1
ATOM 2652 C CA . PRO B 1 49 ? 6.676 33.438 6.758 1 96.94 49 PRO B CA 1
ATOM 2653 C C . PRO B 1 49 ? 6.145 33.719 8.164 1 96.94 49 PRO B C 1
ATOM 2655 O O . PRO B 1 49 ? 6.617 34.625 8.836 1 96.94 49 PRO B O 1
ATOM 2658 N N . LEU B 1 50 ? 5.352 32.844 8.695 1 98.12 50 LEU B N 1
ATOM 2659 C CA . LEU B 1 50 ? 4.598 33.062 9.922 1 98.12 50 LEU B CA 1
ATOM 2660 C C . LEU B 1 50 ? 5.465 32.781 11.148 1 98.12 50 LEU B C 1
ATOM 2662 O O . LEU B 1 50 ? 6.172 31.766 11.18 1 98.12 50 LEU B O 1
ATOM 2666 N N . SER B 1 51 ? 5.359 33.688 12.125 1 97.69 51 SER B N 1
ATOM 2667 C CA . SER B 1 51 ? 5.828 33.312 13.461 1 97.69 51 SER B CA 1
ATOM 2668 C C . SER B 1 51 ? 4.895 32.312 14.125 1 97.69 51 SER B C 1
ATOM 2670 O O . SER B 1 51 ? 3.795 32.062 13.633 1 97.69 51 SER B O 1
ATOM 2672 N N . GLN B 1 52 ? 5.375 31.719 15.219 1 97.19 52 GLN B N 1
ATOM 2673 C CA . GLN B 1 52 ? 4.516 30.797 15.953 1 97.19 52 GLN B CA 1
ATOM 2674 C C . GLN B 1 52 ? 3.227 31.484 16.391 1 97.19 52 GLN B C 1
ATOM 2676 O O . GLN B 1 52 ? 2.141 30.906 16.281 1 97.19 52 GLN B O 1
ATOM 2681 N N . ASP B 1 53 ? 3.346 32.75 16.906 1 97.69 53 ASP B N 1
ATOM 2682 C CA . ASP B 1 53 ? 2.191 33.531 17.359 1 97.69 53 ASP B CA 1
ATOM 2683 C C . ASP B 1 53 ? 1.191 33.75 16.219 1 97.69 53 ASP B C 1
ATOM 2685 O O . ASP B 1 53 ? -0.016 33.594 16.406 1 97.69 53 ASP B O 1
ATOM 2689 N N . GLN B 1 54 ? 1.685 34.094 15.109 1 98.19 54 GLN B N 1
ATOM 2690 C CA . GLN B 1 54 ? 0.837 34.344 13.953 1 98.19 54 GLN B CA 1
ATOM 2691 C C . GLN B 1 54 ? 0.147 33.094 13.461 1 98.19 54 GLN B C 1
ATOM 2693 O O . GLN B 1 54 ? -1.026 33.125 13.086 1 98.19 54 GLN B O 1
ATOM 2698 N N . GLN B 1 55 ? 0.868 31.953 13.422 1 98 55 GLN B N 1
ATOM 2699 C CA . GLN B 1 55 ? 0.272 30.688 12.992 1 98 55 GLN B CA 1
ATOM 2700 C C . GLN B 1 55 ? -0.848 30.266 13.938 1 98 55 GLN B C 1
ATOM 2702 O O . GLN B 1 55 ? -1.909 29.812 13.492 1 98 55 GLN B O 1
ATOM 2707 N N . ILE B 1 56 ? -0.58 30.406 15.211 1 97.06 56 ILE B N 1
ATOM 2708 C CA . ILE B 1 56 ? -1.581 30.062 16.219 1 97.06 56 ILE B CA 1
ATOM 2709 C C . ILE B 1 56 ? -2.805 30.953 16.047 1 97.06 56 ILE B C 1
ATOM 2711 O O . ILE B 1 56 ? -3.941 30.484 16.062 1 97.06 56 ILE B O 1
ATOM 2715 N N . ALA B 1 57 ? -2.58 32.25 15.867 1 97.5 57 ALA B N 1
ATOM 2716 C CA . ALA B 1 57 ? -3.674 33.188 15.68 1 97.5 57 ALA B CA 1
ATOM 2717 C C . ALA B 1 57 ? -4.504 32.812 14.445 1 97.5 57 ALA B C 1
ATOM 2719 O O . ALA B 1 57 ? -5.738 32.875 14.484 1 97.5 57 ALA B O 1
ATOM 2720 N N . PHE B 1 58 ? -3.816 32.5 13.43 1 98 58 PHE B N 1
ATOM 2721 C CA . PHE B 1 58 ? -4.496 32.094 12.203 1 98 58 PHE B CA 1
ATOM 2722 C C . PHE B 1 58 ? -5.34 30.844 12.445 1 98 58 PHE B C 1
ATOM 2724 O O . PHE B 1 58 ? -6.516 30.797 12.086 1 98 58 PHE B O 1
ATOM 2731 N N . ALA B 1 59 ? -4.758 29.812 13.016 1 97.75 59 ALA B N 1
ATOM 2732 C CA . ALA B 1 59 ? -5.414 28.531 13.219 1 97.75 59 ALA B CA 1
ATOM 2733 C C . ALA B 1 59 ? -6.648 28.672 14.102 1 97.75 59 ALA B C 1
ATOM 2735 O O . ALA B 1 59 ? -7.668 28.016 13.875 1 97.75 59 ALA B O 1
ATOM 2736 N N . ARG B 1 60 ? -6.633 29.547 15.047 1 96.56 60 ARG B N 1
ATOM 2737 C CA . ARG B 1 60 ? -7.699 29.719 16.031 1 96.56 60 ARG B CA 1
ATOM 2738 C C . ARG B 1 60 ? -8.961 30.281 15.375 1 96.56 60 ARG B C 1
ATOM 2740 O O . ARG B 1 60 ? -10.047 30.219 15.953 1 96.56 60 ARG B O 1
ATOM 2747 N N . ASN B 1 61 ? -8.805 30.859 14.203 1 97.19 61 ASN B N 1
ATOM 2748 C CA . ASN B 1 61 ? -9.977 31.328 13.484 1 97.19 61 ASN B CA 1
ATOM 2749 C C . ASN B 1 61 ? -10.906 30.188 13.102 1 97.19 61 ASN B C 1
ATOM 2751 O O . ASN B 1 61 ? -12.078 30.406 12.781 1 97.19 61 ASN B O 1
ATOM 2755 N N . PHE B 1 62 ? -10.383 28.953 13.133 1 96.69 62 PHE B N 1
ATOM 2756 C CA . PHE B 1 62 ? -11.133 27.875 12.484 1 96.69 62 PHE B CA 1
ATOM 2757 C C . PHE B 1 62 ? -11.539 26.812 13.5 1 96.69 62 PHE B C 1
ATOM 2759 O O . PHE B 1 62 ? -11.93 25.703 13.117 1 96.69 62 PHE B O 1
ATOM 2766 N N . GLY B 1 63 ? -11.414 27.047 14.758 1 93.81 63 GLY B N 1
ATOM 2767 C CA . GLY B 1 63 ? -11.883 26.141 15.789 1 93.81 63 GLY B CA 1
ATOM 2768 C C . GLY B 1 63 ? -10.867 25.891 16.891 1 93.81 63 GLY B C 1
ATOM 2769 O O . GLY B 1 63 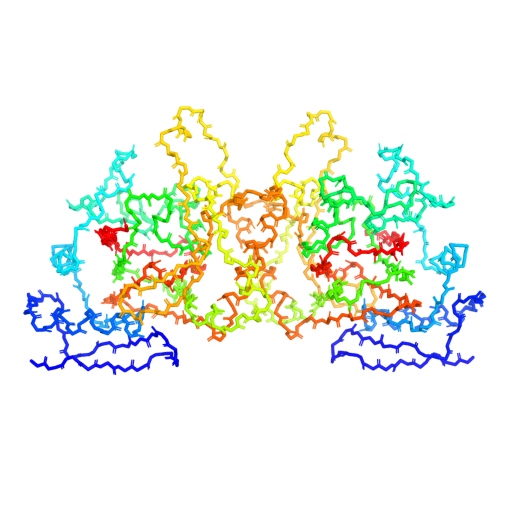? -9.766 26.469 16.859 1 93.81 63 GLY B O 1
ATOM 2770 N N . PRO B 1 64 ? -11.297 25.094 17.922 1 94.31 64 PRO B N 1
ATOM 2771 C CA . PRO B 1 64 ? -10.367 24.766 19 1 94.31 64 PRO B CA 1
ATOM 2772 C C . PRO B 1 64 ? -9.156 23.969 18.5 1 94.31 64 PRO B C 1
ATOM 2774 O O . PRO B 1 64 ? -9.297 23.094 17.641 1 94.31 64 PRO B O 1
ATOM 2777 N N . LEU B 1 65 ? -8.016 24.344 19.016 1 94.38 65 LEU B N 1
ATOM 2778 C CA . LEU B 1 65 ? -6.789 23.641 18.641 1 94.38 65 LEU B CA 1
ATOM 2779 C C . LEU B 1 65 ? -6.625 22.359 19.438 1 94.38 65 LEU B C 1
ATOM 2781 O O . LEU B 1 65 ? -6.992 22.297 20.609 1 94.38 65 LEU B O 1
ATOM 2785 N N . GLU B 1 66 ? -6.137 21.391 18.719 1 86.88 66 GLU B N 1
ATOM 2786 C CA . GLU B 1 66 ? -5.801 20.125 19.375 1 86.88 66 GLU B CA 1
ATOM 2787 C C . GLU B 1 66 ? -4.641 20.312 20.344 1 86.88 66 GLU B C 1
ATOM 2789 O O . GLU B 1 66 ? -3.645 20.953 20.016 1 86.88 66 GLU B O 1
ATOM 2794 N N . GLY B 1 67 ? -4.969 20.172 21.656 1 69.88 67 GLY B N 1
ATOM 2795 C CA . GLY B 1 67 ? -3.967 20.359 22.688 1 69.88 67 GLY B CA 1
ATOM 2796 C C . GLY B 1 67 ? -2.885 19.297 22.656 1 69.88 67 GLY B C 1
ATOM 2797 O O . GLY B 1 67 ? -2.143 19.125 23.641 1 69.88 67 GLY B O 1
ATOM 2798 N N . GLY B 1 68 ? -2.465 18.828 21.453 1 55.03 68 GLY B N 1
ATOM 2799 C CA . GLY B 1 68 ? -1.353 17.922 21.219 1 55.03 68 GLY B CA 1
ATOM 2800 C C . GLY B 1 68 ? -1.588 16.531 21.781 1 55.03 68 GLY B C 1
ATOM 2801 O O . GLY B 1 68 ? -2.145 16.375 22.875 1 55.03 68 GLY B O 1
ATOM 2802 N N . PHE B 1 69 ? -1.854 15.531 21 1 51.09 69 PHE B N 1
ATOM 2803 C CA . PHE B 1 69 ? -1.568 14.195 21.5 1 51.09 69 PHE B CA 1
ATOM 2804 C C . PHE B 1 69 ? -0.367 14.203 22.438 1 51.09 69 PHE B C 1
ATOM 2806 O O . PHE B 1 69 ? 0.002 13.172 23 1 51.09 69 PHE B O 1
ATOM 2813 N N . ILE B 1 70 ? 0.393 15.289 22.375 1 47.5 70 ILE B N 1
ATOM 2814 C CA . ILE B 1 70 ? 1.61 15.539 23.141 1 47.5 70 ILE B CA 1
ATOM 2815 C C . ILE B 1 70 ? 1.302 15.484 24.641 1 47.5 70 ILE B C 1
ATOM 2817 O O . ILE B 1 70 ? 2.213 15.383 25.469 1 47.5 70 ILE B O 1
ATOM 2821 N N . LYS B 1 71 ? 0.16 15.82 24.922 1 47.09 71 LYS B N 1
ATOM 2822 C CA . LYS B 1 71 ? -0.034 15.766 26.359 1 47.09 71 LYS B CA 1
ATOM 2823 C C . LYS B 1 71 ? 0.406 14.414 26.922 1 47.09 71 LYS B C 1
ATOM 2825 O O . LYS B 1 71 ? 0.923 14.344 28.047 1 47.09 71 LYS B O 1
ATOM 2830 N N . VAL B 1 72 ? 0.091 13.367 26.094 1 44.31 72 VAL B N 1
ATOM 2831 C CA . VAL B 1 72 ? 0.436 12.078 26.688 1 44.31 72 VAL B CA 1
ATOM 2832 C C . VAL B 1 72 ? 1.953 11.945 26.797 1 44.31 72 VAL B C 1
ATOM 2834 O O . VAL B 1 72 ? 2.463 11.305 27.719 1 44.31 72 VAL B O 1
ATOM 2837 N N . ASN B 1 73 ? 2.719 12.555 25.812 1 50.19 73 ASN B N 1
ATOM 2838 C CA . ASN B 1 73 ? 4.129 12.188 25.891 1 50.19 73 ASN B CA 1
ATOM 2839 C C . ASN B 1 73 ? 4.938 13.242 26.641 1 50.19 73 ASN B C 1
ATOM 2841 O O . ASN B 1 73 ? 6.137 13.07 26.859 1 50.19 73 ASN B O 1
ATOM 2845 N N . GLN B 1 74 ? 4.125 14.281 27.266 1 54.25 74 GLN B N 1
ATOM 2846 C CA . GLN B 1 74 ? 4.824 15.273 28.078 1 54.25 74 GLN B CA 1
ATOM 2847 C C . GLN B 1 74 ? 6.219 15.555 27.531 1 54.25 74 GLN B C 1
ATOM 2849 O O . GLN B 1 74 ? 7.18 15.68 28.297 1 54.25 74 GLN B O 1
ATOM 2854 N N . ARG B 1 75 ? 6.352 15.562 26.234 1 63.09 75 ARG B N 1
ATOM 2855 C CA . ARG B 1 75 ? 7.703 15.703 25.703 1 63.09 75 ARG B CA 1
ATOM 2856 C C . ARG B 1 75 ? 8.086 17.172 25.562 1 63.09 75 ARG B C 1
ATOM 2858 O O . ARG B 1 75 ? 7.234 18.016 25.266 1 63.09 75 ARG B O 1
ATOM 2865 N N . PRO B 1 76 ? 9.328 17.406 25.922 1 75.06 76 PRO B N 1
ATOM 2866 C CA . PRO B 1 76 ? 9.828 18.766 25.703 1 75.06 76 PRO B CA 1
ATOM 2867 C C . PRO B 1 76 ? 9.672 19.219 24.25 1 75.06 76 PRO B C 1
ATOM 2869 O O . PRO B 1 76 ? 9.75 18.406 23.328 1 75.06 76 PRO B O 1
ATOM 2872 N N . SER B 1 77 ? 9.25 20.5 24.109 1 80.62 77 SER B N 1
ATOM 2873 C CA . SER B 1 77 ? 9.055 21.062 22.781 1 80.62 77 SER B CA 1
ATOM 2874 C C . SER B 1 77 ? 9.977 22.25 22.547 1 80.62 77 SER B C 1
ATOM 2876 O O . SER B 1 77 ? 10.312 22.984 23.484 1 80.62 77 SER B O 1
ATOM 2878 N N . ARG B 1 78 ? 10.398 22.391 21.312 1 87.25 78 ARG B N 1
ATOM 2879 C CA . ARG B 1 78 ? 11.195 23.531 20.906 1 87.25 78 ARG B CA 1
ATOM 2880 C C . ARG B 1 78 ? 10.32 24.766 20.703 1 87.25 78 ARG B C 1
ATOM 2882 O O . ARG B 1 78 ? 10.828 25.875 20.547 1 87.25 78 ARG B O 1
ATOM 2889 N N . PHE B 1 79 ? 9 24.547 20.875 1 90.62 79 PHE B N 1
ATOM 2890 C CA . PHE B 1 79 ? 8.094 25.625 20.484 1 90.62 79 PHE B CA 1
ATOM 2891 C C . PHE B 1 79 ? 7.48 26.281 21.703 1 90.62 79 PHE B C 1
ATOM 2893 O O . PHE B 1 79 ? 7.426 25.688 22.781 1 90.62 79 PHE B O 1
ATOM 2900 N N . LYS B 1 80 ? 7.07 27.453 21.469 1 91.44 80 LYS B N 1
ATOM 2901 C CA . LYS B 1 80 ? 6.426 28.281 22.5 1 91.44 80 LYS B CA 1
ATOM 2902 C C . LYS B 1 80 ? 5.051 27.719 22.859 1 91.44 80 LYS B C 1
ATOM 2904 O O . LYS B 1 80 ? 4.625 27.797 24.016 1 91.44 80 LYS B O 1
ATOM 2909 N N . TYR B 1 81 ? 4.379 27.172 21.875 1 92.5 81 TYR B N 1
ATOM 2910 C CA . TYR B 1 81 ? 3.004 26.703 22.047 1 92.5 81 TYR B CA 1
ATOM 2911 C C . TYR B 1 81 ? 2.926 25.188 22 1 92.5 81 TYR B C 1
ATOM 2913 O O . TYR B 1 81 ? 3.404 24.562 21.047 1 92.5 81 TYR B O 1
ATOM 2921 N N . ALA B 1 82 ? 2.258 24.609 22.906 1 89.19 82 ALA B N 1
ATOM 2922 C CA . ALA B 1 82 ? 2.051 23.172 22.938 1 89.19 82 ALA B CA 1
ATOM 2923 C C . ALA B 1 82 ? 1.153 22.719 21.797 1 89.19 82 ALA B C 1
ATOM 2925 O O . ALA B 1 82 ? 1.19 21.562 21.391 1 89.19 82 ALA B O 1
ATOM 2926 N N . GLU B 1 83 ? 0.382 23.641 21.266 1 92.25 83 GLU B N 1
ATOM 2927 C CA . GLU B 1 83 ? -0.576 23.344 20.219 1 92.25 83 GLU B CA 1
ATOM 2928 C C . GLU B 1 83 ? 0.12 23.203 18.859 1 92.25 83 GLU B C 1
ATOM 2930 O O . GLU B 1 83 ? -0.474 22.703 17.906 1 92.25 83 GLU B O 1
ATOM 2935 N N . LEU B 1 84 ? 1.387 23.609 18.844 1 93.69 84 LEU B N 1
ATOM 2936 C CA . LEU B 1 84 ? 2.15 23.438 17.609 1 93.69 84 LEU B CA 1
ATOM 2937 C C . LEU B 1 84 ? 2.936 22.125 17.641 1 93.69 84 LEU B C 1
ATOM 2939 O O . LEU B 1 84 ? 3.73 21.891 18.562 1 93.69 84 LEU B O 1
ATOM 2943 N N . ALA B 1 85 ? 2.68 21.297 16.703 1 91.88 85 ALA B N 1
ATOM 2944 C CA . ALA B 1 85 ? 3.455 20.062 16.547 1 91.88 85 ALA B CA 1
ATOM 2945 C C . ALA B 1 85 ? 4.73 20.312 15.75 1 91.88 85 ALA B C 1
ATOM 2947 O O . ALA B 1 85 ? 4.703 21 14.727 1 91.88 85 ALA B O 1
ATOM 2948 N N . ASP B 1 86 ? 5.801 19.797 16.25 1 91.75 86 ASP B N 1
ATOM 2949 C CA . ASP B 1 86 ? 7.086 19.875 15.562 1 91.75 86 ASP B CA 1
ATOM 2950 C C . ASP B 1 86 ? 7.258 18.719 14.57 1 91.75 86 ASP B C 1
ATOM 2952 O O . ASP B 1 86 ? 7.543 17.594 14.969 1 91.75 86 ASP B O 1
ATOM 2956 N N . ILE B 1 87 ? 7.156 18.984 13.312 1 91.38 87 ILE B N 1
ATOM 2957 C CA . ILE B 1 87 ? 7.273 17.984 12.242 1 91.38 87 ILE B CA 1
ATOM 2958 C C . ILE B 1 87 ? 8.656 18.078 11.609 1 91.38 87 ILE B C 1
ATOM 2960 O O . ILE B 1 87 ? 8.82 17.828 10.414 1 91.38 87 ILE B O 1
ATOM 2964 N N . SER B 1 88 ? 9.602 18.5 12.344 1 92.06 88 SER B N 1
ATOM 2965 C CA . SER B 1 88 ? 10.969 18.719 11.859 1 92.06 88 SER B CA 1
ATOM 2966 C C . SER B 1 88 ? 11.836 17.5 12.109 1 92.06 88 SER B C 1
ATOM 2968 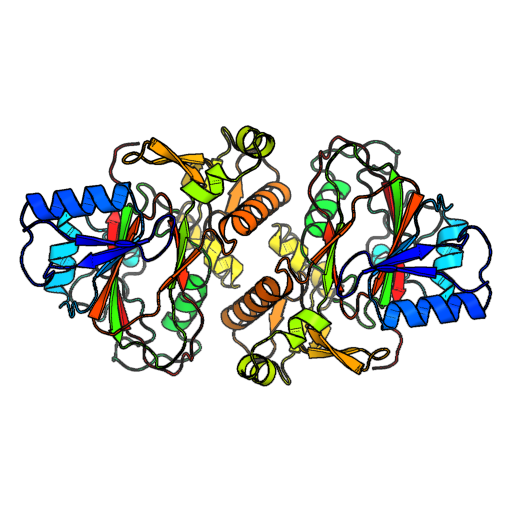O O . SER B 1 88 ? 11.414 16.547 12.781 1 92.06 88 SER B O 1
ATOM 2970 N N . ASN B 1 89 ? 12.977 17.438 11.43 1 92.19 89 ASN B N 1
ATOM 2971 C CA . ASN B 1 89 ? 13.992 16.453 11.758 1 92.19 89 ASN B CA 1
ATOM 2972 C C . ASN B 1 89 ? 15.102 17.047 12.617 1 92.19 89 ASN B C 1
ATOM 2974 O O . ASN B 1 89 ? 16.281 16.703 12.445 1 92.19 89 ASN B O 1
ATOM 2978 N N . VAL B 1 90 ? 14.727 17.969 13.469 1 91.38 90 VAL B N 1
ATOM 2979 C CA . VAL B 1 90 ? 15.688 18.656 14.32 1 91.38 90 VAL B CA 1
ATOM 2980 C C . VAL B 1 90 ? 15.438 18.312 15.781 1 91.38 90 VAL B C 1
ATOM 2982 O O . VAL B 1 90 ? 14.289 18.219 16.219 1 91.38 90 VAL B O 1
ATOM 2985 N N . SER B 1 91 ? 16.516 18.125 16.469 1 88.12 91 SER B N 1
ATOM 2986 C CA . SER B 1 91 ? 16.438 17.781 17.891 1 88.12 91 SER B CA 1
ATOM 2987 C C . SER B 1 91 ? 16.141 19.016 18.734 1 88.12 91 SER B C 1
ATOM 2989 O O . SER B 1 91 ? 16.047 20.125 18.219 1 88.12 91 SER B O 1
ATOM 2991 N N . LEU B 1 92 ? 15.938 18.812 20.062 1 86.5 92 LEU B N 1
ATOM 2992 C CA . LEU B 1 92 ? 15.586 19.875 21 1 86.5 92 LEU B CA 1
ATOM 2993 C C . LEU B 1 92 ? 16.641 20.969 20.984 1 86.5 92 LEU B C 1
ATOM 2995 O O . LEU B 1 92 ? 16.328 22.141 21.188 1 86.5 92 LEU B O 1
ATOM 2999 N N . ASP B 1 93 ? 17.875 20.562 20.641 1 87.25 93 ASP B N 1
ATOM 3000 C CA . ASP B 1 93 ? 18.953 21.547 20.656 1 87.25 93 ASP B CA 1
ATOM 3001 C C . ASP B 1 93 ? 19.094 22.219 19.281 1 87.25 93 ASP B C 1
ATOM 3003 O O . ASP B 1 93 ? 20.031 23 19.062 1 87.25 93 ASP B O 1
ATOM 3007 N N . GLY B 1 94 ? 18.266 21.859 18.375 1 87.25 94 GLY B N 1
ATOM 3008 C CA . GLY B 1 94 ? 18.203 22.562 17.109 1 87.25 94 GLY B CA 1
ATOM 3009 C C . GLY B 1 94 ? 19.094 21.953 16.047 1 87.25 94 GLY B C 1
ATOM 3010 O O . GLY B 1 94 ? 19.312 22.562 14.984 1 87.25 94 GLY B O 1
ATOM 3011 N N . LYS B 1 95 ? 19.625 20.812 16.375 1 91.25 95 LYS B N 1
ATOM 3012 C CA . LYS B 1 95 ? 20.469 20.141 15.391 1 91.25 95 LYS B CA 1
ATOM 3013 C C . LYS B 1 95 ? 19.719 19.031 14.672 1 91.25 95 LYS B C 1
ATOM 3015 O O . LYS B 1 95 ? 18.734 18.5 15.195 1 91.25 95 LYS B O 1
ATOM 3020 N N . VAL B 1 96 ? 20.188 18.781 13.438 1 93.06 96 VAL B N 1
ATOM 3021 C CA . VAL B 1 96 ? 19.578 17.688 12.703 1 93.06 96 VAL B CA 1
ATOM 3022 C C . VAL B 1 96 ? 19.703 16.391 13.516 1 93.06 96 VAL B C 1
ATOM 3024 O O . VAL B 1 96 ? 20.812 16.047 13.953 1 93.06 96 VAL B O 1
ATOM 3027 N N . ALA B 1 97 ? 18.609 15.734 13.727 1 89.19 97 ALA B N 1
ATOM 3028 C CA . ALA B 1 97 ? 18.562 14.539 14.555 1 89.19 97 ALA B CA 1
ATOM 3029 C C . ALA B 1 97 ? 19.281 13.375 13.875 1 89.19 97 ALA B C 1
ATOM 3031 O O . ALA B 1 97 ? 19.344 13.312 12.641 1 89.19 97 ALA B O 1
ATOM 3032 N N . GLN B 1 98 ? 19.719 12.523 14.688 1 84.88 98 GLN B N 1
ATOM 3033 C CA . GLN B 1 98 ? 20.344 11.32 14.156 1 84.88 98 GLN B CA 1
ATOM 3034 C C . GLN B 1 98 ? 19.312 10.406 13.492 1 84.88 98 GLN B C 1
ATOM 3036 O O . GLN B 1 98 ? 18.125 10.492 13.797 1 84.88 98 GLN B O 1
ATOM 3041 N N . ARG B 1 99 ? 19.797 9.586 12.648 1 80.81 99 ARG B N 1
ATOM 3042 C CA . ARG B 1 99 ? 18.969 8.742 11.789 1 80.81 99 ARG B CA 1
ATOM 3043 C C . ARG B 1 99 ? 18.031 7.867 12.625 1 80.81 99 ARG B C 1
ATOM 3045 O O . ARG B 1 99 ? 16.922 7.574 12.211 1 80.81 99 ARG B O 1
ATOM 3052 N N . ASP B 1 100 ? 18.469 7.469 13.773 1 77.81 100 ASP B N 1
ATOM 3053 C CA . ASP B 1 100 ? 17.688 6.535 14.586 1 77.81 100 ASP B CA 1
ATOM 3054 C C . ASP B 1 100 ? 16.906 7.273 15.672 1 77.81 100 ASP B C 1
ATOM 3056 O O . ASP B 1 100 ? 16.266 6.648 16.516 1 77.81 100 ASP B O 1
ATOM 3060 N N . ALA B 1 101 ? 17.031 8.594 15.578 1 80.94 101 ALA B N 1
ATOM 3061 C CA . ALA B 1 101 ? 16.328 9.398 16.578 1 80.94 101 ALA B CA 1
ATOM 3062 C C . ALA B 1 101 ? 14.812 9.312 16.391 1 80.94 101 ALA B C 1
ATOM 3064 O O . ALA B 1 101 ? 14.328 9.023 15.297 1 80.94 101 ALA B O 1
ATOM 3065 N N . ARG B 1 102 ? 14.094 9.516 17.438 1 75.56 102 ARG B N 1
ATOM 3066 C CA . ARG B 1 102 ? 12.633 9.445 17.469 1 75.56 102 ARG B CA 1
ATOM 3067 C C . ARG B 1 102 ? 12.016 10.383 16.438 1 75.56 102 ARG B C 1
ATOM 3069 O O . ARG B 1 102 ? 11.023 10.031 15.797 1 75.56 102 ARG B O 1
ATOM 3076 N N . GLU B 1 103 ? 12.57 11.578 16.344 1 78.25 103 GLU B N 1
ATOM 3077 C CA . GLU B 1 103 ? 12.078 12.555 15.375 1 78.25 103 GLU B CA 1
ATOM 3078 C C . GLU B 1 103 ? 12.094 11.984 13.953 1 78.25 103 GLU B C 1
ATOM 3080 O O . GLU B 1 103 ? 11.148 12.195 13.188 1 78.25 103 GLU B O 1
ATOM 3085 N N . VAL B 1 104 ? 13.086 11.273 13.742 1 79.5 104 VAL B N 1
ATOM 3086 C CA . VAL B 1 104 ? 13.273 10.727 12.406 1 79.5 104 VAL B CA 1
ATOM 3087 C C . VAL B 1 104 ? 12.328 9.547 12.188 1 79.5 104 VAL B C 1
ATOM 3089 O O . VAL B 1 104 ? 11.688 9.445 11.141 1 79.5 104 VAL B O 1
ATOM 3092 N N . VAL B 1 105 ? 12.148 8.703 13.164 1 77.31 105 VAL B N 1
ATOM 3093 C CA . VAL B 1 105 ? 11.25 7.559 13.07 1 77.31 105 VAL B CA 1
ATOM 3094 C C . VAL B 1 105 ? 9.812 8.047 12.867 1 77.31 105 VAL B C 1
ATOM 3096 O O . VAL B 1 105 ? 9.07 7.488 12.062 1 77.31 105 VAL B O 1
ATOM 3099 N N . GLY B 1 106 ? 9.461 9.047 13.633 1 79.94 106 GLY B N 1
ATOM 3100 C CA . GLY B 1 106 ? 8.148 9.648 13.453 1 79.94 106 GLY B CA 1
ATOM 3101 C C . GLY B 1 106 ? 7.91 10.156 12.047 1 79.94 106 GLY B C 1
ATOM 3102 O O . GLY B 1 106 ? 6.805 10.023 11.508 1 79.94 106 GLY B O 1
ATOM 3103 N N . ASN B 1 107 ? 8.906 10.664 11.5 1 85 107 ASN B N 1
ATOM 3104 C CA . ASN B 1 107 ? 8.797 11.188 10.141 1 85 107 ASN B CA 1
ATOM 3105 C C . ASN B 1 107 ? 8.562 10.078 9.125 1 85 107 ASN B C 1
ATOM 3107 O O . ASN B 1 107 ? 7.914 10.297 8.102 1 85 107 ASN B O 1
ATOM 3111 N N . PHE B 1 108 ? 9.023 8.867 9.445 1 88.06 108 PHE B N 1
ATOM 3112 C CA . PHE B 1 108 ? 8.75 7.75 8.547 1 88.06 108 PHE B CA 1
ATOM 3113 C C . PHE B 1 108 ? 7.281 7.355 8.609 1 88.06 108 PHE B C 1
ATOM 3115 O O . PHE B 1 108 ? 6.668 7.059 7.582 1 88.06 108 PHE B O 1
ATOM 3122 N N . ALA B 1 109 ? 6.758 7.441 9.766 1 88.44 109 ALA B N 1
ATOM 3123 C CA . ALA B 1 109 ? 5.336 7.129 9.906 1 88.44 109 ALA B CA 1
ATOM 3124 C C . ALA B 1 109 ? 4.48 8.125 9.133 1 88.44 109 ALA B C 1
ATOM 3126 O O . ALA B 1 109 ? 3.428 7.758 8.594 1 88.44 109 ALA B O 1
ATOM 3127 N N . ASN B 1 110 ? 5 9.352 9.031 1 93.5 110 ASN B N 1
ATOM 3128 C CA . ASN B 1 110 ? 4.281 10.398 8.312 1 93.5 110 ASN B CA 1
ATOM 3129 C C . ASN B 1 110 ? 4.309 10.156 6.805 1 93.5 110 ASN B C 1
ATOM 3131 O O . ASN B 1 110 ? 3.625 10.852 6.047 1 93.5 110 ASN B O 1
ATOM 3135 N N . GLN B 1 111 ? 5.047 9.172 6.43 1 95.88 111 GLN B N 1
ATOM 3136 C CA . GLN B 1 111 ? 5.09 8.852 5.008 1 95.88 111 GLN B CA 1
ATOM 3137 C C . GLN B 1 111 ? 4.012 7.832 4.641 1 95.88 111 GLN B C 1
ATOM 3139 O O . GLN B 1 111 ? 3.85 7.484 3.471 1 95.88 111 GLN B O 1
ATOM 3144 N N . LEU B 1 112 ? 3.295 7.371 5.605 1 97 112 LEU B N 1
ATOM 3145 C CA . LEU B 1 112 ? 2.092 6.582 5.363 1 97 112 LEU B CA 1
ATOM 3146 C C . LEU B 1 112 ? 0.889 7.488 5.117 1 97 112 LEU B C 1
ATOM 3148 O O . LEU B 1 112 ? 0.752 8.531 5.758 1 97 112 LEU B O 1
ATOM 3152 N N . TRP B 1 113 ? 0.036 7.109 4.16 1 98.5 113 TRP B N 1
ATOM 3153 C CA . TRP B 1 113 ? -1.199 7.859 3.951 1 98.5 113 TRP B CA 1
ATOM 3154 C C . TRP B 1 113 ? -2.057 7.855 5.211 1 98.5 113 TRP B C 1
ATOM 3156 O O . TRP B 1 113 ? -2.451 6.797 5.703 1 98.5 113 TRP B O 1
ATOM 3166 N N . HIS B 1 114 ? -2.361 9.07 5.738 1 98.19 114 HIS B N 1
ATOM 3167 C CA . HIS B 1 114 ? -3.121 9.117 6.98 1 98.19 114 HIS B CA 1
ATOM 3168 C C . HIS B 1 114 ? -3.953 10.391 7.074 1 98.19 114 HIS B C 1
ATOM 3170 O O . HIS B 1 114 ? -3.746 11.328 6.301 1 98.19 114 HIS B O 1
ATOM 3176 N N . SER B 1 115 ? -4.953 10.375 7.879 1 97.5 115 SER B N 1
ATOM 3177 C CA . SER B 1 115 ? -5.652 11.531 8.414 1 97.5 115 SER B CA 1
ATOM 3178 C C . SER B 1 115 ? -5.223 11.828 9.852 1 97.5 115 SER B C 1
ATOM 3180 O O . SER B 1 115 ? -5.156 10.914 10.68 1 97.5 115 SER B O 1
ATOM 3182 N N . ASP B 1 116 ? -4.918 13.039 10.07 1 95.62 116 ASP B N 1
ATOM 3183 C CA . ASP B 1 116 ? -4.457 13.383 11.414 1 95.62 116 ASP B CA 1
ATOM 3184 C C . ASP B 1 116 ? -5.531 13.086 12.461 1 95.62 116 ASP B C 1
ATOM 3186 O O . ASP B 1 116 ? -6.703 13.414 12.266 1 95.62 116 ASP B O 1
ATOM 3190 N N . SER B 1 117 ? -5.133 12.383 13.523 1 93.62 117 SER B N 1
ATOM 3191 C CA . SER B 1 117 ? -5.922 12.164 14.734 1 93.62 117 SER B CA 1
ATOM 3192 C C . SER B 1 117 ? -7.219 11.43 14.422 1 93.62 117 SER B C 1
ATOM 3194 O O . SER B 1 117 ? -8.242 11.672 15.062 1 93.62 117 SER B O 1
ATOM 3196 N N . SER B 1 118 ? -7.223 10.633 13.414 1 95.44 118 SER B N 1
ATOM 3197 C CA . SER B 1 118 ? -8.398 9.82 13.125 1 95.44 118 SER B CA 1
ATOM 3198 C C . SER B 1 118 ? -8.633 8.773 14.211 1 95.44 118 SER B C 1
ATOM 3200 O O . SER B 1 118 ? -9.688 8.141 14.25 1 95.44 118 SER B O 1
ATOM 3202 N N . PHE B 1 119 ? -7.695 8.586 15.125 1 95.19 119 PHE B N 1
ATOM 3203 C CA . PHE B 1 119 ? -7.738 7.582 16.172 1 95.19 119 PHE B CA 1
ATOM 3204 C C . PHE B 1 119 ? -8.359 8.156 17.453 1 95.19 119 PHE B C 1
ATOM 3206 O O . PHE B 1 119 ? -8.32 7.516 18.5 1 95.19 119 PHE B O 1
ATOM 3213 N N . GLN B 1 120 ? -8.875 9.367 17.359 1 91.75 120 GLN B N 1
ATOM 3214 C CA . GLN B 1 120 ? -9.531 9.961 18.516 1 91.75 120 GLN B CA 1
ATOM 3215 C C . GLN B 1 120 ? -10.875 10.578 18.141 1 91.75 120 GLN B C 1
ATOM 3217 O O . GLN B 1 120 ? -11.156 10.781 16.953 1 91.75 120 GLN B O 1
ATOM 3222 N N . GLN B 1 121 ? -11.664 10.812 19.203 1 89.75 121 GLN B N 1
ATOM 3223 C CA . GLN B 1 121 ? -12.953 11.484 19.078 1 89.75 121 GLN B CA 1
ATOM 3224 C C . GLN B 1 121 ? -13.047 12.688 20 1 89.75 121 GLN B C 1
ATOM 3226 O O . GLN B 1 121 ? -12.945 12.547 21.219 1 89.75 121 GLN B O 1
ATOM 3231 N N . PRO B 1 122 ? -13.266 13.938 19.375 1 92.06 122 PRO B N 1
ATOM 3232 C CA . PRO B 1 122 ? -13.375 14.227 17.953 1 92.06 122 PRO B CA 1
ATOM 3233 C C . PRO B 1 122 ? -12.055 14.055 17.203 1 92.06 122 PRO B C 1
ATOM 3235 O O . PRO B 1 122 ? -10.984 14.188 17.812 1 92.06 122 PRO B O 1
ATOM 3238 N N . ALA B 1 123 ? -12.164 13.797 15.938 1 93.81 123 ALA B N 1
ATOM 3239 C CA . ALA B 1 123 ? -10.977 13.758 15.078 1 93.81 123 ALA B CA 1
ATOM 3240 C C . ALA B 1 123 ? -10.547 15.164 14.672 1 93.81 123 ALA B C 1
ATOM 3242 O O . ALA B 1 123 ? -11.195 16.141 15.039 1 93.81 123 ALA B O 1
ATOM 3243 N N . ALA B 1 124 ? -9.453 15.227 13.992 1 96.06 124 ALA B N 1
ATOM 3244 C CA . ALA B 1 124 ? -8.992 16.516 13.5 1 96.06 124 ALA B CA 1
ATOM 3245 C C . ALA B 1 124 ? -9.898 17.031 12.391 1 96.06 124 ALA B C 1
ATOM 3247 O O . ALA B 1 124 ? -10.453 16.25 11.617 1 96.06 124 ALA B O 1
ATOM 3248 N N . ARG B 1 125 ? -10.047 18.328 12.344 1 96.5 125 ARG B N 1
ATOM 3249 C CA . ARG B 1 125 ? -10.75 18.984 11.25 1 96.5 125 ARG B CA 1
ATOM 3250 C C . ARG B 1 125 ? -9.766 19.531 10.219 1 96.5 125 ARG B C 1
ATOM 3252 O O . ARG B 1 125 ? -9.539 18.922 9.18 1 96.5 125 ARG B O 1
ATOM 3259 N N . TYR B 1 126 ? -9.062 20.625 10.562 1 97.88 126 TYR B N 1
ATOM 3260 C CA . TYR B 1 126 ? -8.062 21.203 9.664 1 97.88 126 TYR B CA 1
ATOM 3261 C C . TYR B 1 126 ? -6.66 21.047 10.25 1 97.88 126 TYR B C 1
ATOM 3263 O O . TYR B 1 126 ? -6.457 21.234 11.453 1 97.88 126 TYR B O 1
ATOM 3271 N N . SER B 1 127 ? -5.77 20.656 9.477 1 98 127 SER B N 1
ATOM 3272 C CA . SER B 1 127 ? -4.352 20.812 9.773 1 98 127 SER B CA 1
ATOM 3273 C C . SER B 1 127 ? -3.719 21.906 8.914 1 98 127 SER B C 1
ATOM 3275 O O . SER B 1 127 ? -4.164 22.141 7.789 1 98 127 SER B O 1
ATOM 3277 N N . MET B 1 128 ? -2.811 22.594 9.484 1 98.44 128 MET B N 1
ATOM 3278 C CA . MET B 1 128 ? -2.111 23.703 8.859 1 98.44 128 MET B CA 1
ATOM 3279 C C . MET B 1 128 ? -0.605 23.594 9.07 1 98.44 128 MET B C 1
ATOM 3281 O O . MET B 1 128 ? -0.123 23.75 10.195 1 98.44 128 MET B O 1
ATOM 3285 N N . LEU B 1 129 ? 0.096 23.359 8.031 1 98.12 129 LEU B N 1
ATOM 3286 C CA . LEU B 1 129 ? 1.537 23.125 8.078 1 98.12 129 LEU B CA 1
ATOM 3287 C C . LEU B 1 129 ? 2.293 24.312 7.488 1 98.12 129 LEU B C 1
ATOM 3289 O O . LEU B 1 129 ? 2.016 24.734 6.359 1 98.12 129 LEU B O 1
ATOM 3293 N N . SER B 1 130 ? 3.189 24.859 8.281 1 98.44 130 SER B N 1
ATOM 3294 C CA . SER B 1 130 ? 4.008 26 7.859 1 98.44 130 SER B CA 1
ATOM 3295 C C . SER B 1 130 ? 5.449 25.578 7.605 1 98.44 130 SER B C 1
ATOM 3297 O O . SER B 1 130 ? 6.062 24.906 8.438 1 98.44 130 SER B O 1
ATOM 3299 N N . ALA B 1 131 ? 5.988 26 6.512 1 98.44 131 ALA B N 1
ATOM 3300 C CA . ALA B 1 131 ? 7.348 25.609 6.141 1 98.44 131 ALA B CA 1
ATOM 3301 C C . ALA B 1 131 ? 8.359 26.672 6.59 1 98.44 131 ALA B C 1
ATOM 3303 O O . ALA B 1 131 ? 8.352 27.797 6.086 1 98.44 131 ALA B O 1
ATOM 3304 N N . VAL B 1 132 ? 9.25 26.312 7.43 1 97.44 132 VAL B N 1
ATOM 3305 C CA . VAL B 1 132 ? 10.281 27.203 7.941 1 97.44 132 VAL B CA 1
ATOM 3306 C C . VAL B 1 132 ? 11.602 26.922 7.223 1 97.44 132 VAL B C 1
ATOM 3308 O O . VAL B 1 132 ? 12.273 27.844 6.766 1 97.44 132 VAL B O 1
ATOM 3311 N N . VAL B 1 133 ? 12.016 25.656 7.125 1 97.62 133 VAL B N 1
ATOM 3312 C CA . VAL B 1 133 ? 13.172 25.188 6.371 1 97.62 133 VAL B CA 1
ATOM 3313 C C . VAL B 1 133 ? 12.781 23.984 5.512 1 97.62 133 VAL B C 1
ATOM 3315 O O . VAL B 1 133 ? 12.148 23.047 6 1 97.62 133 VAL B O 1
ATOM 3318 N N . VAL B 1 134 ? 13.125 24.047 4.266 1 97.5 134 VAL B N 1
ATOM 3319 C CA . VAL B 1 134 ? 12.781 22.969 3.338 1 97.5 134 VAL B CA 1
ATOM 3320 C C . VAL B 1 134 ? 14.055 22.344 2.777 1 97.5 134 VAL B C 1
ATOM 3322 O O . VAL B 1 134 ? 15.016 23.062 2.469 1 97.5 134 VAL B O 1
ATOM 3325 N N . PRO B 1 135 ? 14.078 21.031 2.65 1 95.94 135 PRO B N 1
ATOM 3326 C CA . PRO B 1 135 ? 15.258 20.406 2.047 1 95.94 135 PRO B CA 1
ATOM 3327 C C . PRO B 1 135 ? 15.414 20.75 0.564 1 95.94 135 PRO B C 1
ATOM 3329 O O . PRO B 1 135 ? 14.438 21.141 -0.086 1 95.94 135 PRO B O 1
ATOM 3332 N N . PRO B 1 136 ? 16.641 20.594 0.035 1 94.56 136 PRO B N 1
ATOM 3333 C CA . PRO B 1 136 ? 16.891 20.953 -1.364 1 94.56 136 PRO B CA 1
ATOM 3334 C C . PRO B 1 136 ? 16.109 20.078 -2.344 1 94.56 136 PRO B C 1
ATOM 3336 O O . PRO B 1 136 ? 15.82 20.5 -3.465 1 94.56 136 PRO B O 1
ATOM 3339 N N . SER B 1 137 ? 15.914 18.844 -1.924 1 92.56 137 SER B N 1
ATOM 3340 C CA . SER B 1 137 ? 15.148 17.938 -2.773 1 92.56 137 SER B CA 1
ATOM 3341 C C . SER B 1 137 ? 14.289 16.984 -1.941 1 92.56 137 SER B C 1
ATOM 3343 O O . SER B 1 137 ? 14.656 16.641 -0.819 1 92.56 137 SER B O 1
ATOM 3345 N N . GLY B 1 138 ? 13.125 16.641 -2.592 1 93.19 138 GLY B N 1
ATOM 3346 C CA . GLY B 1 138 ? 12.219 15.75 -1.885 1 93.19 138 GLY B CA 1
ATOM 3347 C C . GLY B 1 138 ? 11.445 16.438 -0.783 1 93.19 138 GLY B C 1
ATOM 3348 O O . GLY B 1 138 ? 11.367 17.672 -0.749 1 93.19 138 GLY B O 1
ATOM 3349 N N . GLY B 1 139 ? 10.773 15.672 0.022 1 95.38 139 GLY B N 1
ATOM 3350 C CA . GLY B 1 139 ? 10.055 16.172 1.182 1 95.38 139 GLY B CA 1
ATOM 3351 C C . GLY B 1 139 ? 8.695 16.75 0.833 1 95.38 139 GLY B C 1
ATOM 3352 O O . GLY B 1 139 ? 8.086 17.453 1.646 1 95.38 139 GLY B O 1
ATOM 3353 N N . ASP B 1 140 ? 8.234 16.469 -0.339 1 97.75 140 ASP B N 1
ATOM 3354 C CA . ASP B 1 140 ? 6.91 16.938 -0.748 1 97.75 140 ASP B CA 1
ATOM 3355 C C . ASP B 1 140 ? 5.82 16.328 0.135 1 97.75 140 ASP B C 1
ATOM 3357 O O . ASP B 1 140 ? 6.066 15.352 0.85 1 97.75 140 ASP B O 1
ATOM 3361 N N . THR B 1 141 ? 4.719 16.969 0.168 1 98.5 141 THR B N 1
ATOM 3362 C CA . THR B 1 141 ? 3.529 16.391 0.786 1 98.5 141 THR B CA 1
ATOM 3363 C C . THR B 1 141 ? 2.488 16.031 -0.271 1 98.5 141 THR B C 1
ATOM 3365 O O . THR B 1 141 ? 2.197 16.844 -1.158 1 98.5 141 THR B O 1
ATOM 3368 N N . GLU B 1 142 ? 2.012 14.836 -0.24 1 98.69 142 GLU B N 1
ATOM 3369 C CA . GLU B 1 142 ? 0.931 14.406 -1.122 1 98.69 142 GLU B CA 1
ATOM 3370 C C . GLU B 1 142 ? -0.401 14.359 -0.379 1 98.69 142 GLU B C 1
ATOM 3372 O O . GLU B 1 142 ? -0.452 13.961 0.789 1 98.69 142 GLU B O 1
ATOM 3377 N N . PHE B 1 143 ? -1.407 14.789 -1.102 1 98.88 143 PHE B N 1
ATOM 3378 C CA . PHE B 1 143 ? -2.777 14.781 -0.601 1 98.88 143 PHE B CA 1
ATOM 3379 C C . PHE B 1 143 ? -3.689 13.992 -1.535 1 98.88 143 PHE B C 1
ATOM 3381 O O . PHE B 1 143 ? -3.568 14.094 -2.758 1 98.88 143 PHE B O 1
ATOM 3388 N N . CYS B 1 144 ? -4.574 13.211 -1.015 1 98.31 144 CYS B N 1
ATOM 3389 C CA . CYS B 1 144 ? -5.531 12.562 -1.901 1 98.31 144 CYS B CA 1
ATOM 3390 C C . CYS B 1 144 ? -6.961 12.906 -1.508 1 98.31 144 CYS B C 1
ATOM 3392 O O . CYS B 1 144 ? -7.273 13.016 -0.32 1 98.31 144 CYS B O 1
ATOM 3394 N N . ASP B 1 145 ? -7.816 13.133 -2.434 1 98.75 145 ASP B N 1
ATOM 3395 C CA . ASP B 1 145 ? -9.219 13.508 -2.293 1 98.75 145 ASP B CA 1
ATOM 3396 C C . ASP B 1 145 ? -10.094 12.289 -2.041 1 98.75 145 ASP B C 1
ATOM 3398 O O . ASP B 1 145 ? -10.445 11.562 -2.977 1 98.75 145 ASP B O 1
ATOM 3402 N N . MET B 1 146 ? -10.594 12.164 -0.863 1 98.69 146 MET B N 1
ATOM 3403 C CA . MET B 1 146 ? -11.336 10.961 -0.479 1 98.69 146 MET B CA 1
ATOM 3404 C C . MET B 1 146 ? -12.789 11.047 -0.931 1 98.69 146 MET B C 1
ATOM 3406 O O . MET B 1 146 ? -13.492 10.039 -0.962 1 98.69 146 MET B O 1
ATOM 3410 N N . ARG B 1 147 ? -13.297 12.281 -1.225 1 98.62 147 ARG B N 1
ATOM 3411 C CA . ARG B 1 147 ? -14.625 12.422 -1.811 1 98.62 147 ARG B CA 1
ATOM 3412 C C . ARG B 1 147 ? -14.641 11.938 -3.258 1 98.62 147 ARG B C 1
ATOM 3414 O O . ARG B 1 147 ? -15.5 11.148 -3.646 1 98.62 147 ARG B O 1
ATOM 3421 N N . ALA B 1 148 ? -13.68 12.422 -3.998 1 98.62 148 ALA B N 1
ATOM 3422 C CA . ALA B 1 148 ? -13.578 12 -5.391 1 98.62 148 ALA B CA 1
ATOM 3423 C C . ALA B 1 148 ? -13.32 10.492 -5.488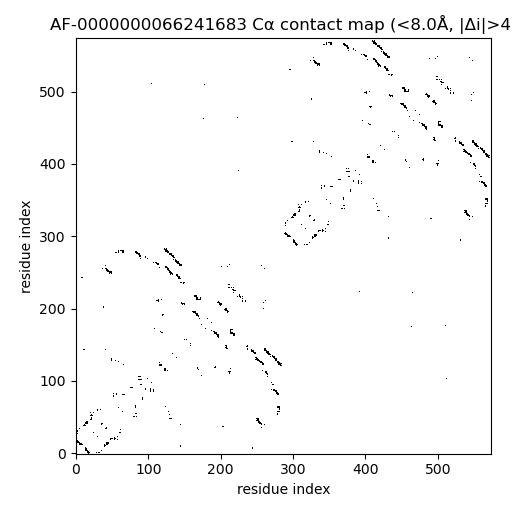 1 98.62 148 ALA B C 1
ATOM 3425 O O . ALA B 1 148 ? -13.867 9.82 -6.371 1 98.62 148 ALA B O 1
ATOM 3426 N N . ALA B 1 149 ? -12.477 9.984 -4.621 1 98.62 149 ALA B N 1
ATOM 3427 C CA . ALA B 1 149 ? -12.195 8.547 -4.613 1 98.62 149 ALA B CA 1
ATOM 3428 C C . ALA B 1 149 ? -13.477 7.746 -4.383 1 98.62 149 ALA B C 1
ATOM 3430 O O . ALA B 1 149 ? -13.703 6.73 -5.043 1 98.62 149 ALA B O 1
ATOM 3431 N N . TYR B 1 150 ? -14.25 8.188 -3.416 1 98.69 150 TYR B N 1
ATOM 3432 C CA . TYR B 1 150 ? -15.508 7.5 -3.148 1 98.69 150 TYR B CA 1
ATOM 3433 C C . TYR B 1 150 ? -16.422 7.539 -4.367 1 98.69 150 TYR B C 1
ATOM 3435 O O . TYR B 1 150 ? -16.984 6.516 -4.762 1 98.69 150 TYR B O 1
ATOM 3443 N N . ASP B 1 151 ? -16.531 8.727 -4.98 1 98.56 151 ASP B N 1
ATOM 3444 C CA . ASP B 1 151 ? -17.391 8.898 -6.152 1 98.56 151 ASP B CA 1
ATOM 3445 C C . ASP B 1 151 ? -16.984 7.945 -7.27 1 98.56 151 ASP B C 1
ATOM 3447 O O . ASP B 1 151 ? -17.828 7.492 -8.047 1 98.56 151 ASP B O 1
ATOM 3451 N N . ALA B 1 152 ? -15.742 7.629 -7.309 1 98.44 152 ALA B N 1
ATOM 3452 C CA . ALA B 1 152 ? -15.211 6.863 -8.43 1 98.44 152 ALA B CA 1
ATOM 3453 C C . ALA B 1 152 ? -15.297 5.363 -8.172 1 98.44 152 ALA B C 1
ATOM 3455 O O . ALA B 1 152 ? -15.008 4.551 -9.047 1 98.44 152 ALA B O 1
ATOM 3456 N N . LEU B 1 153 ? -15.688 4.941 -6.992 1 97.75 153 LEU B N 1
ATOM 3457 C CA . LEU B 1 153 ? -15.852 3.52 -6.715 1 97.75 153 LEU B CA 1
ATOM 3458 C C . LEU B 1 153 ? -16.969 2.926 -7.555 1 97.75 153 LEU B C 1
ATOM 3460 O O . LEU B 1 153 ? -18 3.574 -7.773 1 97.75 153 LEU B O 1
ATOM 3464 N N . PRO B 1 154 ? -16.781 1.685 -7.922 1 94.69 154 PRO B N 1
ATOM 3465 C CA . PRO B 1 154 ? -17.938 0.999 -8.508 1 94.69 154 PRO B CA 1
ATOM 3466 C C . PRO B 1 154 ? -19.141 0.958 -7.566 1 94.69 154 PRO B C 1
ATOM 3468 O O . PRO B 1 154 ? -18.969 0.837 -6.352 1 94.69 154 PRO B O 1
ATOM 3471 N N . ARG B 1 155 ? -20.312 0.947 -8.117 1 95.75 155 ARG B N 1
ATOM 3472 C CA . ARG B 1 155 ? -21.547 1.03 -7.34 1 95.75 155 ARG B CA 1
ATOM 3473 C C . ARG B 1 155 ? -21.688 -0.159 -6.395 1 95.75 155 ARG B C 1
ATOM 3475 O O . ARG B 1 155 ? -22.156 -0.012 -5.266 1 95.75 155 ARG B O 1
ATOM 3482 N N . ASP B 1 156 ? -21.297 -1.272 -6.844 1 92.69 156 ASP B N 1
ATOM 3483 C CA . ASP B 1 156 ? -21.406 -2.469 -6.016 1 92.69 156 ASP B CA 1
ATOM 3484 C C . ASP B 1 156 ? -20.516 -2.369 -4.781 1 92.69 156 ASP B C 1
ATOM 3486 O O . ASP B 1 156 ? -20.906 -2.783 -3.688 1 92.69 156 ASP B O 1
ATOM 3490 N N . LEU B 1 157 ? -19.391 -1.802 -4.957 1 94 157 LEU B N 1
ATOM 3491 C CA . LEU B 1 157 ? -18.5 -1.633 -3.82 1 94 157 LEU B CA 1
ATOM 3492 C C . LEU B 1 157 ? -19 -0.538 -2.887 1 94 157 LEU B C 1
ATOM 3494 O O . LEU B 1 157 ? -18.922 -0.669 -1.663 1 94 157 LEU B O 1
ATOM 3498 N N . GLN B 1 158 ? -19.547 0.562 -3.428 1 97.31 158 GLN B N 1
ATOM 3499 C CA . GLN B 1 158 ? -20.172 1.578 -2.584 1 97.31 158 GLN B CA 1
ATOM 3500 C C . GLN B 1 158 ? -21.25 0.969 -1.694 1 97.31 158 GLN B C 1
ATOM 3502 O O . GLN B 1 158 ? -21.297 1.242 -0.494 1 97.31 158 GLN B O 1
ATOM 3507 N N . SER B 1 159 ? -22.016 0.103 -2.281 1 96.38 159 SER B N 1
ATOM 3508 C CA . SER B 1 159 ? -23.094 -0.551 -1.544 1 96.38 159 SER B CA 1
ATOM 3509 C C . SER B 1 159 ? -22.547 -1.466 -0.456 1 96.38 159 SER B C 1
ATOM 3511 O O . SER B 1 159 ? -23.078 -1.512 0.654 1 96.38 159 SER B O 1
ATOM 3513 N N . GLU B 1 160 ? -21.5 -2.15 -0.759 1 93.94 160 GLU B N 1
ATOM 3514 C CA . GLU B 1 160 ? -20.875 -3.055 0.192 1 93.94 160 GLU B CA 1
ATOM 3515 C C . GLU B 1 160 ? -20.328 -2.295 1.403 1 93.94 160 GLU B C 1
ATOM 3517 O O . GLU B 1 160 ? -20.328 -2.822 2.518 1 93.94 160 GLU B O 1
ATOM 3522 N N . LEU B 1 161 ? -19.891 -1.097 1.186 1 97.5 161 LEU B N 1
ATOM 3523 C CA . LEU B 1 161 ? -19.219 -0.326 2.232 1 97.5 161 LEU B CA 1
ATOM 3524 C C . LEU B 1 161 ? -20.234 0.295 3.18 1 97.5 161 LEU B C 1
ATOM 3526 O O . LEU B 1 161 ? -19.891 0.713 4.285 1 97.5 161 LEU B O 1
ATOM 3530 N N . GLU B 1 162 ? -21.453 0.418 2.742 1 94.94 162 GLU B N 1
ATOM 3531 C CA . GLU B 1 162 ? -22.5 1.045 3.555 1 94.94 162 GLU B CA 1
ATOM 3532 C C . GLU B 1 162 ? -22.672 0.313 4.883 1 94.94 162 GLU B C 1
ATOM 3534 O O . GLU B 1 162 ? -22.828 -0.911 4.906 1 94.94 162 GLU B O 1
ATOM 3539 N N . GLY B 1 163 ? -22.562 1.078 5.961 1 95.81 163 GLY B N 1
ATOM 3540 C CA . GLY B 1 163 ? -22.797 0.538 7.289 1 95.81 163 GLY B CA 1
ATOM 3541 C C . GLY B 1 163 ? -21.547 -0.028 7.934 1 95.81 163 GLY B C 1
ATOM 3542 O O . GLY B 1 163 ? -21.531 -0.293 9.141 1 95.81 163 GLY B O 1
ATOM 3543 N N . LEU B 1 164 ? -20.516 -0.261 7.188 1 97.88 164 LEU B N 1
ATOM 3544 C CA . LEU B 1 164 ? -19.281 -0.787 7.754 1 97.88 164 LEU B CA 1
ATOM 3545 C C . LEU B 1 164 ? -18.562 0.279 8.578 1 97.88 164 LEU B C 1
ATOM 3547 O O . LEU B 1 164 ? -18.703 1.475 8.312 1 97.88 164 LEU B O 1
ATOM 3551 N N . ARG B 1 165 ? -17.875 -0.164 9.562 1 98.44 165 ARG B N 1
ATOM 3552 C CA . ARG B 1 165 ? -17.094 0.704 10.438 1 98.44 165 ARG B CA 1
ATOM 3553 C C . ARG B 1 165 ? -15.664 0.197 10.578 1 98.44 165 ARG B C 1
ATOM 3555 O O . ARG B 1 165 ? -15.422 -1.011 10.539 1 98.44 165 ARG B O 1
ATOM 3562 N N . ALA B 1 166 ? -14.773 1.078 10.742 1 98.19 166 ALA B N 1
ATOM 3563 C CA . ALA B 1 166 ? -13.367 0.723 10.93 1 98.19 166 ALA B CA 1
ATOM 3564 C C . ALA B 1 166 ? -12.844 1.244 12.258 1 98.19 166 ALA B C 1
ATOM 3566 O O . ALA B 1 166 ? -13.164 2.359 12.672 1 98.19 166 ALA B O 1
ATOM 3567 N N . GLU B 1 167 ? -12.047 0.426 12.852 1 97.94 167 GLU B N 1
ATOM 3568 C CA . GLU B 1 167 ? -11.344 0.819 14.07 1 97.94 167 GLU B CA 1
ATOM 3569 C C . GLU B 1 167 ? -10.047 1.561 13.734 1 97.94 167 GLU B C 1
ATOM 3571 O O . GLU B 1 167 ? -9.203 1.048 13 1 97.94 167 GLU B O 1
ATOM 3576 N N . HIS B 1 168 ? -9.969 2.764 14.227 1 97.56 168 HIS B N 1
ATOM 3577 C CA . HIS B 1 168 ? -8.75 3.547 14.094 1 97.56 168 HIS B CA 1
ATOM 3578 C C . HIS B 1 168 ? -7.934 3.523 15.383 1 97.56 168 HIS B C 1
ATOM 3580 O O . HIS B 1 168 ? -8.445 3.869 16.453 1 97.56 168 HIS B O 1
ATOM 3586 N N . TYR B 1 169 ? -6.73 3.119 15.25 1 96.12 169 TYR B N 1
ATOM 3587 C CA . TYR B 1 169 ? -5.848 2.914 16.391 1 96.12 169 TYR B CA 1
ATOM 3588 C C . TYR B 1 169 ? -4.516 3.629 16.188 1 96.12 169 TYR B C 1
ATOM 3590 O O . TYR B 1 169 ? -3.842 3.422 15.18 1 96.12 169 TYR B O 1
ATOM 3598 N N . ALA B 1 170 ? -4.137 4.43 17.125 1 92.81 170 ALA B N 1
ATOM 3599 C CA . ALA B 1 170 ? -2.961 5.293 17.016 1 92.81 170 ALA B CA 1
ATOM 3600 C C . ALA B 1 170 ? -1.701 4.469 16.766 1 92.81 170 ALA B C 1
ATOM 3602 O O . ALA B 1 170 ? -0.852 4.852 15.953 1 92.81 170 ALA B O 1
ATOM 3603 N N . LEU B 1 171 ? -1.592 3.324 17.375 1 92.19 171 LEU B N 1
ATOM 3604 C CA . LEU B 1 171 ? -0.355 2.551 17.328 1 92.19 171 LEU B CA 1
ATOM 3605 C C . LEU B 1 171 ? -0.294 1.692 16.062 1 92.19 171 LEU B C 1
ATOM 3607 O O . LEU B 1 171 ? 0.747 1.107 15.758 1 92.19 171 LEU B O 1
ATOM 3611 N N . ASN B 1 172 ? -1.372 1.593 15.312 1 94 172 ASN B N 1
ATOM 3612 C CA . ASN B 1 172 ? -1.36 0.762 14.109 1 94 172 ASN B CA 1
ATOM 3613 C C . ASN B 1 172 ? -0.285 1.215 13.125 1 94 172 ASN B C 1
ATOM 3615 O O . ASN B 1 172 ? 0.422 0.387 12.555 1 94 172 ASN B O 1
ATOM 3619 N N . SER B 1 173 ? -0.162 2.523 12.938 1 92.38 173 SER B N 1
ATOM 3620 C CA . SER B 1 173 ? 0.856 3.045 12.031 1 92.38 173 SER B CA 1
ATOM 3621 C C . SER B 1 173 ? 2.26 2.697 12.523 1 92.38 173 SER B C 1
ATOM 3623 O O . SER B 1 173 ? 3.152 2.43 11.711 1 92.38 173 SER B O 1
ATOM 3625 N N . ARG B 1 174 ? 2.449 2.66 13.812 1 89.25 174 ARG B N 1
ATOM 3626 C CA . ARG B 1 174 ? 3.734 2.297 14.406 1 89.25 174 ARG B CA 1
ATOM 3627 C C . ARG B 1 174 ? 4.012 0.807 14.242 1 89.25 174 ARG B C 1
ATOM 3629 O O . ARG B 1 174 ? 5.137 0.409 13.93 1 89.25 174 ARG B O 1
ATOM 3636 N N . PHE B 1 175 ? 2.945 0.039 14.422 1 89.94 175 PHE B N 1
ATOM 3637 C CA . PHE B 1 175 ? 3.072 -1.403 14.25 1 89.94 175 PHE B CA 1
ATOM 3638 C C . PHE B 1 175 ? 3.48 -1.75 12.828 1 89.94 175 PHE B C 1
ATOM 3640 O O . PHE B 1 175 ? 4.344 -2.605 12.609 1 89.94 175 PHE B O 1
ATOM 3647 N N . LEU B 1 176 ? 2.924 -1.08 11.883 1 90.5 176 LEU B N 1
ATOM 3648 C CA . LEU B 1 176 ? 3.225 -1.308 10.469 1 90.5 176 LEU B CA 1
ATOM 3649 C C . LEU B 1 176 ? 4.707 -1.078 10.188 1 90.5 176 LEU B C 1
ATOM 3651 O O . LEU B 1 176 ? 5.266 -1.681 9.266 1 90.5 176 LEU B O 1
ATOM 3655 N N . LEU B 1 177 ? 5.312 -0.27 11.023 1 89.75 177 LEU B N 1
ATOM 3656 C CA . LEU B 1 177 ? 6.707 0.092 10.797 1 89.75 177 LEU B CA 1
ATOM 3657 C C . LEU B 1 177 ? 7.621 -0.635 11.773 1 89.75 177 LEU B C 1
ATOM 3659 O O . LEU B 1 177 ? 8.797 -0.283 11.914 1 89.75 177 LEU B O 1
ATOM 3663 N N . GLY B 1 178 ? 7.055 -1.571 12.508 1 86.75 178 GLY B N 1
ATOM 3664 C CA . GLY B 1 178 ? 7.859 -2.484 13.305 1 86.75 178 GLY B CA 1
ATOM 3665 C C . GLY B 1 178 ? 8.047 -2.029 14.742 1 86.75 178 GLY B C 1
ATOM 3666 O O . GLY B 1 178 ? 8.781 -2.652 15.508 1 86.75 178 GLY B O 1
ATOM 3667 N N . ASP B 1 179 ? 7.461 -0.926 15.031 1 86.56 179 ASP B N 1
ATOM 3668 C CA . ASP B 1 179 ? 7.484 -0.466 16.406 1 86.56 179 ASP B CA 1
ATOM 3669 C C . ASP B 1 179 ? 6.332 -1.074 17.219 1 86.56 179 ASP B C 1
ATOM 3671 O O . ASP B 1 179 ? 5.238 -0.509 17.266 1 86.56 179 ASP B O 1
ATOM 3675 N N . THR B 1 180 ? 6.645 -2.209 17.859 1 86.06 180 THR B N 1
ATOM 3676 C CA . THR B 1 180 ? 5.574 -2.953 18.516 1 86.06 180 THR B CA 1
ATOM 3677 C C . THR B 1 180 ? 5.812 -3.035 20.031 1 86.06 180 THR B C 1
ATOM 3679 O O . THR B 1 180 ? 5.121 -3.771 20.734 1 86.06 180 THR B O 1
ATOM 3682 N N . ASP B 1 181 ? 6.781 -2.318 20.469 1 85.81 181 ASP B N 1
ATOM 3683 C CA . ASP B 1 181 ? 7.195 -2.457 21.859 1 85.81 181 ASP B CA 1
ATOM 3684 C C . ASP B 1 181 ? 6.418 -1.496 22.75 1 85.81 181 ASP B C 1
ATOM 3686 O O . ASP B 1 181 ? 6.938 -0.45 23.156 1 85.81 181 ASP B O 1
ATOM 3690 N N . TYR B 1 182 ? 5.262 -1.814 23.047 1 89.19 182 TYR B N 1
ATOM 3691 C CA . TYR B 1 182 ? 4.391 -1.06 23.938 1 89.19 182 TYR B CA 1
ATOM 3692 C C . TYR B 1 182 ? 3.814 -1.957 25.031 1 89.19 182 TYR B C 1
ATOM 3694 O O . TYR B 1 182 ? 3.414 -3.092 24.766 1 89.19 182 TYR B O 1
ATOM 3702 N N . SER B 1 183 ? 3.836 -1.502 26.25 1 91 183 SER B N 1
ATOM 3703 C CA . SER B 1 183 ? 3.219 -2.23 27.344 1 91 183 SER B CA 1
ATOM 3704 C C . SER B 1 183 ? 1.697 -2.217 27.234 1 91 183 SER B C 1
ATOM 3706 O O . SER B 1 183 ? 1.131 -1.412 26.5 1 91 183 SER B O 1
ATOM 3708 N N . GLU B 1 184 ? 1.139 -3.148 27.891 1 91 184 GLU B N 1
ATOM 3709 C CA . GLU B 1 184 ? -0.321 -3.168 27.938 1 91 184 GLU B CA 1
ATOM 3710 C C . GLU B 1 184 ? -0.876 -1.851 28.469 1 91 184 GLU B C 1
ATOM 3712 O O . GLU B 1 184 ? -1.896 -1.358 27.969 1 91 184 GLU B O 1
ATOM 3717 N N . ALA B 1 185 ? -0.255 -1.331 29.453 1 90.5 185 ALA B N 1
ATOM 3718 C CA . ALA B 1 185 ? -0.68 -0.061 30.031 1 90.5 185 ALA B CA 1
ATOM 3719 C C . ALA B 1 185 ? -0.622 1.062 29 1 90.5 185 ALA B C 1
ATOM 3721 O O . ALA B 1 185 ? -1.532 1.891 28.922 1 90.5 185 ALA B O 1
ATOM 3722 N N . GLN B 1 186 ? 0.405 1.1 28.172 1 87.25 186 GLN B N 1
ATOM 3723 C CA . GLN B 1 186 ? 0.552 2.107 27.125 1 87.25 186 GLN B CA 1
ATOM 3724 C C . GLN B 1 186 ? -0.529 1.953 26.062 1 87.25 186 GLN B C 1
ATOM 3726 O O . GLN B 1 186 ? -1.106 2.943 25.609 1 87.25 186 GLN B O 1
ATOM 3731 N N . ARG B 1 187 ? -0.783 0.753 25.688 1 89.06 187 ARG B N 1
ATOM 3732 C CA . ARG B 1 187 ? -1.807 0.467 24.688 1 89.06 187 ARG B CA 1
ATOM 3733 C C . ARG B 1 187 ? -3.191 0.858 25.188 1 89.06 187 ARG B C 1
ATOM 3735 O O . ARG B 1 187 ? -3.979 1.46 24.453 1 89.06 187 ARG B O 1
ATOM 3742 N N . ASN B 1 188 ? -3.439 0.591 26.469 1 89.19 188 ASN B N 1
ATOM 3743 C CA . ASN B 1 188 ? -4.738 0.891 27.062 1 89.19 188 ASN B CA 1
ATOM 3744 C C . ASN B 1 188 ? -4.957 2.395 27.203 1 89.19 188 ASN B C 1
ATOM 3746 O O . ASN B 1 188 ? -6.098 2.857 27.266 1 89.19 188 ASN B O 1
ATOM 3750 N N . ALA B 1 189 ? -3.898 3.123 27.266 1 86.75 189 ALA B N 1
ATOM 3751 C CA . ALA B 1 189 ? -3.982 4.578 27.391 1 86.75 189 ALA B CA 1
ATOM 3752 C C . ALA B 1 189 ? -4.379 5.215 26.062 1 86.75 189 ALA B C 1
ATOM 3754 O O . ALA B 1 189 ? -4.742 6.395 26.016 1 86.75 189 ALA B O 1
ATOM 3755 N N . MET B 1 190 ? -4.352 4.469 25 1 88.06 190 MET B N 1
ATOM 3756 C CA . MET B 1 190 ? -4.695 4.941 23.656 1 88.06 190 MET B CA 1
ATOM 3757 C C . MET B 1 190 ? -5.727 4.027 23.016 1 88.06 190 MET B C 1
ATOM 3759 O O . MET B 1 190 ? -5.445 3.398 21.984 1 88.06 190 MET B O 1
ATOM 3763 N N . PRO B 1 191 ? -6.875 4.047 23.594 1 91.62 191 PRO B N 1
ATOM 3764 C CA . PRO B 1 191 ? -7.871 3.141 23.031 1 91.62 191 PRO B CA 1
ATOM 3765 C C . PRO B 1 191 ? -8.25 3.512 21.594 1 91.62 191 PRO B C 1
ATOM 3767 O O . PRO B 1 191 ? -8.25 4.691 21.234 1 91.62 191 PRO B O 1
ATOM 3770 N N . PRO B 1 192 ? -8.555 2.52 20.766 1 94.62 192 PRO B N 1
ATOM 3771 C CA . PRO B 1 192 ? -9.008 2.795 19.406 1 94.62 192 PRO B CA 1
ATOM 3772 C C . PRO B 1 192 ? -10.391 3.432 19.359 1 94.62 192 PRO B C 1
ATOM 3774 O O . PRO B 1 192 ? -11.117 3.42 20.359 1 94.62 192 PRO B O 1
ATOM 3777 N N . VAL B 1 193 ? -10.688 4.043 18.281 1 95.88 193 VAL B N 1
ATOM 3778 C CA . VAL B 1 193 ? -11.992 4.637 18.031 1 95.88 193 VAL B CA 1
ATOM 3779 C C . VAL B 1 193 ? -12.586 4.043 16.75 1 95.88 193 VAL B C 1
ATOM 3781 O O . VAL B 1 193 ? -11.875 3.834 15.766 1 95.88 193 VAL B O 1
ATOM 3784 N N . ASN B 1 194 ? -13.883 3.842 16.781 1 97.06 194 ASN B N 1
ATOM 3785 C CA . ASN B 1 194 ? -14.562 3.289 15.609 1 97.06 194 ASN B CA 1
ATOM 3786 C C . ASN B 1 194 ? -15.258 4.379 14.797 1 97.06 194 ASN B C 1
ATOM 3788 O O . ASN B 1 194 ? -15.953 5.227 15.359 1 97.06 194 ASN B O 1
ATOM 3792 N N . TRP B 1 195 ? -15.047 4.355 13.484 1 97.5 195 TRP B N 1
ATOM 3793 C CA . TRP B 1 195 ? -15.68 5.305 12.57 1 97.5 195 TRP B CA 1
ATOM 3794 C C . TRP B 1 195 ? -16.391 4.574 11.438 1 97.5 195 TRP B C 1
ATOM 3796 O O . TRP B 1 195 ? -15.953 3.51 11 1 97.5 195 TRP B O 1
ATOM 3806 N N . PRO B 1 196 ? -17.547 5.164 10.953 1 97.75 196 PRO B N 1
ATOM 3807 C CA . PRO B 1 196 ? -18.031 4.645 9.672 1 97.75 196 PRO B CA 1
ATOM 3808 C C . PRO B 1 196 ? -17 4.738 8.555 1 97.75 196 PRO B C 1
ATOM 3810 O O . PRO B 1 196 ? -16.266 5.727 8.469 1 97.75 196 PRO B O 1
ATOM 3813 N N . LEU B 1 197 ? -16.922 3.713 7.707 1 98 197 LEU B N 1
ATOM 3814 C CA . LEU B 1 197 ? -16.016 3.717 6.566 1 98 197 LEU B CA 1
ATOM 3815 C C . LEU B 1 197 ? -16.406 4.809 5.57 1 98 197 LEU B C 1
ATOM 3817 O O . LEU B 1 197 ? -15.539 5.348 4.875 1 98 197 LEU B O 1
ATOM 3821 N N . VAL B 1 198 ? -17.688 5.055 5.484 1 98.38 198 VAL B N 1
ATOM 3822 C CA . VAL B 1 198 ? -18.219 6.098 4.613 1 98.38 198 VAL B CA 1
ATOM 3823 C C . VAL B 1 198 ? -18.906 7.164 5.449 1 98.38 198 VAL B C 1
ATOM 3825 O O . VAL B 1 198 ? -19.844 6.859 6.199 1 98.38 198 VAL B O 1
ATOM 3828 N N . ARG B 1 199 ? -18.406 8.328 5.32 1 97.31 199 ARG B N 1
ATOM 3829 C CA . ARG B 1 199 ? -18.953 9.453 6.082 1 97.31 199 ARG B CA 1
ATOM 3830 C C . ARG B 1 199 ? -19.406 10.57 5.152 1 97.31 199 ARG B C 1
ATOM 3832 O O . ARG B 1 199 ? -19.047 10.594 3.975 1 97.31 199 ARG B O 1
ATOM 3839 N N . THR B 1 200 ? -20.219 11.461 5.641 1 97 200 THR B N 1
ATOM 3840 C CA . THR B 1 200 ? -20.703 12.617 4.887 1 97 200 THR B CA 1
ATOM 3841 C C . THR B 1 200 ? -20.031 13.898 5.371 1 97 200 THR B C 1
ATOM 3843 O O . THR B 1 200 ? -20 14.18 6.57 1 97 200 THR B O 1
ATOM 3846 N N . HIS B 1 201 ? -19.531 14.617 4.449 1 96.38 201 HIS B N 1
ATOM 3847 C CA . HIS B 1 201 ? -18.844 15.867 4.758 1 96.38 201 HIS B CA 1
ATOM 3848 C C . HIS B 1 201 ? -19.844 16.969 5.125 1 96.38 201 HIS B C 1
ATOM 3850 O O . HIS B 1 201 ? -20.734 17.281 4.344 1 96.38 201 HIS B O 1
ATOM 3856 N N . ALA B 1 202 ? -19.812 17.531 6.293 1 91.88 202 ALA B N 1
ATOM 3857 C CA . ALA B 1 202 ? -20.766 18.516 6.789 1 91.88 202 ALA B CA 1
ATOM 3858 C C . ALA B 1 202 ? -20.766 19.75 5.902 1 91.88 202 ALA B C 1
ATOM 3860 O O . ALA B 1 202 ? -21.828 20.359 5.688 1 91.88 202 ALA B O 1
ATOM 3861 N N . GLY B 1 203 ? -19.797 20.188 5.254 1 91.56 203 GLY B N 1
ATOM 3862 C CA . GLY B 1 203 ? -19.719 21.391 4.441 1 91.56 203 GLY B CA 1
ATOM 3863 C C . GLY B 1 203 ? -20.219 21.172 3.021 1 91.56 203 GLY B C 1
ATOM 3864 O O . GLY B 1 203 ? -21.109 21.891 2.557 1 91.56 203 GLY B O 1
ATOM 3865 N N . SER B 1 204 ? -19.891 20.125 2.434 1 94.38 204 SER B N 1
ATOM 3866 C CA . SER B 1 204 ? -20.188 19.922 1.022 1 94.38 204 SER B CA 1
ATOM 3867 C C . SER B 1 204 ? -21.344 18.922 0.853 1 94.38 204 SER B C 1
ATOM 3869 O O . SER B 1 204 ? -21.938 18.844 -0.222 1 94.38 204 SER B O 1
ATOM 3871 N N . GLY B 1 205 ? -21.625 18.109 1.824 1 96.56 205 GLY B N 1
ATOM 3872 C CA . GLY B 1 205 ? -22.656 17.094 1.731 1 96.56 205 GLY B CA 1
ATOM 3873 C C . GLY B 1 205 ? -22.203 15.867 0.965 1 96.56 205 GLY B C 1
ATOM 3874 O O . GLY B 1 205 ? -22.953 14.891 0.857 1 96.56 205 GLY B O 1
ATOM 3875 N N . ARG B 1 206 ? -21.016 15.844 0.477 1 97.19 206 ARG B N 1
ATOM 3876 C CA . ARG B 1 206 ? -20.5 14.711 -0.291 1 97.19 206 ARG B CA 1
ATOM 3877 C C . ARG B 1 206 ? -20.016 13.602 0.631 1 97.19 206 ARG B C 1
ATOM 3879 O O . ARG B 1 206 ? -19.594 13.859 1.763 1 97.19 206 ARG B O 1
ATOM 3886 N N . LYS B 1 207 ? -20.094 12.383 0.117 1 98 207 LYS B N 1
ATOM 3887 C CA . LYS B 1 207 ? -19.578 11.25 0.872 1 98 207 LYS B CA 1
ATOM 3888 C C . LYS B 1 207 ? -18.078 11.07 0.646 1 98 207 LYS B C 1
ATOM 3890 O O . LYS B 1 207 ? -17.547 11.492 -0.385 1 98 207 LYS B O 1
ATOM 3895 N N . PHE B 1 208 ? -17.406 10.508 1.617 1 98 208 PHE B N 1
ATOM 3896 C CA . PHE B 1 208 ? -15.977 10.25 1.51 1 98 208 PHE B CA 1
ATOM 3897 C C . PHE B 1 208 ? -15.594 8.992 2.271 1 98 208 PHE B C 1
ATOM 3899 O O . PHE B 1 208 ? -16.344 8.539 3.145 1 98 208 PHE B O 1
ATOM 3906 N N . LEU B 1 209 ? -14.492 8.359 1.861 1 98.38 209 LEU B N 1
ATOM 3907 C CA . LEU B 1 209 ? -13.898 7.23 2.57 1 98.38 209 LEU B CA 1
ATOM 3908 C C . LEU B 1 209 ? -13.086 7.711 3.771 1 98.38 209 LEU B C 1
ATOM 3910 O O . LEU B 1 209 ? -12.289 8.648 3.656 1 98.38 209 LEU B O 1
ATOM 3914 N N . PHE B 1 210 ? -13.312 7.156 4.988 1 98.06 210 PHE B N 1
ATOM 3915 C CA . PHE B 1 210 ? -12.539 7.504 6.172 1 98.06 210 PHE B CA 1
ATOM 3916 C C . PHE B 1 210 ? -11.664 6.332 6.609 1 98.06 210 PHE B C 1
ATOM 3918 O O . PHE B 1 210 ? -12.078 5.52 7.445 1 98.06 210 PHE B O 1
ATOM 3925 N N . ILE B 1 211 ? -10.469 6.223 6.039 1 98.31 211 ILE B N 1
ATOM 3926 C CA . ILE B 1 211 ? -9.508 5.137 6.195 1 98.31 211 ILE B CA 1
ATOM 3927 C C . ILE B 1 211 ? -8.102 5.715 6.371 1 98.31 211 ILE B C 1
ATOM 3929 O O . ILE B 1 211 ? -7.941 6.855 6.805 1 98.31 211 ILE B O 1
ATOM 3933 N N . GLY B 1 212 ? -7.055 4.941 6.094 1 97.75 212 GLY B N 1
ATOM 3934 C CA . GLY B 1 212 ? -5.676 5.379 6.242 1 97.75 212 GLY B CA 1
ATOM 3935 C C . GLY B 1 212 ? -4.855 4.469 7.141 1 97.75 212 GLY B C 1
ATOM 3936 O O . GLY B 1 212 ? -5.312 3.391 7.52 1 97.75 212 GLY B O 1
ATOM 3937 N N . ALA B 1 213 ? -3.734 4.973 7.504 1 96.94 213 ALA B N 1
ATOM 3938 C CA . ALA B 1 213 ? -2.732 4.168 8.195 1 96.94 213 ALA B CA 1
ATOM 3939 C C . ALA B 1 213 ? -3.213 3.773 9.586 1 96.94 213 ALA B C 1
ATOM 3941 O O . ALA B 1 213 ? -2.75 2.779 10.156 1 96.94 213 ALA B O 1
ATOM 3942 N N . HIS B 1 214 ? -4.152 4.492 10.156 1 97.5 214 HIS B N 1
ATOM 3943 C CA . HIS B 1 214 ? -4.609 4.207 11.516 1 97.5 214 HIS B CA 1
ATOM 3944 C C . HIS B 1 214 ? -5.789 3.242 11.508 1 97.5 214 HIS B C 1
ATOM 3946 O O . HIS B 1 214 ? -6.164 2.705 12.555 1 97.5 214 HIS B O 1
ATOM 3952 N N . ALA B 1 215 ? -6.434 3.057 10.359 1 97.81 215 ALA B N 1
ATOM 3953 C CA . ALA B 1 215 ? -7.504 2.072 10.25 1 97.81 215 ALA B CA 1
ATOM 3954 C C . ALA B 1 215 ? -6.949 0.651 10.266 1 97.81 215 ALA B C 1
ATOM 3956 O O . ALA B 1 215 ? -6.293 0.226 9.312 1 97.81 215 ALA B O 1
ATOM 3957 N N . SER B 1 216 ? -7.289 -0.081 11.305 1 95.25 216 SER B N 1
ATOM 3958 C CA . SER B 1 216 ? -6.598 -1.344 11.547 1 95.25 216 SER B CA 1
ATOM 3959 C C . SER B 1 216 ? -7.508 -2.533 11.258 1 95.25 216 SER B C 1
ATOM 3961 O O . SER B 1 216 ? -7.035 -3.611 10.898 1 95.25 216 SER B O 1
ATOM 3963 N N . HIS B 1 217 ? -8.773 -2.301 11.516 1 94.25 217 HIS B N 1
ATOM 3964 C CA . HIS B 1 217 ? -9.758 -3.375 11.422 1 94.25 217 HIS B CA 1
ATOM 3965 C C . HIS B 1 217 ? -11.117 -2.846 10.977 1 94.25 217 HIS B C 1
ATOM 3967 O O . HIS B 1 217 ? -11.445 -1.686 11.227 1 94.25 217 HIS B O 1
ATOM 3973 N N . VAL B 1 218 ? -11.797 -3.768 10.266 1 96.94 218 VAL B N 1
ATOM 3974 C CA . VAL B 1 218 ? -13.188 -3.465 9.945 1 96.94 218 VAL B CA 1
ATOM 3975 C C . VAL B 1 218 ? -14.117 -4.281 10.852 1 96.94 218 VAL B C 1
ATOM 3977 O O . VAL B 1 218 ? -13.992 -5.508 10.922 1 96.94 218 VAL B O 1
ATOM 3980 N N . GLU B 1 219 ? -14.984 -3.625 11.547 1 96.75 219 GLU B N 1
ATOM 3981 C CA . GLU B 1 219 ? -15.898 -4.273 12.477 1 96.75 219 GLU B CA 1
ATOM 3982 C C . GLU B 1 219 ? -16.766 -5.312 11.766 1 96.75 219 GLU B C 1
ATOM 3984 O O . GLU B 1 219 ? -17.328 -5.039 10.703 1 96.75 219 GLU B O 1
ATOM 3989 N N . GLY B 1 220 ? -16.812 -6.516 12.383 1 92.81 220 GLY B N 1
ATOM 3990 C CA . GLY B 1 220 ? -17.703 -7.543 11.859 1 92.81 220 GLY B CA 1
ATOM 3991 C C . GLY B 1 220 ? -17.047 -8.422 10.805 1 92.81 220 GLY B C 1
ATOM 3992 O O . GLY B 1 220 ? -17.656 -9.398 10.352 1 92.81 220 GLY B O 1
ATOM 3993 N N . LEU B 1 221 ? -15.898 -8.102 10.359 1 91.12 221 LEU B N 1
ATOM 3994 C CA . LEU B 1 221 ? -15.164 -8.914 9.398 1 91.12 221 LEU B CA 1
ATOM 3995 C C . LEU B 1 221 ? -13.961 -9.586 10.055 1 91.12 221 LEU B C 1
ATOM 3997 O O . LEU B 1 221 ? -13.352 -9.016 10.961 1 91.12 221 LEU B O 1
ATOM 4001 N N . PRO B 1 222 ? -13.68 -10.828 9.531 1 89.5 222 PRO B N 1
ATOM 4002 C CA . PRO B 1 222 ? -12.383 -11.359 9.953 1 89.5 222 PRO B CA 1
ATOM 4003 C C . PRO B 1 222 ? -11.234 -10.398 9.672 1 89.5 222 PRO B C 1
ATOM 4005 O O . PRO B 1 222 ? -11.266 -9.656 8.68 1 89.5 222 PRO B O 1
ATOM 4008 N N . VAL B 1 223 ? -10.195 -10.414 10.508 1 90.69 223 VAL B N 1
ATOM 4009 C CA . VAL B 1 223 ? -9.117 -9.43 10.484 1 90.69 223 VAL B CA 1
ATOM 4010 C C . VAL B 1 223 ? -8.484 -9.383 9.102 1 90.69 223 VAL B C 1
ATOM 4012 O O . VAL B 1 223 ? -8.312 -8.305 8.523 1 90.69 223 VAL B O 1
ATOM 4015 N N . ALA B 1 224 ? -8.195 -10.531 8.547 1 91.12 224 ALA B N 1
ATOM 4016 C CA . ALA B 1 224 ? -7.531 -10.594 7.246 1 91.12 224 ALA B CA 1
ATOM 4017 C C . ALA B 1 224 ? -8.406 -9.977 6.16 1 91.12 224 ALA B C 1
ATOM 4019 O O . ALA B 1 224 ? -7.93 -9.195 5.336 1 91.12 224 ALA B O 1
ATOM 4020 N N . GLU B 1 225 ? -9.641 -10.305 6.168 1 91.56 225 GLU B N 1
ATOM 4021 C CA . GLU B 1 225 ? -10.586 -9.781 5.188 1 91.56 225 GLU B CA 1
ATOM 4022 C C . GLU B 1 225 ? -10.727 -8.266 5.312 1 91.56 225 GLU B C 1
ATOM 4024 O O . GLU B 1 225 ? -10.734 -7.551 4.309 1 91.56 225 GLU B O 1
ATOM 4029 N N . GLY B 1 226 ? -10.898 -7.832 6.531 1 94.56 226 GLY B N 1
ATOM 4030 C CA . GLY B 1 226 ? -11.008 -6.398 6.77 1 94.56 226 GLY B CA 1
ATOM 4031 C C . GLY B 1 226 ? -9.781 -5.625 6.328 1 94.56 226 GLY B C 1
ATOM 4032 O O . GLY B 1 226 ? -9.898 -4.566 5.703 1 94.56 226 GLY B O 1
ATOM 4033 N N . ARG B 1 227 ? -8.609 -6.137 6.625 1 94.81 227 ARG B N 1
ATOM 4034 C CA . ARG B 1 227 ? -7.371 -5.457 6.25 1 94.81 227 ARG B CA 1
ATOM 4035 C C . ARG B 1 227 ? -7.191 -5.438 4.734 1 94.81 227 ARG B C 1
ATOM 4037 O O . ARG B 1 227 ? -6.723 -4.445 4.172 1 94.81 227 ARG B O 1
ATOM 4044 N N . MET B 1 228 ? -7.57 -6.492 4.086 1 94.62 228 MET B N 1
ATOM 4045 C CA . MET B 1 228 ? -7.48 -6.52 2.629 1 94.62 228 MET B CA 1
ATOM 4046 C C . MET B 1 228 ? -8.445 -5.516 2.008 1 94.62 228 MET B C 1
ATOM 4048 O O . MET B 1 228 ? -8.125 -4.871 1.009 1 94.62 228 MET B O 1
ATOM 4052 N N . LEU B 1 229 ? -9.641 -5.414 2.59 1 95.5 229 LEU B N 1
ATOM 4053 C CA . LEU B 1 229 ? -10.586 -4.41 2.121 1 95.5 229 LEU B CA 1
ATOM 4054 C C . LEU B 1 229 ? -10.016 -3.006 2.277 1 95.5 229 LEU B C 1
ATOM 4056 O O . LEU B 1 229 ? -10.062 -2.203 1.341 1 95.5 229 LEU B O 1
ATOM 4060 N N . LEU B 1 230 ? -9.445 -2.717 3.432 1 97.69 230 LEU B N 1
ATOM 4061 C CA . LEU B 1 230 ? -8.852 -1.412 3.688 1 97.69 230 LEU B CA 1
ATOM 4062 C C . LEU B 1 230 ? -7.711 -1.135 2.709 1 97.69 230 LEU B C 1
ATOM 4064 O O . LEU B 1 230 ? -7.586 -0.02 2.195 1 97.69 230 LEU B O 1
ATOM 4068 N N . ALA B 1 231 ? -6.91 -2.141 2.475 1 96.31 231 ALA B N 1
ATOM 4069 C CA . ALA B 1 231 ? -5.801 -1.997 1.535 1 96.31 231 ALA B CA 1
ATOM 4070 C C . ALA B 1 231 ? -6.309 -1.698 0.127 1 96.31 231 ALA B C 1
ATOM 4072 O O . ALA B 1 231 ? -5.746 -0.855 -0.576 1 96.31 231 ALA B O 1
ATOM 4073 N N . GLU B 1 232 ? -7.309 -2.375 -0.284 1 95.25 232 GLU B N 1
ATOM 4074 C CA . GLU B 1 232 ? -7.902 -2.166 -1.601 1 95.25 232 GLU B CA 1
ATOM 4075 C C . GLU B 1 232 ? -8.453 -0.749 -1.741 1 95.25 232 GLU B C 1
ATOM 4077 O O . GLU B 1 232 ? -8.25 -0.098 -2.768 1 95.25 232 GLU B O 1
ATOM 4082 N N . LEU B 1 233 ? -9.148 -0.329 -0.733 1 98.06 233 LEU B N 1
ATOM 4083 C CA . LEU B 1 233 ? -9.719 1.014 -0.752 1 98.06 233 LEU B CA 1
ATOM 4084 C C . LEU B 1 233 ? -8.617 2.07 -0.78 1 98.06 233 LEU B C 1
ATOM 4086 O O . LEU B 1 233 ? -8.734 3.076 -1.484 1 98.06 233 LEU B O 1
ATOM 4090 N N . LEU B 1 234 ? -7.574 1.831 -0.026 1 98.12 234 LEU B N 1
ATOM 4091 C CA . LEU B 1 234 ? -6.457 2.77 -0.012 1 98.12 234 LEU B CA 1
ATOM 4092 C C . LEU B 1 234 ? -5.777 2.824 -1.376 1 98.12 234 LEU B C 1
ATOM 4094 O O . LEU B 1 234 ? -5.449 3.906 -1.867 1 98.12 234 LEU B O 1
ATOM 4098 N N . GLU B 1 235 ? -5.566 1.67 -1.946 1 96.44 235 GLU B N 1
ATOM 4099 C CA . GLU B 1 235 ? -4.992 1.604 -3.285 1 96.44 235 GLU B CA 1
ATOM 4100 C C . GLU B 1 235 ? -5.836 2.389 -4.289 1 96.44 235 GLU B C 1
ATOM 4102 O O . GLU B 1 235 ? -5.297 3.129 -5.113 1 96.44 235 GLU B O 1
ATOM 4107 N N . HIS B 1 236 ? -7.113 2.252 -4.242 1 96.88 236 HIS B N 1
ATOM 4108 C CA . HIS B 1 236 ? -8.031 2.986 -5.105 1 96.88 236 HIS B CA 1
ATOM 4109 C C . HIS B 1 236 ? -7.922 4.488 -4.871 1 96.88 236 HIS B C 1
ATOM 4111 O O . HIS B 1 236 ? -7.773 5.262 -5.82 1 96.88 236 HIS B O 1
ATOM 4117 N N . ALA B 1 237 ? -7.875 4.867 -3.629 1 98.38 237 ALA B N 1
ATOM 4118 C CA . ALA B 1 237 ? -7.98 6.273 -3.252 1 98.38 237 ALA B CA 1
ATOM 4119 C C . ALA B 1 237 ? -6.695 7.027 -3.582 1 98.38 237 ALA B C 1
ATOM 4121 O O . ALA B 1 237 ? -6.703 8.258 -3.701 1 98.38 237 ALA B O 1
ATOM 4122 N N . THR B 1 238 ? -5.598 6.328 -3.697 1 97.88 238 THR B N 1
ATOM 4123 C CA . THR B 1 238 ? -4.316 7.016 -3.834 1 97.88 238 THR B CA 1
ATOM 4124 C C . THR B 1 238 ? -3.811 6.938 -5.273 1 97.88 238 THR B C 1
ATOM 4126 O O . THR B 1 238 ? -2.619 7.125 -5.527 1 97.88 238 THR B O 1
ATOM 4129 N N . GLN B 1 239 ? -4.707 6.645 -6.215 1 96.31 239 GLN B N 1
ATOM 4130 C CA . GLN B 1 239 ? -4.379 6.75 -7.633 1 96.31 239 GLN B CA 1
ATOM 4131 C C . GLN B 1 239 ? -4.039 8.188 -8.016 1 96.31 239 GLN B C 1
ATOM 4133 O O . GLN B 1 239 ? -4.539 9.133 -7.398 1 96.31 239 GLN B O 1
ATOM 4138 N N . ARG B 1 240 ? -3.262 8.359 -9.023 1 95.12 240 ARG B N 1
ATOM 4139 C CA . ARG B 1 240 ? -2.664 9.633 -9.391 1 95.12 240 ARG B CA 1
ATOM 4140 C C . ARG B 1 240 ? -3.736 10.68 -9.672 1 95.12 240 ARG B C 1
ATOM 4142 O O . ARG B 1 240 ? -3.543 11.867 -9.398 1 95.12 240 ARG B O 1
ATOM 4149 N N . GLU B 1 241 ? -4.871 10.273 -10.195 1 96.44 241 GLU B N 1
ATOM 4150 C CA . GLU B 1 241 ? -5.914 11.219 -10.57 1 96.44 241 GLU B CA 1
ATOM 4151 C C . GLU B 1 241 ? -6.535 11.875 -9.344 1 96.44 241 GLU B C 1
ATOM 4153 O O . GLU B 1 241 ? -7.16 12.938 -9.445 1 96.44 241 GLU B O 1
ATOM 4158 N N . PHE B 1 242 ? -6.328 11.258 -8.148 1 98.25 242 PHE B N 1
ATOM 4159 C CA . PHE B 1 242 ? -6.934 11.781 -6.93 1 98.25 242 PHE B CA 1
ATOM 4160 C C . PHE B 1 242 ? -5.883 12.461 -6.055 1 98.25 242 PHE B C 1
ATOM 4162 O O . PHE B 1 242 ? -6.16 12.812 -4.906 1 98.25 242 PHE B O 1
ATOM 4169 N N . VAL B 1 243 ? -4.652 12.617 -6.547 1 98.5 243 VAL B N 1
ATOM 4170 C CA . VAL B 1 243 ? -3.561 13.023 -5.664 1 98.5 243 VAL B CA 1
ATOM 4171 C C . VAL B 1 243 ? -2.996 14.367 -6.125 1 98.5 243 VAL B C 1
ATOM 4173 O O . VAL B 1 243 ? -2.787 14.586 -7.324 1 98.5 243 VAL B O 1
ATOM 4176 N N . TYR B 1 244 ? -2.844 15.281 -5.258 1 98.81 244 TYR B N 1
ATOM 4177 C CA . TYR B 1 244 ? -2.092 16.516 -5.434 1 98.81 244 TYR B CA 1
ATOM 4178 C C . TYR B 1 244 ? -0.763 16.469 -4.688 1 98.81 244 TYR B C 1
ATOM 4180 O O . TYR B 1 244 ? -0.719 16.094 -3.51 1 98.81 244 TYR B O 1
ATOM 4188 N N . ARG B 1 245 ? 0.292 16.734 -5.324 1 98.38 245 ARG B N 1
ATOM 4189 C CA . ARG B 1 245 ? 1.621 16.781 -4.723 1 98.38 245 ARG B CA 1
ATOM 4190 C C . ARG B 1 245 ? 2.098 18.234 -4.559 1 98.38 245 ARG B C 1
ATOM 4192 O O . ARG B 1 245 ? 2.232 18.953 -5.543 1 98.38 245 ARG B O 1
ATOM 4199 N N . HIS B 1 246 ? 2.371 18.625 -3.338 1 98.81 246 HIS B N 1
ATOM 4200 C CA . HIS B 1 246 ? 2.828 19.969 -3.049 1 98.81 246 HIS B CA 1
ATOM 4201 C C . HIS B 1 246 ? 4.344 20.016 -2.885 1 98.81 246 HIS B C 1
ATOM 4203 O O . HIS B 1 246 ? 4.898 19.359 -2.002 1 98.81 246 HIS B O 1
ATOM 4209 N N . ARG B 1 247 ? 4.953 20.797 -3.662 1 98.06 247 ARG B N 1
ATOM 4210 C CA . ARG B 1 247 ? 6.367 21.109 -3.494 1 98.06 247 ARG B CA 1
ATOM 4211 C C . ARG B 1 247 ? 6.555 22.359 -2.643 1 98.06 247 ARG B C 1
ATOM 4213 O O . ARG B 1 247 ? 6.117 23.453 -3.027 1 98.06 247 ARG B O 1
ATOM 4220 N N . TRP B 1 248 ? 7.289 22.219 -1.646 1 98.38 248 TRP B N 1
ATOM 4221 C CA . TRP B 1 248 ? 7.348 23.25 -0.614 1 98.38 248 TRP B CA 1
ATOM 4222 C C . TRP B 1 248 ? 8.312 24.359 -1.006 1 98.38 248 TRP B C 1
ATOM 4224 O O . TRP B 1 248 ? 9.383 24.094 -1.556 1 98.38 248 TRP B O 1
ATOM 4234 N N . ASN B 1 249 ? 7.926 25.547 -0.724 1 97.81 249 ASN B N 1
ATOM 4235 C CA . ASN B 1 249 ? 8.797 26.703 -0.586 1 97.81 249 ASN B CA 1
ATOM 4236 C C . ASN B 1 249 ? 8.789 27.25 0.841 1 97.81 249 ASN B C 1
ATOM 4238 O O . ASN B 1 249 ? 7.766 27.188 1.527 1 97.81 249 ASN B O 1
ATOM 4242 N N . VAL B 1 250 ? 9.945 27.75 1.183 1 98.12 250 VAL B N 1
ATOM 4243 C CA . VAL B 1 250 ? 9.992 28.406 2.48 1 98.12 250 VAL B CA 1
ATOM 4244 C C . VAL B 1 250 ? 8.914 29.484 2.541 1 98.12 250 VAL B C 1
ATOM 4246 O O . VAL B 1 250 ? 8.75 30.266 1.6 1 98.12 250 VAL B O 1
ATOM 4249 N N . GLY B 1 251 ? 8.102 29.453 3.633 1 98.25 251 GLY B N 1
ATOM 4250 C CA . GLY B 1 251 ? 7.059 30.453 3.818 1 98.25 251 GLY B CA 1
ATOM 4251 C C . GLY B 1 251 ? 5.684 29.969 3.404 1 98.25 251 GLY B C 1
ATOM 4252 O O . GLY B 1 251 ? 4.676 30.625 3.672 1 98.25 251 GLY B O 1
ATOM 4253 N N . ASP B 1 252 ? 5.617 28.797 2.793 1 98.62 252 ASP B N 1
ATOM 4254 C CA . ASP B 1 252 ? 4.32 28.234 2.441 1 98.62 252 ASP B CA 1
ATOM 4255 C C . ASP B 1 252 ? 3.533 27.859 3.693 1 98.62 252 ASP B C 1
ATOM 4257 O O . ASP B 1 252 ? 4.102 27.344 4.66 1 98.62 252 ASP B O 1
ATOM 4261 N N . LEU B 1 253 ? 2.295 28.141 3.693 1 98.81 253 LEU B N 1
ATOM 4262 C CA . LEU B 1 253 ? 1.34 27.484 4.582 1 98.81 253 LEU B CA 1
ATOM 4263 C C . LEU B 1 253 ? 0.335 26.656 3.785 1 98.81 253 LEU B C 1
ATOM 4265 O O . LEU B 1 253 ? -0.302 27.172 2.861 1 98.81 253 LEU B O 1
ATOM 4269 N N . VAL B 1 254 ? 0.234 25.359 4.105 1 98.88 254 VAL B N 1
ATOM 4270 C CA . VAL B 1 254 ? -0.77 24.5 3.482 1 98.88 254 VAL B CA 1
ATOM 4271 C C . VAL B 1 254 ? -1.792 24.062 4.527 1 98.88 254 VAL B C 1
ATOM 4273 O O . VAL B 1 254 ? -1.423 23.578 5.598 1 98.88 254 VAL B O 1
ATOM 4276 N N . MET B 1 255 ? -3.018 24.328 4.234 1 98.88 255 MET B N 1
ATOM 4277 C CA . MET B 1 255 ? -4.156 23.953 5.066 1 98.88 255 MET B CA 1
ATOM 4278 C C . MET B 1 255 ? -4.988 22.859 4.391 1 98.88 255 MET B C 1
ATOM 4280 O O . MET B 1 255 ? -5.285 22.953 3.199 1 98.88 255 MET B O 1
ATOM 4284 N N . TRP B 1 256 ? -5.312 21.781 5.137 1 98.81 256 TRP B N 1
ATOM 4285 C CA . TRP B 1 256 ? -6.129 20.75 4.508 1 98.81 256 TRP B CA 1
ATOM 4286 C C . TRP B 1 256 ? -7.184 20.219 5.473 1 98.81 256 TRP B C 1
ATOM 4288 O O . TRP B 1 256 ? -7.055 20.375 6.688 1 98.81 256 TRP B O 1
ATOM 4298 N N . ASP B 1 257 ? -8.219 19.656 4.949 1 98.44 257 ASP B N 1
ATOM 4299 C CA . ASP B 1 257 ? -9.375 19.141 5.676 1 98.44 257 ASP B CA 1
ATOM 4300 C C . ASP B 1 257 ? -9.227 17.656 5.949 1 98.44 257 ASP B C 1
ATOM 4302 O O . ASP B 1 257 ? -9.5 16.828 5.078 1 98.44 257 ASP B O 1
ATOM 4306 N N . ASN B 1 258 ? -8.906 17.281 7.176 1 97.81 258 ASN B N 1
ATOM 4307 C CA . ASN B 1 258 ? -8.633 15.898 7.551 1 97.81 258 ASN B CA 1
ATOM 4308 C C . ASN B 1 258 ? -9.875 15.023 7.418 1 97.81 258 ASN B C 1
ATOM 4310 O O . ASN B 1 258 ? -9.773 13.797 7.391 1 97.81 258 ASN B O 1
ATOM 4314 N N . ARG B 1 259 ? -11.023 15.625 7.328 1 96.25 259 ARG B N 1
ATOM 4315 C CA . ARG B 1 259 ? -12.258 14.844 7.227 1 96.25 259 ARG B CA 1
ATOM 4316 C C . ARG B 1 259 ? -12.328 14.109 5.891 1 96.25 259 ARG B C 1
ATOM 4318 O O . ARG B 1 259 ? -12.852 12.992 5.82 1 96.25 259 ARG B O 1
ATOM 4325 N N . CYS B 1 260 ? -11.719 14.75 4.871 1 97.75 260 CYS B N 1
ATOM 4326 C CA . CYS B 1 260 ? -11.945 14.156 3.557 1 97.75 260 CYS B CA 1
ATOM 4327 C C . CYS B 1 260 ? -10.656 14.125 2.742 1 97.75 260 CYS B C 1
ATOM 4329 O O . CYS B 1 260 ? -10.695 14.055 1.513 1 97.75 260 CYS B O 1
ATOM 4331 N N . VAL B 1 261 ? -9.484 14.211 3.418 1 98.5 261 VAL B N 1
ATOM 4332 C CA . VAL B 1 261 ? -8.188 14.164 2.762 1 98.5 261 VAL B CA 1
ATOM 4333 C C . VAL B 1 261 ? -7.25 13.242 3.541 1 98.5 261 VAL B C 1
ATOM 4335 O O . VAL B 1 261 ? -7.199 13.297 4.773 1 98.5 261 VAL B O 1
ATOM 4338 N N . LEU B 1 262 ? -6.613 12.297 2.857 1 98.75 262 LEU B N 1
ATOM 4339 C CA . LEU B 1 262 ? -5.402 11.688 3.391 1 98.75 262 LEU B CA 1
ATOM 4340 C C . LEU B 1 262 ? -4.164 12.453 2.93 1 98.75 262 LEU B C 1
ATOM 4342 O O . LEU B 1 262 ? -4.184 13.109 1.884 1 98.75 262 LEU B O 1
ATOM 4346 N N . HIS B 1 263 ? -3.156 12.391 3.705 1 98.81 263 HIS B N 1
ATOM 4347 C CA . HIS B 1 263 ? -1.896 13 3.295 1 98.81 263 HIS B CA 1
ATOM 4348 C C . HIS B 1 263 ? -0.706 12.164 3.74 1 98.81 263 HIS B C 1
ATOM 4350 O O . HIS B 1 263 ? -0.846 11.289 4.598 1 98.81 263 HIS B O 1
ATOM 4356 N N . ARG B 1 264 ? 0.403 12.383 3.133 1 98.25 264 ARG B N 1
ATOM 4357 C CA . ARG B 1 264 ? 1.665 11.758 3.514 1 98.25 264 ARG B CA 1
ATOM 4358 C C . ARG B 1 264 ? 2.852 12.625 3.105 1 98.25 264 ARG B C 1
ATOM 4360 O O . ARG B 1 264 ? 2.781 13.352 2.117 1 98.25 264 ARG B O 1
ATOM 4367 N N . GLY B 1 265 ? 3.877 12.547 3.902 1 96.81 265 GLY B N 1
ATOM 4368 C CA . GLY B 1 265 ? 5.152 13.109 3.482 1 96.81 265 GLY B CA 1
ATOM 4369 C C . GLY B 1 265 ? 5.938 12.18 2.572 1 96.81 265 GLY B C 1
ATOM 4370 O O . GLY B 1 265 ? 5.852 10.961 2.699 1 96.81 265 GLY B O 1
ATOM 4371 N N . ARG B 1 266 ? 6.664 12.758 1.705 1 95.25 266 ARG B N 1
ATOM 4372 C CA . ARG B 1 266 ? 7.535 11.977 0.834 1 95.25 266 ARG B CA 1
ATOM 4373 C C . ARG B 1 266 ? 8.977 12 1.337 1 95.25 266 ARG B C 1
ATOM 4375 O O . ARG B 1 266 ? 9.359 12.883 2.105 1 95.25 266 ARG B O 1
ATOM 4382 N N . ARG B 1 267 ? 9.656 11.055 0.875 1 91.31 267 ARG B N 1
ATOM 4383 C CA . ARG B 1 267 ? 11.023 10.859 1.334 1 91.31 267 ARG B CA 1
ATOM 4384 C C . ARG B 1 267 ? 11.914 12.023 0.909 1 91.31 267 ARG B C 1
ATOM 4386 O O . ARG B 1 267 ? 11.672 12.656 -0.121 1 91.31 267 ARG B O 1
ATOM 4393 N N . TYR B 1 268 ? 12.914 12.305 1.714 1 91.81 268 TYR B N 1
ATOM 4394 C CA . TYR B 1 268 ? 14.008 13.234 1.447 1 91.81 268 TYR B CA 1
ATOM 4395 C C . TYR B 1 268 ? 15.273 12.82 2.182 1 91.81 268 TYR B C 1
ATOM 4397 O O . TYR B 1 268 ? 15.258 11.875 2.979 1 91.81 268 TYR B O 1
ATOM 4405 N N . ASP B 1 269 ? 16.359 13.445 1.861 1 90.44 269 ASP B N 1
ATOM 4406 C CA . ASP B 1 269 ? 17.609 13.188 2.578 1 90.44 269 ASP B CA 1
ATOM 4407 C C . ASP B 1 269 ? 17.5 13.617 4.039 1 90.44 269 ASP B C 1
ATOM 4409 O O . ASP B 1 269 ? 17.453 14.812 4.34 1 90.44 269 ASP B O 1
ATOM 4413 N N . ILE B 1 270 ? 17.547 12.664 4.918 1 88.62 270 ILE B N 1
ATOM 4414 C CA . ILE B 1 270 ? 17.281 12.922 6.328 1 88.62 270 ILE B CA 1
ATOM 4415 C C . ILE B 1 270 ? 18.422 13.742 6.934 1 88.62 270 ILE B C 1
ATOM 4417 O O . ILE B 1 270 ? 18.297 14.258 8.047 1 88.62 270 ILE B O 1
ATOM 4421 N N . SER B 1 271 ? 19.484 13.797 6.227 1 90.12 271 SER B N 1
ATOM 4422 C CA . SER B 1 271 ? 20.594 14.625 6.699 1 90.12 271 SER B CA 1
ATOM 4423 C C . SER B 1 271 ? 20.359 16.094 6.355 1 90.12 271 SER B C 1
ATOM 4425 O O . SER B 1 271 ? 21.031 16.984 6.891 1 90.12 271 SER B O 1
ATOM 4427 N N . ALA B 1 272 ? 19.453 16.359 5.488 1 93.75 272 ALA B N 1
ATOM 4428 C CA . ALA B 1 272 ? 19.094 17.75 5.156 1 93.75 272 ALA B CA 1
ATOM 4429 C C . ALA B 1 272 ? 18.094 18.312 6.16 1 93.75 272 ALA B C 1
ATOM 4431 O O . ALA B 1 272 ? 17.109 17.672 6.496 1 93.75 272 ALA B O 1
ATOM 4432 N N . ARG B 1 273 ? 18.391 19.484 6.621 1 94.88 273 ARG B N 1
ATOM 4433 C CA . ARG B 1 273 ?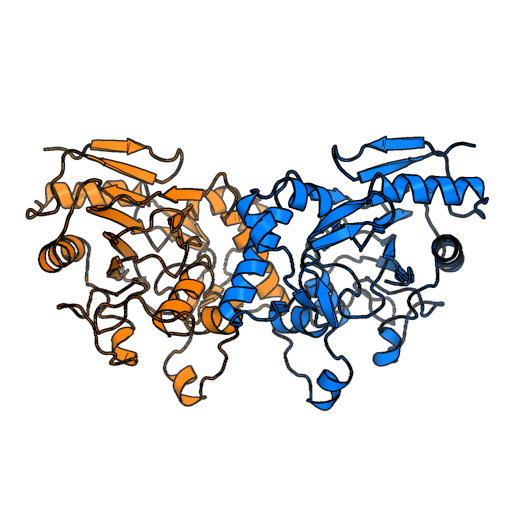 17.531 20.125 7.617 1 94.88 273 ARG B CA 1
ATOM 4434 C C . ARG B 1 273 ? 16.156 20.422 7.051 1 94.88 273 ARG B C 1
ATOM 4436 O O . ARG B 1 273 ? 16.031 20.906 5.922 1 94.88 273 ARG B O 1
ATOM 4443 N N . ARG B 1 274 ? 15.172 20.094 7.789 1 95.81 274 ARG B N 1
ATOM 4444 C CA . ARG B 1 274 ? 13.773 20.359 7.469 1 95.81 274 ARG B CA 1
ATOM 4445 C C . ARG B 1 274 ? 13 20.797 8.711 1 95.81 274 ARG B C 1
ATOM 4447 O O . ARG B 1 274 ? 13.039 20.109 9.742 1 95.81 274 ARG B O 1
ATOM 4454 N N . GLU B 1 275 ? 12.32 21.938 8.625 1 95.62 275 GLU B N 1
ATOM 4455 C CA . GLU B 1 275 ? 11.531 22.438 9.75 1 95.62 275 GLU B CA 1
ATOM 4456 C C . GLU B 1 275 ? 10.133 22.844 9.312 1 95.62 275 GLU B C 1
ATOM 4458 O O . GLU B 1 275 ? 9.961 23.812 8.562 1 95.62 275 GLU B O 1
ATOM 4463 N N . LEU B 1 276 ? 9.195 22.094 9.781 1 95.62 276 LEU B N 1
ATOM 4464 C CA . LEU B 1 276 ? 7.777 22.375 9.586 1 95.62 276 LEU B CA 1
ATOM 4465 C C . LEU B 1 276 ? 7.043 22.406 10.922 1 95.62 276 LEU B C 1
ATOM 4467 O O . LEU B 1 276 ? 7.371 21.656 11.844 1 95.62 276 LEU B O 1
ATOM 4471 N N . ARG B 1 277 ? 6.059 23.281 11.023 1 95.19 277 ARG B N 1
ATOM 4472 C CA . ARG B 1 277 ? 5.203 23.406 12.203 1 95.19 277 ARG B CA 1
ATOM 4473 C C . ARG B 1 277 ? 3.738 23.188 1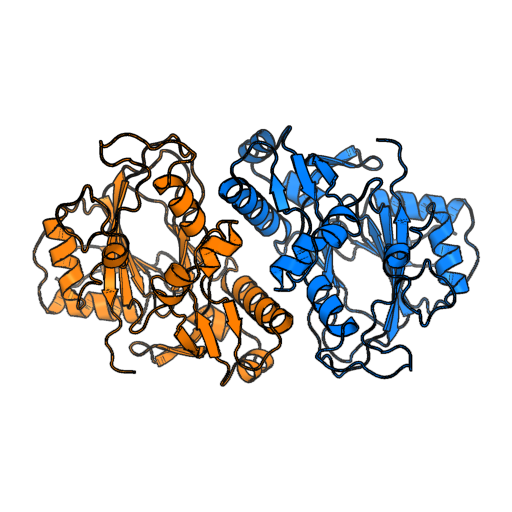1.844 1 95.19 277 ARG B C 1
ATOM 4475 O O . ARG B 1 277 ? 3.244 23.766 10.867 1 95.19 277 ARG B O 1
ATOM 4482 N N . ARG B 1 278 ? 3.088 22.422 12.688 1 96.5 278 ARG B N 1
ATOM 4483 C CA . ARG B 1 278 ? 1.699 22.125 12.352 1 96.5 278 ARG B CA 1
ATOM 4484 C C . ARG B 1 278 ? 0.761 22.531 13.484 1 96.5 278 ARG B C 1
ATOM 4486 O O . ARG B 1 278 ? 1.031 22.266 14.648 1 96.5 278 ARG B O 1
ATOM 4493 N N . ALA B 1 279 ? -0.235 23.25 13.156 1 96.88 279 ALA B N 1
ATOM 4494 C CA . ALA B 1 279 ? -1.4 23.438 14.016 1 96.88 279 ALA B CA 1
ATOM 4495 C C . ALA B 1 279 ? -2.588 22.625 13.516 1 96.88 279 ALA B C 1
ATOM 4497 O O . ALA B 1 279 ? -2.777 22.453 12.312 1 96.88 279 ALA B O 1
ATOM 4498 N N . THR B 1 280 ? -3.363 22.062 14.422 1 97.06 280 THR B N 1
ATOM 4499 C CA . THR B 1 280 ? -4.496 21.219 14.047 1 97.06 280 THR B CA 1
ATOM 4500 C C . THR B 1 280 ? -5.734 21.594 14.852 1 97.06 280 THR B C 1
ATOM 4502 O O . THR B 1 280 ? -5.66 21.781 16.078 1 97.06 280 THR B O 1
ATOM 4505 N N . THR B 1 281 ? -6.852 21.812 14.164 1 96.56 281 THR B N 1
ATOM 4506 C CA . THR B 1 281 ? -8.117 22.047 14.852 1 96.56 281 THR B CA 1
ATOM 4507 C C . THR B 1 281 ? -8.93 20.766 14.961 1 96.56 281 THR B C 1
ATOM 4509 O O . THR B 1 281 ? -8.695 19.812 14.211 1 96.56 281 THR B O 1
ATOM 4512 N N . LEU B 1 282 ? -9.852 20.719 15.867 1 94.75 282 LEU B N 1
ATOM 4513 C CA . LEU B 1 282 ? -10.695 19.562 16.109 1 94.75 282 LEU B CA 1
ATOM 4514 C C . LEU B 1 282 ? -12.016 19.672 15.352 1 94.75 282 LEU B C 1
ATOM 4516 O O . LEU B 1 282 ? -12.523 20.781 15.156 1 94.75 282 LEU B O 1
ATOM 4520 N N . ASP B 1 283 ? -12.492 18.516 14.883 1 91.81 283 ASP B N 1
ATOM 4521 C CA . ASP B 1 283 ? -13.805 18.453 14.234 1 91.81 283 ASP B CA 1
ATOM 4522 C C . ASP B 1 283 ? -14.922 18.422 15.273 1 91.81 283 ASP B C 1
ATOM 4524 O O . ASP B 1 283 ? -15.508 17.375 15.539 1 91.81 283 ASP B O 1
ATOM 4528 N N . ASP B 1 284 ? -15.227 19.422 15.984 1 74.81 284 ASP B N 1
ATOM 4529 C CA . ASP B 1 284 ? -16.156 19.469 17.109 1 74.81 284 ASP B CA 1
ATOM 4530 C C . ASP B 1 284 ? -17.594 19.531 16.625 1 74.81 284 ASP B C 1
ATOM 4532 O O . ASP B 1 284 ? -18.516 19.828 17.406 1 74.81 284 ASP B O 1
ATOM 4536 N N . ALA B 1 285 ? -17.719 19.391 15.344 1 60.31 285 ALA B N 1
ATOM 4537 C CA . ALA B 1 285 ? -19.125 19.375 14.93 1 60.31 285 ALA B CA 1
ATOM 4538 C C . ALA B 1 285 ? -19.844 18.156 15.5 1 60.31 285 ALA B C 1
ATOM 4540 O O . ALA B 1 285 ? -19.281 17.062 15.562 1 60.31 285 ALA B O 1
ATOM 4541 N N . VAL B 1 286 ? -20.438 18.25 16.688 1 44.62 286 VAL B N 1
ATOM 4542 C CA . VAL B 1 286 ? -21.234 17.234 17.375 1 44.62 286 VAL B CA 1
ATOM 4543 C C . VAL B 1 286 ? -21.797 16.25 16.359 1 44.62 286 VAL B C 1
ATOM 4545 O O . VAL B 1 286 ? -22.516 16.641 15.422 1 44.62 286 VAL B O 1
ATOM 4548 N N . VAL B 1 287 ? -20.953 15.117 16 1 39.47 287 VAL B N 1
ATOM 4549 C CA . VAL B 1 287 ? -21.672 14.055 15.297 1 39.47 287 VAL B CA 1
ATOM 4550 C C . VAL B 1 287 ? -22.859 13.594 16.141 1 39.47 287 VAL B C 1
ATOM 4552 O O . VAL B 1 287 ? -22.75 13.453 17.359 1 39.47 287 VAL B O 1
#

Nearest PDB structures (foldseek):
  5bke-assembly1_A  TM=9.844E-01  e=6.698E-34  Bradyrhizobium diazoefficiens USDA 110
  5bke-assembly1_B  TM=9.828E-01  e=4.679E-34  Bradyrhizobium diazoefficiens USDA 110
  5bke-assembly1_D  TM=9.794E-01  e=2.813E-33  Bradyrhizobium diazoefficiens USDA 110
  5bke-assembly1_C  TM=9.594E-01  e=1.457E-33  Bradyrhizobium diazoefficiens USDA 110
  5bke-assembly1_E  TM=9.818E-01  e=2.898E-32  Bradyrhizobium diazoefficiens USDA 110